Protein 8C47 (pdb70)

Solvent-accessible surface area: 21431 Å² total; per-residue (Å²): 115,118,60,74,70,34,33,0,68,104,38,0,42,54,49,50,32,7,71,0,1,0,3,0,1,43,101,112,14,46,76,68,4,123,12,48,70,37,15,1,94,68,117,20,2,114,46,0,41,117,0,17,92,56,52,55,87,2,56,70,44,0,0,54,0,119,63,34,39,0,18,9,6,52,31,18,94,70,69,105,0,74,27,0,16,2,8,57,9,25,0,0,3,0,0,6,14,14,129,93,2,1,0,2,0,0,6,29,78,22,74,70,72,11,20,18,27,74,2,30,119,152,74,72,101,78,86,119,63,44,12,13,2,39,0,5,26,21,0,22,128,27,0,62,111,5,24,164,97,28,95,98,16,1,0,2,10,10,16,9,10,71,0,25,0,0,35,23,58,36,123,52,14,147,63,51,0,17,0,1,0,0,77,85,162,83,84,14,0,78,76,0,59,91,84,95,65,82,5,54,52,107,80,1,4,84,72,14,30,18,83,50,47,99,1,0,61,58,0,3,94,26,1,3,84,87,34,14,199,31,52,2,83,120,32,43,0,0,1,5,12,2,9,127,19,54,141,111,17,23,44,72,10,0,80,17,0,6,111,81,6,62,0,43,14,1,33,3,8,27,21,1,13,1,0,1,11,30,18,36,62,3,7,0,0,0,0,23,0,26,46,7,19,1,7,0,0,0,0,14,25,10,26,14,7,42,54,0,19,74,102,11,62,6,0,2,81,45,0,20,92,22,0,35,141,8,9,93,112,90,71,72,76,10,88,71,74,67,51,94,67,30,0,92,38,0,21,106,122,33,12,35,0,0,86,80,31,115,100,46,62,73,47,18,88,150,60,81,71,89,80,61,18,126,36,132,107,45,93,87,34,106,3,8,40,9,18,0,38,0,0,0,0,1,16,78,6,62,74,57,57,45,113,121,7,33,4,5,11,60,3,0,58,68,1,1,77,124,8,8,112,91,2,78,134,86,1,1,25,24,0,1,0,0,8,32,7,0,72,17,124,33,0,19,101,14,0,29,92,52,0,54,117,60,13,57,117,77,12,182,20,107,28,19,31,34,116,86,16,104,61,2,11,0,25,0,0,2,52,8,7,47,6,48,8,0,88,66,17,15,0,125,80,74,31,16,106,136,49,16,42,51,12,2,59,41,32,3,47

Radius of gyration: 24.95 Å; Cα contacts (8 Å, |Δi|>4): 1099; chains: 2; bounding box: 72×60×58 Å

Organism: Leishmania major (NCBI:txid5664)

InterPro domains:
  IPR004000 Actin family [PF00022] (5-376)
  IPR004000 Actin family [PR00190] (27-36)
  IPR004000 Actin family [PR00190] (50-61)
  IPR004000 Actin family [PR00190] (62-84)
  IPR004000 Actin family [PR00190] (116-129)
  IPR004000 Actin family [PR00190] (141-160)
  IPR004000 Actin family [PR00190] (236-252)
  IPR004000 Actin family [PTHR11937] (9-370)
  IPR004000 Actin family [SM00268] (6-376)
  IPR004001 Actin, conserved site [PS00406] (54-64)
  IPR004001 Actin, conserved site [PS00432] (357-365)
  IPR020902 Actin/actin-like conserved site [PS01132] (105-117)
  IPR043129 ATPase, nucleotide binding domain [SSF53067] (5-154)
  IPR043129 ATPase, nucleotide binding domain [SSF53067] (147-376)

Sequence (509 aa):
GPSWQAYVDDSLIGSGNMHSAAIIGAADGSYWAYGGSYVPQPEEVQHIQKCLSDFSFVQSSGVNIYGVKFFGLQCGTDGDCKYIFFKKGAAGGCIYTTKQAFIVAVYGNPGDTSSLQQDLEKNTAHAVTVNPADCNTTVKRRIADYLIKLGYSSIVCDNGSGMVKAGFSGDDAPRHVFPSIVGRPKVYVGDEAQSKRGVLSLKYPIEHGIVTNWDDMEKIWHHTFYNELRVNPEQHNVLLTEAPMNPKQNREKMTQIMFETFNVPSLYIGIQAVLSLYSSGRTTGIVLDAGDGVTHTVPIYEGYSLPHAVRRVDMAGRDLTEYLMKIMMETGTTFTTTAEKEIVRNVKEQLCYVALDFEEEMTNSAKSANEEAFELPDGNVMMVGNQRFRCPEVLFKPSLIGLDEAPGFPEMVYQSINKCDIDVRRELYGNNIVLSGGSTMFLNLPERLAKEISNLAPSSIKPKVVAPPERKYSVWIGGSILSSLTTFQTMWVKKSEYDESGPSIVHNKCF

Secondary structure (DSSP, 8-state):
--EEEEE-SSEEEEEETT-SS-SEEEE--EEEE--EETHHHHHTTTSEEEE-SEETTEE--HHHHHHHHHIIIIIIS---GGGS-EEEEE-TT--HHHHHHHHHIIIIIS--SEEEEEEHHHHHHHHTT-SSEEEEEE-SS-EEEEEEETTEE-GGG-EEES-SHHHHHHHHHHHHGGGT----SHHHHHHHHHHHHHT-B--SSHHHHHHHHHHH---EEEEPTTS-EEEE-THHHHSGGGGT-GGGGT-TT---HHHHHHHHHHTS-HHHHHHHHT-EEEESGGG-SBTHHHHHHHHHHHHS-TT----EE--TTGGGHHHHHHHHHTTSTGGGG-SEEHHHHHHH-TTHHHHH--/---HHHIIIIIIGGGSS-SEEEEEETTT--EEEEESS----HHHHHHHHHHHH-THHHHHH-EEETTEEEEEEEEEE-SS-EEEEEEETTEEEEEEE-SSEEEEEEES-TTS--HHHHHHHS----PPPPPHHHHHHHHHHHHHHHHHHT-

Foldseek 3Di:
DCAPQCCQVCLACVVVLFQKKFKAFLPPRHTSYIGHQFAADSVLSVLVSVCLVPVVSQQVFNGATNNDGWHWDDWDAPDQWTKTWTHAAQKTAMWIAAQGIIMTGMHDDNVHHHPVVVCVVPNDDDDDGRDRVVRVVSRVVVRVVVNVVPD/DAKEWEDDQFWIFIPHFPDQGGPDIWTQKAWDQCGDGTPVSVVPPPRTDIDGQAAQQAGDDVVSVLVHVVCVACVNVNHQQQVHEYEYEGAPPHDLVRLLVVLCCSCPVRVHFWYAYAYLQLLLCLLVVDQFAWEWEAAQFKTKIWGGDRSHTDNQLMDIDRDHNPNLLVVLQVVVCVVVDHQDDPVSSVVSSCCQLPQAAADLDLVVQVVCCVVVVDWDWDADPVGDTDTHGSSSHVSLCCQQVVCVVPPNVDHHDLVSLVSSLVSDDVVCSQVHQAEYEYAYSRCQHHCSQVSSQVSNCVVDDPVHRGDYHYDNHRNCSSRSSVSVLVVDPVCVVLIGGSVNCVVPNSSVCVVSHD

B-factor: mean 63.46, std 20.88, range [29.27, 156.71]

Structure (mmCIF, N/CA/C/O backbone):
data_8C47
#
_entry.id   8C47
#
_cell.length_a   171.297
_cell.length_b   171.297
_cell.length_c   43.694
_cell.angle_alpha   90.000
_cell.angle_beta   90.000
_cell.angle_gamma   90.000
#
_symmetry.space_group_name_H-M   'I 41'
#
loop_
_entity.id
_entity.type
_entity.pdbx_description
1 polymer Profilin
2 polymer Actin
3 non-polymer GLYCEROL
4 non-polymer "ADENOSINE-5'-TRIPHOSPHATE"
5 non-polymer 'CALCIUM ION'
6 water water
#
loop_
_atom_site.group_PDB
_atom_site.id
_atom_site.type_symbol
_atom_site.label_atom_id
_atom_site.label_alt_id
_atom_site.label_comp_id
_atom_site.label_asym_id
_atom_site.label_entity_id
_atom_site.label_seq_id
_atom_site.pdbx_PDB_ins_code
_atom_site.Cartn_x
_atom_site.Cartn_y
_atom_site.Cartn_z
_atom_site.occupancy
_atom_site.B_iso_or_equiv
_atom_site.auth_seq_id
_atom_site.auth_comp_id
_atom_site.auth_asym_id
_atom_site.auth_atom_id
_atom_site.pdbx_PDB_model_num
ATOM 1 N N . GLY A 1 1 ? -13.18988 39.38879 26.10158 1.000 108.90582 0 GLY B N 1
ATOM 2 C CA . GLY A 1 1 ? -12.64447 38.04499 26.11554 1.000 119.48298 0 GLY B CA 1
ATOM 3 C C . GLY A 1 1 ? -11.98019 37.64937 24.81145 1.000 122.66196 0 GLY B C 1
ATOM 4 O O . GLY A 1 1 ? -12.24522 38.24891 23.76888 1.000 119.79055 0 GLY B O 1
ATOM 5 N N . PRO A 1 2 ? -11.10901 36.63860 24.86354 1.000 127.25420 1 PRO B N 1
ATOM 6 C CA . PRO A 1 2 ? -10.44435 36.17590 23.63771 1.000 122.31921 1 PRO B CA 1
ATOM 7 C C . PRO A 1 2 ? -11.36243 35.30966 22.79029 1.000 111.32272 1 PRO B C 1
ATOM 8 O O . PRO A 1 2 ? -11.41176 34.08686 22.96052 1.000 121.49596 1 PRO B O 1
ATOM 12 N N . SER A 1 3 ? -12.09292 35.93853 21.87342 1.000 94.34570 2 SER B N 1
ATOM 13 C CA . SER A 1 3 ? -13.06507 35.22721 21.05959 1.000 88.59612 2 SER B CA 1
ATOM 14 C C . SER A 1 3 ? -12.37352 34.26646 20.09559 1.000 78.78853 2 SER B C 1
ATOM 15 O O . SER A 1 3 ? -11.18019 34.38294 19.80052 1.000 79.83599 2 SER B O 1
ATOM 18 N N . TRP A 1 4 ? -13.14999 33.29536 19.60891 1.000 70.27718 3 TRP B N 1
ATOM 19 C CA . TRP A 1 4 ? -12.63775 32.37514 18.59948 1.000 68.56427 3 TRP B CA 1
ATOM 20 C C . TRP A 1 4 ? -12.26750 33.11982 17.32310 1.000 61.36605 3 TRP B C 1
ATOM 21 O O . TRP A 1 4 ? -11.25427 32.81078 16.68507 1.000 63.76904 3 TRP B O 1
ATOM 32 N N . GLN A 1 5 ? -13.07779 34.11179 16.94004 1.000 65.17509 4 GLN B N 1
ATOM 33 C CA . GLN A 1 5 ? -12.79307 34.89227 15.74098 1.000 65.78478 4 GLN B CA 1
ATOM 34 C C . GLN A 1 5 ? -11.48831 35.66538 15.87448 1.000 63.90362 4 GLN B C 1
ATOM 35 O O . GLN A 1 5 ? -10.77025 35.84361 14.88393 1.000 66.05170 4 GLN B O 1
ATOM 41 N N . ALA A 1 6 ? -11.16417 36.13006 17.08477 1.000 64.78793 5 ALA B N 1
ATOM 42 C CA . ALA A 1 6 ? -9.91263 36.85237 17.28595 1.000 61.66758 5 ALA B CA 1
ATOM 43 C C . ALA A 1 6 ? -8.71074 35.94405 17.05793 1.000 65.90663 5 ALA B C 1
ATOM 44 O O . ALA A 1 6 ? -7.67755 36.38798 16.54294 1.000 71.03199 5 ALA B O 1
ATOM 46 N N . TYR A 1 7 ? -8.82335 34.66942 17.44255 1.000 64.10500 6 TYR B N 1
ATOM 47 C CA . TYR A 1 7 ? -7.76463 33.71008 17.14461 1.000 62.63407 6 TYR B CA 1
ATOM 48 C C . TYR A 1 7 ? -7.55698 33.58869 15.64133 1.000 58.63699 6 TYR B C 1
ATOM 49 O O . TYR A 1 7 ? -6.42043 33.59272 15.15472 1.000 59.39396 6 TYR B O 1
ATOM 58 N N . VAL A 1 8 ? -8.65332 33.48811 14.88732 1.000 58.99459 7 VAL B N 1
ATOM 59 C CA . VAL A 1 8 ? -8.55458 33.43597 13.43249 1.000 56.37587 7 VAL B CA 1
ATOM 60 C C . VAL A 1 8 ? -8.00515 34.75011 12.89071 1.000 60.86747 7 VAL B C 1
ATOM 61 O O . VAL A 1 8 ? -7.13252 34.76107 12.01413 1.000 54.09278 7 VAL B O 1
ATOM 65 N N . ASP A 1 9 ? -8.48615 35.87710 13.42338 1.000 57.63100 8 ASP B N 1
ATOM 66 C CA . ASP A 1 9 ? -8.11310 37.18059 12.88039 1.000 61.12798 8 ASP B CA 1
ATOM 67 C C . ASP A 1 9 ? -6.68472 37.55940 13.25587 1.000 61.19420 8 ASP B C 1
ATOM 68 O O . ASP A 1 9 ? -5.89317 37.96018 12.39517 1.000 59.25025 8 ASP B O 1
ATOM 73 N N . ASP A 1 10 ? -6.33926 37.45574 14.53819 1.000 63.66116 9 ASP B N 1
ATOM 74 C CA . ASP A 1 10 ? -5.06725 37.96603 15.03856 1.000 61.24227 9 ASP B CA 1
ATOM 75 C C . ASP A 1 10 ? -4.01065 36.88840 15.23694 1.000 63.08785 9 ASP B C 1
ATOM 76 O O . ASP A 1 10 ? -2.84045 37.11424 14.91506 1.000 62.58902 9 ASP B O 1
ATOM 81 N N . SER A 1 11 ? -4.38668 35.72224 15.76310 1.000 58.18909 10 SER B N 1
ATOM 82 C CA . SER A 1 11 ? -3.39270 34.69563 16.05532 1.000 59.88101 10 SER B CA 1
ATOM 83 C C . SER A 1 11 ? -3.05603 33.85121 14.83425 1.000 55.38260 10 SER B C 1
ATOM 84 O O . SER A 1 11 ? -1.92104 33.37704 14.70984 1.000 61.20621 10 SER B O 1
ATOM 87 N N . LEU A 1 12 ? -4.01334 33.65143 13.93017 1.000 59.94159 11 LEU B N 1
ATOM 88 C CA . LEU A 1 12 ? -3.79291 32.78141 12.78208 1.000 51.59230 11 LEU B CA 1
ATOM 89 C C . LEU A 1 12 ? -3.52423 33.59011 11.51853 1.000 51.26374 11 LEU B C 1
ATOM 90 O O . LEU A 1 12 ? -2.38576 33.64051 11.04193 1.000 43.25540 11 LEU B O 1
ATOM 95 N N . ILE A 1 13 ? -4.56084 34.22525 10.96753 1.000 52.77242 12 ILE B N 1
ATOM 96 C CA . ILE A 1 13 ? -4.37593 35.02385 9.75919 1.000 57.67256 12 ILE B CA 1
ATOM 97 C C . ILE A 1 13 ? -3.47094 36.21763 10.04016 1.000 52.00724 12 ILE B C 1
ATOM 98 O O . ILE A 1 13 ? -2.61254 36.56897 9.22188 1.000 56.87640 12 ILE B O 1
ATOM 103 N N . GLY A 1 14 ? -3.63321 36.84804 11.20464 1.000 55.46932 13 GLY B N 1
ATOM 104 C CA . GLY A 1 14 ? -2.85127 38.02427 11.55575 1.000 59.93400 13 GLY B CA 1
ATOM 105 C C . GLY A 1 14 ? -1.36622 37.77061 11.71323 1.000 61.39627 13 GLY B C 1
ATOM 106 O O . GLY A 1 14 ? -0.59798 38.73511 11.80659 1.000 59.42156 13 GLY B O 1
ATOM 107 N N . SER A 1 15 ? -0.94452 36.50674 11.75179 1.000 57.24051 14 SER B N 1
ATOM 108 C CA . SER A 1 15 ? 0.47400 36.18406 11.81896 1.000 59.39798 14 SER B CA 1
ATOM 109 C C . SER A 1 15 ? 1.18351 36.38589 10.48765 1.000 55.11262 14 SER B C 1
ATOM 110 O O . SER A 1 15 ? 2.41721 36.45583 10.46220 1.000 55.86073 14 SER B O 1
ATOM 113 N N . GLY A 1 16 ? 0.43804 36.48130 9.38717 1.000 57.92580 15 GLY B N 1
ATOM 114 C CA . GLY A 1 16 ? 1.02556 36.62728 8.07428 1.000 58.23697 15 GLY B CA 1
ATOM 115 C C . GLY A 1 16 ? 1.43423 35.33447 7.40578 1.000 60.32734 15 GLY B C 1
ATOM 116 O O . GLY A 1 16 ? 1.85757 35.36565 6.24289 1.000 53.90237 15 GLY B O 1
ATOM 117 N N . ASN A 1 17 ? 1.32314 34.19948 8.09168 1.000 49.85866 16 ASN B N 1
ATOM 118 C CA . ASN A 1 17 ? 1.70574 32.90964 7.53572 1.000 54.13505 16 ASN B CA 1
ATOM 119 C C . ASN A 1 17 ? 0.53963 32.18497 6.87484 1.000 54.63761 16 ASN B C 1
ATOM 120 O O . ASN A 1 17 ? 0.67047 31.00443 6.53570 1.000 53.21884 16 ASN B O 1
ATOM 125 N N . MET A 1 18 ? -0.58674 32.86458 6.67949 1.000 51.48457 17 MET B N 1
ATOM 126 C CA . MET A 1 18 ? -1.77223 32.27236 6.07692 1.000 51.09811 17 MET B CA 1
ATOM 127 C C . MET A 1 18 ? -2.75848 33.38638 5.76223 1.000 45.35739 17 MET B C 1
ATOM 128 O O . MET A 1 18 ? -2.82890 34.38636 6.48245 1.000 53.67988 17 MET B O 1
ATOM 133 N N . HIS A 1 19 ? -3.50649 33.21095 4.67268 1.000 47.05579 18 HIS B N 1
ATOM 134 C CA . HIS A 1 19 ? -4.53940 34.16496 4.29173 1.000 51.72237 18 HIS B CA 1
ATOM 135 C C . HIS A 1 19 ? -5.94383 33.68685 4.63154 1.000 54.07190 18 HIS B C 1
ATOM 136 O O . HIS A 1 19 ? -6.88967 34.47668 4.53993 1.000 50.68801 18 HIS B O 1
ATOM 143 N N . SER A 1 20 ? -6.10152 32.42473 5.02133 1.000 48.61024 19 SER B N 1
ATOM 144 C CA . SER A 1 20 ? -7.39543 31.87705 5.39672 1.000 46.90290 19 SER B CA 1
ATOM 145 C C . SER A 1 20 ? -7.20398 30.89805 6.54296 1.000 47.97386 19 SER B C 1
ATOM 146 O O . SER A 1 20 ? -6.21516 30.16066 6.58020 1.000 46.87786 19 SER B O 1
ATOM 149 N N . ALA A 1 21 ? -8.15168 30.89668 7.47664 1.000 49.73991 20 ALA B N 1
ATOM 150 C CA . ALA A 1 21 ? -8.09267 29.99605 8.61720 1.000 44.67078 20 ALA B CA 1
ATOM 151 C C . ALA A 1 21 ? -9.50450 29.74553 9.12209 1.000 51.19311 20 ALA B C 1
ATOM 152 O O . ALA A 1 21 ? -10.40753 30.56443 8.93193 1.000 49.95840 20 ALA B O 1
ATOM 154 N N . ALA A 1 22 ? -9.68684 28.59754 9.77189 1.000 48.76971 21 ALA B N 1
ATOM 155 C CA . ALA A 1 22 ? -10.99736 28.23232 10.29381 1.000 50.14558 21 ALA B CA 1
ATOM 156 C C . ALA A 1 22 ? -10.82910 27.24976 11.44105 1.000 54.92967 21 ALA B C 1
ATOM 157 O O . ALA A 1 22 ? -10.08448 26.27312 11.31757 1.000 53.56383 21 ALA B O 1
ATOM 159 N N . ILE A 1 23 ? -11.51368 27.51678 12.54977 1.000 48.92747 22 ILE B N 1
ATOM 160 C CA . ILE A 1 23 ? -11.60703 26.59139 13.67260 1.000 48.18540 22 ILE B CA 1
ATOM 161 C C . ILE A 1 23 ? -12.97050 25.92054 13.59774 1.000 59.39348 22 ILE B C 1
ATOM 162 O O . ILE A 1 23 ? -14.00422 26.59997 13.57220 1.000 55.68756 22 ILE B O 1
ATOM 167 N N . ILE A 1 24 ? -12.97804 24.58970 13.56038 1.000 54.57643 23 ILE B N 1
ATOM 168 C CA . ILE A 1 24 ? -14.16562 23.82203 13.20810 1.000 54.07187 23 ILE B CA 1
ATOM 169 C C . ILE A 1 24 ? -14.37597 22.72881 14.24650 1.000 53.43143 23 ILE B C 1
ATOM 170 O O . ILE A 1 24 ? -13.42462 22.03691 14.62536 1.000 60.46500 23 ILE B O 1
ATOM 175 N N . GLY A 1 25 ? -15.61884 22.57542 14.70393 1.000 56.99913 24 GLY B N 1
ATOM 176 C CA . GLY A 1 25 ? -15.96883 21.51269 15.62867 1.000 52.77485 24 GLY B CA 1
ATOM 177 C C . GLY A 1 25 ? -15.65212 20.13996 15.07182 1.000 58.78373 24 GLY B C 1
ATOM 178 O O . GLY A 1 25 ? -16.03590 19.81971 13.94334 1.000 58.24651 24 GLY B O 1
ATOM 179 N N . ALA A 1 26 ? -14.95342 19.31719 15.85784 1.000 57.03600 25 ALA B N 1
ATOM 180 C CA . ALA A 1 26 ? -14.43304 18.05803 15.33313 1.000 55.99354 25 ALA B CA 1
ATOM 181 C C . ALA A 1 26 ? -15.55357 17.08656 14.98380 1.000 54.87908 25 ALA B C 1
ATOM 182 O O . ALA A 1 26 ? -15.49020 16.40390 13.95496 1.000 60.01284 25 ALA B O 1
ATOM 184 N N . ALA A 1 27 ? -16.58692 17.01115 15.82032 1.000 60.91497 26 ALA B N 1
ATOM 185 C CA . ALA A 1 27 ? -17.66764 16.05745 15.60488 1.000 59.90640 26 ALA B CA 1
ATOM 186 C C . ALA A 1 27 ? -18.81874 16.65691 14.80242 1.000 61.69299 26 ALA B C 1
ATOM 187 O O . ALA A 1 27 ? -19.24837 16.07502 13.80181 1.000 64.02681 26 ALA B O 1
ATOM 189 N N . ASP A 1 28 ? -19.32889 17.81465 15.22412 1.000 65.39108 27 ASP B N 1
ATOM 190 C CA . ASP A 1 28 ? -20.48997 18.40589 14.57071 1.000 69.57071 27 ASP B CA 1
ATOM 191 C C . ASP A 1 28 ? -20.13844 19.18623 13.31075 1.000 64.30808 27 ASP B C 1
ATOM 192 O O . ASP A 1 28 ? -21.04860 19.56015 12.56283 1.000 64.38024 27 ASP B O 1
ATOM 197 N N . GLY A 1 29 ? -18.85623 19.43771 13.05581 1.000 61.16214 28 GLY B N 1
ATOM 198 C CA . GLY A 1 29 ? -18.47085 20.20329 11.88771 1.000 51.40921 28 GLY B CA 1
ATOM 199 C C . GLY A 1 29 ? -18.92005 21.64481 11.90213 1.000 56.71240 28 GLY B C 1
ATOM 200 O O . GLY A 1 29 ? -18.96793 22.27909 10.84559 1.000 60.23680 28 GLY B O 1
ATOM 201 N N . SER A 1 30 ? -19.25515 22.18246 13.07173 1.000 64.60972 29 SER B N 1
ATOM 202 C CA . SER A 1 30 ? -19.72836 23.55504 13.15964 1.000 61.33527 29 SER B CA 1
ATOM 203 C C . SER A 1 30 ? -18.57171 24.53528 13.00221 1.000 63.78636 29 SER B C 1
ATOM 204 O O . SER A 1 30 ? -17.41945 24.23232 13.32322 1.000 60.60725 29 SER B O 1
ATOM 207 N N . TYR A 1 31 ? -18.89439 25.72728 12.50277 1.000 62.53122 30 TYR B N 1
ATOM 208 C CA . TYR A 1 31 ? -17.89625 26.76473 12.24691 1.000 56.94079 30 TYR B CA 1
ATOM 209 C C . TYR A 1 31 ? -17.72467 27.59551 13.51177 1.000 61.54564 30 TYR B C 1
ATOM 210 O O . TYR A 1 31 ? -18.46717 28.54579 13.76326 1.000 56.85225 30 TYR B O 1
ATOM 219 N N . TRP A 1 32 ? -16.72850 27.22836 14.32338 1.000 63.57428 31 TRP B N 1
ATOM 220 C CA . TRP A 1 32 ? -16.42171 28.01547 15.51424 1.000 62.19041 31 TRP B CA 1
ATOM 221 C C . TRP A 1 32 ? -15.97321 29.42058 15.13478 1.000 56.37778 31 TRP B C 1
ATOM 222 O O . TRP A 1 32 ? -16.37478 30.40364 15.76773 1.000 56.80530 31 TRP B O 1
ATOM 233 N N . ALA A 1 33 ? -15.14063 29.53008 14.10367 1.000 61.34692 32 ALA B N 1
ATOM 234 C CA . ALA A 1 33 ? -14.66568 30.79775 13.56833 1.000 58.09298 32 ALA B CA 1
ATOM 235 C C . ALA A 1 33 ? -14.00217 30.52057 12.23012 1.000 55.05991 32 ALA B C 1
ATOM 236 O O . ALA A 1 33 ? -13.46310 29.43257 12.01001 1.000 56.99320 32 ALA B O 1
ATOM 238 N N . TYR A 1 34 ? -14.05299 31.50708 11.33982 1.000 59.86119 33 TYR B N 1
ATOM 239 C CA . TYR A 1 34 ? -13.42621 31.36116 10.03488 1.000 56.50510 33 TYR B CA 1
ATOM 240 C C . TYR A 1 34 ? -13.10050 32.73909 9.48075 1.000 55.77393 33 TYR B C 1
ATOM 241 O O . TYR A 1 34 ? -13.72704 33.73690 9.84758 1.000 54.39026 33 TYR B O 1
ATOM 250 N N . GLY A 1 35 ? -12.10755 32.77721 8.59841 1.000 50.88115 34 GLY B N 1
ATOM 251 C CA . GLY A 1 35 ? -11.70066 34.01750 7.96837 1.000 54.17870 34 GLY B CA 1
ATOM 252 C C . GLY A 1 35 ? -10.99346 33.73598 6.66578 1.000 57.60910 34 GLY B C 1
ATOM 253 O O . GLY A 1 35 ? -10.35274 32.69337 6.50195 1.000 51.13774 34 GLY B O 1
ATOM 254 N N . GLY A 1 36 ? -11.11088 34.67375 5.73148 1.000 53.12846 35 GLY B N 1
ATOM 255 C CA . GLY A 1 36 ? -10.52709 34.50387 4.41782 1.000 53.09803 35 GLY B CA 1
ATOM 256 C C . GLY A 1 36 ? -11.45639 33.78553 3.46240 1.000 58.43599 35 GLY B C 1
ATOM 257 O O . GLY A 1 36 ? -12.57940 33.39270 3.79194 1.000 62.39440 35 GLY B O 1
ATOM 258 N N . SER A 1 37 ? -10.96419 33.60736 2.23812 1.000 51.61760 36 SER B N 1
ATOM 259 C CA . SER A 1 37 ? -11.75726 32.97675 1.19123 1.000 52.95091 36 SER B CA 1
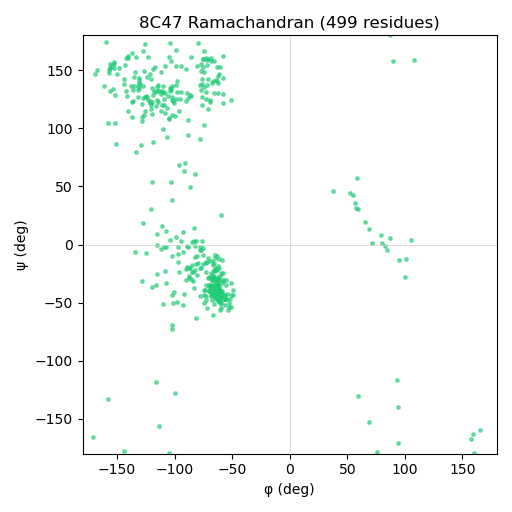ATOM 260 C C . SER A 1 37 ? -11.58656 31.46542 1.14674 1.000 54.56606 36 SER B C 1
ATOM 261 O O . SER A 1 37 ? -12.52651 30.75498 0.77189 1.000 57.36075 36 SER B O 1
ATOM 264 N N . TYR A 1 38 ? -10.41571 30.95443 1.52284 1.000 44.22568 37 TYR B N 1
ATOM 265 C CA . TYR A 1 38 ? -10.14712 29.51784 1.45506 1.000 47.70443 37 TYR B CA 1
ATOM 266 C C . TYR A 1 38 ? -10.53636 28.86079 2.77948 1.000 45.63325 37 TYR B C 1
ATOM 267 O O . TYR A 1 38 ? -9.70755 28.41287 3.57394 1.000 44.04174 37 TYR B O 1
ATOM 276 N N . VAL A 1 39 ? -11.84168 28.81562 2.99758 1.000 54.38571 38 VAL B N 1
ATOM 277 C CA . VAL A 1 39 ? -12.45326 28.15877 4.14987 1.000 47.87884 38 VAL B CA 1
ATOM 278 C C . VAL A 1 39 ? -13.25581 26.97392 3.62935 1.000 50.91757 38 VAL B C 1
ATOM 279 O O . VAL A 1 39 ? -14.00731 27.13128 2.66018 1.000 48.07331 38 VAL B O 1
ATOM 283 N N . PRO A 1 40 ? -13.11998 25.78444 4.21469 1.000 45.94313 39 PRO B N 1
ATOM 284 C CA . PRO A 1 40 ? -13.81732 24.61534 3.66536 1.000 43.21869 39 PRO B CA 1
ATOM 285 C C . PRO A 1 40 ? -15.32803 24.72443 3.81964 1.000 53.61265 39 PRO B C 1
ATOM 286 O O . PRO A 1 40 ? -15.84012 25.17793 4.84650 1.000 47.35205 39 PRO B O 1
ATOM 290 N N . GLN A 1 41 ? -16.03866 24.30751 2.77189 1.000 48.76045 40 GLN B N 1
ATOM 291 C CA . GLN A 1 41 ? -17.48824 24.23394 2.79904 1.000 51.05895 40 GLN B CA 1
ATOM 292 C C . GLN A 1 41 ? -17.92137 23.03281 3.63753 1.000 52.54374 40 GLN B C 1
ATOM 293 O O . GLN A 1 41 ? -17.10165 22.17585 3.97231 1.000 49.11518 40 GLN B O 1
ATOM 299 N N . PRO A 1 42 ? -19.20705 22.95456 4.01336 1.000 53.08696 41 PRO B N 1
ATOM 300 C CA . PRO A 1 42 ? -19.66018 21.80814 4.82687 1.000 49.64649 41 PRO B CA 1
ATOM 301 C C . PRO A 1 42 ? -19.30269 20.44467 4.25191 1.000 51.58681 41 PRO B C 1
ATOM 302 O O . PRO A 1 42 ? -18.80523 19.57987 4.98432 1.000 49.84322 41 PRO B O 1
ATOM 306 N N . GLU A 1 43 ? -19.54268 20.22606 2.95709 1.000 48.16988 42 GLU B N 1
ATOM 307 C CA . GLU A 1 43 ? -19.16090 18.95888 2.34134 1.000 48.94179 42 GLU B CA 1
ATOM 308 C C . GLU A 1 43 ? -17.64996 18.77238 2.37202 1.000 53.47055 42 GLU B C 1
ATOM 309 O O . GLU A 1 43 ? -17.15671 17.65055 2.53903 1.000 46.63480 42 GLU B O 1
ATOM 315 N N . GLU A 1 44 ? -16.89818 19.86403 2.21109 1.000 50.78704 43 GLU B N 1
ATOM 316 C CA . GLU A 1 44 ? -15.44845 19.78618 2.33828 1.000 45.56759 43 GLU B CA 1
ATOM 317 C C . GLU A 1 44 ? -15.03031 19.54165 3.78202 1.000 41.75022 43 GLU B C 1
ATOM 318 O O . GLU A 1 44 ? -13.97625 18.94476 4.02995 1.000 45.86527 43 GLU B O 1
ATOM 324 N N . VAL A 1 45 ? -15.84089 19.98854 4.74275 1.000 44.14123 44 VAL B N 1
ATOM 325 C CA . VAL A 1 45 ? -15.55941 19.70292 6.14539 1.000 49.41224 44 VAL B CA 1
ATOM 326 C C . VAL A 1 45 ? -15.73042 18.21574 6.43035 1.000 50.75613 44 VAL B C 1
ATOM 327 O O . VAL A 1 45 ? -14.89792 17.59993 7.10668 1.000 45.35367 44 VAL B O 1
ATOM 331 N N . GLN A 1 46 ? -16.80766 17.61397 5.91636 1.000 51.35752 45 GLN B N 1
ATOM 332 C CA . GLN A 1 46 ? -17.02972 16.18605 6.12434 1.000 46.58580 45 GLN B CA 1
ATOM 333 C C . GLN A 1 46 ? -15.91456 15.35654 5.50063 1.000 45.36046 45 GLN B C 1
ATOM 334 O O . GLN A 1 46 ? -15.53125 14.31256 6.04091 1.000 45.76280 45 GLN B O 1
ATOM 340 N N . HIS A 1 47 ? -15.38129 15.80212 4.36121 1.000 43.75309 46 HIS B N 1
ATOM 341 C CA . HIS A 1 47 ? -14.25781 15.09379 3.75821 1.000 48.18824 46 HIS B CA 1
ATOM 342 C C . HIS A 1 47 ? -13.01781 15.18530 4.63830 1.000 47.98337 46 HIS B C 1
ATOM 343 O O . HIS A 1 47 ? -12.29263 14.19743 4.80417 1.000 47.71500 46 HIS B O 1
ATOM 350 N N . ILE A 1 48 ? -12.76496 16.36167 5.21695 1.000 41.14425 47 ILE B N 1
ATOM 351 C CA . ILE A 1 48 ? -11.62987 16.52274 6.12133 1.000 48.57640 47 ILE B CA 1
ATOM 352 C C . ILE A 1 48 ? -11.80175 15.64323 7.35449 1.000 49.00024 47 ILE B C 1
ATOM 353 O O . ILE A 1 48 ? -10.84243 15.02437 7.83206 1.000 45.95143 47 ILE B O 1
ATOM 358 N N . GLN A 1 49 ? -13.02717 15.56348 7.88311 1.000 43.71424 48 GLN B N 1
ATOM 359 C CA . GLN A 1 49 ? -13.28008 14.70302 9.03580 1.000 42.44865 48 GLN B CA 1
ATOM 360 C C . GLN A 1 49 ? -13.01873 13.23975 8.69920 1.000 46.18759 48 GLN B C 1
ATOM 361 O O . GLN A 1 49 ? -12.41693 12.50889 9.49551 1.000 46.29815 48 GLN B O 1
ATOM 367 N N . LYS A 1 50 ? -13.46608 12.79165 7.52397 1.000 38.89939 49 LYS B N 1
ATOM 368 C CA . LYS A 1 50 ? -13.15842 11.43198 7.09407 1.000 43.16755 49 LYS B CA 1
ATOM 369 C C . LYS A 1 50 ? -11.66405 11.24937 6.86649 1.000 46.16662 49 LYS B C 1
ATOM 370 O O . LYS A 1 50 ? -11.13224 10.15579 7.08781 1.000 52.14530 49 LYS B O 1
ATOM 376 N N . CYS A 1 51 ? -10.97317 12.30758 6.43616 1.000 45.04285 50 CYS B N 1
ATOM 377 C CA . CYS A 1 51 ? -9.52901 12.22723 6.24796 1.000 48.60536 50 CYS B CA 1
ATOM 378 C C . CYS A 1 51 ? -8.80352 12.08574 7.57979 1.000 47.91984 50 CYS B C 1
ATOM 379 O O . CYS A 1 51 ? -7.80746 11.35958 7.67630 1.000 43.70688 50 CYS B O 1
ATOM 382 N N . LEU A 1 52 ? -9.28209 12.77751 8.61634 1.000 46.06664 51 LEU B N 1
ATOM 383 C CA . LEU A 1 52 ? -8.66290 12.67096 9.93112 1.000 43.23359 51 LEU B CA 1
ATOM 384 C C . LEU A 1 52 ? -8.88031 11.30045 10.55620 1.000 51.12771 51 LEU B C 1
ATOM 385 O O . LEU A 1 52 ? -8.07874 10.87961 11.39647 1.000 57.25119 51 LEU B O 1
ATOM 390 N N . SER A 1 53 ? -9.93826 10.59581 10.16022 1.000 50.48740 52 SER B N 1
ATOM 391 C CA . SER A 1 53 ? -10.18975 9.24268 10.63305 1.000 52.52327 52 SER B CA 1
ATOM 392 C C . SER A 1 53 ? -9.45174 8.18550 9.82372 1.000 51.23972 52 SER B C 1
ATOM 393 O O . SER A 1 53 ? -9.29976 7.05560 10.30164 1.000 52.66507 52 SER B O 1
ATOM 396 N N . ASP A 1 54 ? -8.98655 8.52276 8.62109 1.000 51.65711 53 ASP B N 1
ATOM 397 C CA . ASP A 1 54 ? -8.28544 7.56564 7.76730 1.000 47.85680 53 ASP B CA 1
ATOM 398 C C . ASP A 1 54 ? -7.32161 8.34552 6.88545 1.000 48.44488 53 ASP B C 1
ATOM 399 O O . ASP A 1 54 ? -7.74508 8.97596 5.91192 1.000 41.83170 53 ASP B O 1
ATOM 404 N N . PHE A 1 55 ? -6.02901 8.28858 7.21714 1.000 45.28918 54 PHE B N 1
ATOM 405 C CA . PHE A 1 55 ? -5.03341 9.05330 6.47517 1.000 44.01973 54 PHE B CA 1
ATOM 406 C C . PHE A 1 55 ? -4.89024 8.58234 5.03328 1.000 42.99065 54 PHE B C 1
ATOM 407 O O . PHE A 1 55 ? -4.44101 9.36058 4.18630 1.000 46.10453 54 PHE B O 1
ATOM 415 N N . SER A 1 56 ? -5.26370 7.33542 4.72964 1.000 41.82863 55 SER B N 1
ATOM 416 C CA . SER A 1 56 ? -5.17311 6.86028 3.35315 1.000 45.61634 55 SER B CA 1
ATOM 417 C C . SER A 1 56 ? -6.08456 7.64551 2.41971 1.000 44.46171 55 SER B C 1
ATOM 418 O O . SER A 1 56 ? -5.84159 7.66972 1.20853 1.000 44.14902 55 SER B O 1
ATOM 421 N N . PHE A 1 57 ? -7.12359 8.29070 2.95632 1.000 42.03706 56 PHE B N 1
ATOM 422 C CA . PHE A 1 57 ? -7.96348 9.15702 2.13767 1.000 42.87817 56 PHE B CA 1
ATOM 423 C C . PHE A 1 57 ? -7.20527 10.40094 1.68960 1.000 45.15433 56 PHE B C 1
ATOM 424 O O . PHE A 1 57 ? -7.43171 10.89703 0.57983 1.000 40.82355 56 PHE B O 1
ATOM 432 N N . VAL A 1 58 ? -6.31185 10.91936 2.53702 1.000 36.61144 57 VAL B N 1
ATOM 433 C CA . VAL A 1 58 ? -5.49030 12.06253 2.15103 1.000 40.94599 57 VAL B CA 1
ATOM 434 C C . VAL A 1 58 ? -4.51514 11.66667 1.05239 1.000 45.19781 57 VAL B C 1
ATOM 435 O O . VAL A 1 58 ? -4.31329 12.40931 0.08339 1.000 39.12426 57 VAL B O 1
ATOM 439 N N . GLN A 1 59 ? -3.89729 10.48989 1.18559 1.000 38.31130 58 GLN B N 1
ATOM 440 C CA . GLN A 1 59 ? -2.89054 10.06195 0.22146 1.000 41.39556 58 GLN B CA 1
ATOM 441 C C . GLN A 1 59 ? -3.49629 9.85941 -1.15933 1.000 45.09752 58 GLN B C 1
ATOM 442 O O . GLN A 1 59 ? -2.86229 10.16797 -2.17482 1.000 44.69054 58 GLN B O 1
ATOM 448 N N . SER A 1 60 ? -4.72452 9.34830 -1.21874 1.000 37.10827 59 SER B N 1
ATOM 449 C CA . SER A 1 60 ? -5.34666 9.03207 -2.49722 1.000 39.84684 59 SER B CA 1
ATOM 450 C C . SER A 1 60 ? -6.09459 10.20897 -3.10938 1.000 37.49056 59 SER B C 1
ATOM 451 O O . SER A 1 60 ? -6.19638 10.29118 -4.33922 1.000 35.73518 59 SER B O 1
ATOM 454 N N . SER A 1 61 ? -6.62122 11.12255 -2.29356 1.000 32.57666 60 SER B N 1
ATOM 455 C CA . SER A 1 61 ? -7.45455 12.18910 -2.83622 1.000 45.61384 60 SER B CA 1
ATOM 456 C C . SER A 1 61 ? -7.15044 13.57857 -2.29750 1.000 38.12612 60 SER B C 1
ATOM 457 O O . SER A 1 61 ? -7.73409 14.54121 -2.80269 1.000 42.75437 60 SER B O 1
ATOM 460 N N . GLY A 1 62 ? -6.27126 13.73012 -1.30926 1.000 43.41929 61 GLY B N 1
ATOM 461 C CA . GLY A 1 62 ? -5.97375 15.05544 -0.79717 1.000 37.25432 61 GLY B CA 1
ATOM 462 C C . GLY A 1 62 ? -7.14736 15.65723 -0.04026 1.000 47.58735 61 GLY B C 1
ATOM 463 O O . GLY A 1 62 ? -7.98206 14.95462 0.53910 1.000 40.59386 61 GLY B O 1
ATOM 464 N N . VAL A 1 63 ? -7.20256 16.98991 -0.03844 1.000 42.94384 62 VAL B N 1
ATOM 465 C CA . VAL A 1 63 ? -8.29335 17.73087 0.58317 1.000 44.44670 62 VAL B CA 1
ATOM 466 C C . VAL A 1 63 ? -8.74612 18.83045 -0.36770 1.000 44.17475 62 VAL B C 1
ATOM 467 O O . VAL A 1 63 ? -7.95413 19.37907 -1.14028 1.000 43.21745 62 VAL B O 1
ATOM 471 N N . ASN A 1 64 ? -10.03633 19.14530 -0.30998 1.000 42.04738 63 ASN B N 1
ATOM 472 C CA . ASN A 1 64 ? -10.63494 20.19528 -1.12205 1.000 41.48668 63 ASN B CA 1
ATOM 473 C C . ASN A 1 64 ? -11.01704 21.36168 -0.22218 1.000 45.27860 63 ASN B C 1
ATOM 474 O O . ASN A 1 64 ? -11.63915 21.16194 0.82697 1.000 41.46692 63 ASN B O 1
ATOM 479 N N . ILE A 1 65 ? -10.63302 22.57168 -0.62623 1.000 41.64605 64 ILE B N 1
ATOM 480 C CA . ILE A 1 65 ? -10.95352 23.79426 0.10572 1.000 43.08858 64 ILE B CA 1
ATOM 481 C C . ILE A 1 65 ? -11.27976 24.88099 -0.90810 1.000 41.77983 64 ILE B C 1
ATOM 482 O O . ILE A 1 65 ? -10.49376 25.12778 -1.82917 1.000 42.97266 64 ILE B O 1
ATOM 487 N N . TYR A 1 66 ? -12.43743 25.52727 -0.74360 1.000 42.57293 65 TYR B N 1
ATOM 488 C CA . TYR A 1 66 ? -12.86590 26.60781 -1.63365 1.000 45.64614 65 TYR B CA 1
ATOM 489 C C . TYR A 1 66 ? -12.98487 26.12320 -3.07775 1.000 50.76490 65 TYR B C 1
ATOM 490 O O . TYR A 1 66 ? -12.77793 26.88681 -4.02347 1.000 48.20669 65 TYR B O 1
ATOM 499 N N . GLY A 1 67 ? -13.31194 24.84399 -3.25828 1.000 45.95584 66 GLY B N 1
ATOM 500 C CA . GLY A 1 67 ? -13.40740 24.25485 -4.57654 1.000 41.38461 66 GLY B CA 1
ATOM 501 C C . GLY A 1 67 ? -12.08751 23.86475 -5.20693 1.000 49.45100 66 GLY B C 1
ATOM 502 O O . GLY A 1 67 ? -12.08546 23.36923 -6.34120 1.000 48.89783 66 GLY B O 1
ATOM 503 N N . VAL A 1 68 ? -10.96874 24.06600 -4.51669 1.000 43.93655 67 VAL B N 1
ATOM 504 C CA . VAL A 1 68 ? -9.64365 23.76213 -5.04550 1.000 41.36528 67 VAL B CA 1
ATOM 505 C C . VAL A 1 68 ? -9.15319 22.46626 -4.41576 1.000 41.26213 67 VAL B C 1
ATOM 506 O O . VAL A 1 68 ? -9.28089 22.27068 -3.20078 1.000 40.83031 67 VAL B O 1
ATOM 510 N N . LYS A 1 69 ? -8.59655 21.57956 -5.23821 1.000 39.70674 68 LYS B N 1
ATOM 511 C CA . LYS A 1 69 ? -8.03161 20.32521 -4.75788 1.000 42.40675 68 LYS B CA 1
ATOM 512 C C . LYS A 1 69 ? -6.57291 20.53158 -4.37169 1.000 40.14199 68 LYS B C 1
ATOM 513 O O . LYS A 1 69 ? -5.77440 21.02376 -5.17607 1.000 40.16370 68 LYS B O 1
ATOM 519 N N . PHE A 1 70 ? -6.23162 20.15032 -3.14417 1.000 38.31972 69 PHE B N 1
ATOM 520 C CA . PHE A 1 70 ? -4.86463 20.19914 -2.64719 1.000 40.08416 69 PHE B CA 1
ATOM 521 C C . PHE A 1 70 ? -4.33111 18.78101 -2.49054 1.000 40.80979 69 PHE B C 1
ATOM 522 O O . PHE A 1 70 ? -5.03578 17.89621 -1.99577 1.000 37.49401 69 PHE B O 1
ATOM 530 N N . PHE A 1 71 ? -3.08881 18.56683 -2.91829 1.000 37.67286 70 PHE B N 1
ATOM 531 C CA . PHE A 1 71 ? -2.44471 17.27093 -2.75692 1.000 35.68436 70 PHE B CA 1
ATOM 532 C C . PHE A 1 71 ? -1.99562 17.07673 -1.31670 1.000 34.71083 70 PHE B C 1
ATOM 533 O O . PHE A 1 71 ? -1.46565 17.99583 -0.68917 1.000 40.27770 70 PHE B O 1
ATOM 541 N N . GLY A 1 72 ? -2.20483 15.86954 -0.79500 1.000 34.92187 71 GLY B N 1
ATOM 542 C CA . GLY A 1 72 ? -1.70129 15.53635 0.52652 1.000 31.60942 71 GLY B CA 1
ATOM 543 C C . GLY A 1 72 ? -0.21145 15.24962 0.46844 1.000 34.71824 71 GLY B C 1
ATOM 544 O O . GLY A 1 72 ? 0.25834 14.50902 -0.40163 1.000 42.26326 71 GLY B O 1
ATOM 545 N N . LEU A 1 73 ? 0.53893 15.84703 1.39132 1.000 39.59511 72 LEU B N 1
ATOM 546 C CA . LEU A 1 73 ? 1.97852 15.63491 1.46801 1.000 41.63657 72 LEU B CA 1
ATOM 547 C C . LEU A 1 73 ? 2.36638 14.65566 2.56624 1.000 45.31330 72 LEU B C 1
ATOM 548 O O . LEU A 1 73 ? 3.11584 13.70773 2.31579 1.000 54.91710 72 LEU B O 1
ATOM 553 N N . GLN A 1 74 ? 1.86580 14.86688 3.78051 1.000 50.00539 73 GLN B N 1
ATOM 554 C CA . GLN A 1 74 ? 2.33060 14.11709 4.93627 1.000 51.34520 73 GLN B CA 1
ATOM 555 C C . GLN A 1 74 ? 1.29397 14.22682 6.04566 1.000 51.07820 73 GLN B C 1
ATOM 556 O O . GLN A 1 74 ? 0.75645 15.30937 6.29454 1.000 52.93738 73 GLN B O 1
ATOM 562 N N . CYS A 1 75 ? 1.00819 13.09854 6.69165 1.000 48.31107 74 CYS B N 1
ATOM 563 C CA . CYS A 1 75 ? 0.10951 13.04032 7.83443 1.000 48.34197 74 CYS B CA 1
ATOM 564 C C . CYS A 1 75 ? 0.82132 12.36564 8.99776 1.000 48.07206 74 CYS B C 1
ATOM 565 O O . CYS A 1 75 ? 1.92416 11.83030 8.85834 1.000 58.88497 74 CYS B O 1
ATOM 568 N N . GLY A 1 76 ? 0.17147 12.38697 10.15116 1.000 56.74201 75 GLY B N 1
ATOM 569 C CA . GLY A 1 76 ? 0.71208 11.73839 11.32575 1.000 59.40067 75 GLY B CA 1
ATOM 570 C C . GLY A 1 76 ? 0.11699 12.33594 12.58517 1.000 58.59042 75 GLY B C 1
ATOM 571 O O . GLY A 1 76 ? -0.86569 13.07564 12.54360 1.000 47.60340 75 GLY B O 1
ATOM 572 N N . THR A 1 77 ? 0.74272 11.99269 13.70826 1.000 62.73944 76 THR B N 1
ATOM 573 C CA . THR A 1 77 ? 0.32325 12.47026 15.01809 1.000 71.50361 76 THR B CA 1
ATOM 574 C C . THR A 1 77 ? 1.51791 13.08392 15.73138 1.000 87.46120 76 THR B C 1
ATOM 575 O O . THR A 1 77 ? 2.56336 12.43959 15.86511 1.000 92.56516 76 THR B O 1
ATOM 579 N N . ASP A 1 78 ? 1.36176 14.32374 16.18016 1.000 97.22354 77 ASP B N 1
ATOM 580 C CA . ASP A 1 78 ? 2.39234 15.02761 16.94518 1.000 93.06673 77 ASP B CA 1
ATOM 581 C C . ASP A 1 78 ? 2.03630 15.06029 18.42628 1.000 104.06626 77 ASP B C 1
ATOM 582 O O . ASP A 1 78 ? 1.99893 16.11629 19.05788 1.000 104.98129 77 ASP B O 1
ATOM 587 N N . GLY A 1 79 ? 1.76960 13.89642 18.99040 1.000 104.76353 78 GLY B N 1
ATOM 588 C CA . GLY A 1 79 ? 1.28880 13.79809 20.36597 1.000 110.41032 78 GLY B CA 1
ATOM 589 C C . GLY A 1 79 ? -0.23404 13.76191 20.40916 1.000 116.65877 78 GLY B C 1
ATOM 590 O O . GLY A 1 79 ? -0.84414 12.82782 19.89226 1.000 102.20591 78 GLY B O 1
ATOM 591 N N . ASP A 1 80 ? -0.83462 14.77889 21.02568 1.000 122.26646 79 ASP B N 1
ATOM 592 C CA . ASP A 1 80 ? -2.28315 14.94155 21.00591 1.000 114.53739 79 ASP B CA 1
ATOM 593 C C . ASP A 1 80 ? -2.78261 15.59802 19.72702 1.000 106.08548 79 ASP B C 1
ATOM 594 O O . ASP A 1 80 ? -3.98877 15.83526 19.60055 1.000 102.24240 79 ASP B O 1
ATOM 599 N N . CYS A 1 81 ? -1.89250 15.88927 18.78373 1.000 91.62446 80 CYS B N 1
ATOM 600 C CA . CYS A 1 81 ? -2.22898 16.59841 17.55715 1.000 81.12596 80 CYS B CA 1
ATOM 601 C C . CYS A 1 81 ? -2.16600 15.63776 16.37948 1.000 74.57536 80 CYS B C 1
ATOM 602 O O . CYS A 1 81 ? -1.11195 15.05458 16.10683 1.000 71.89980 80 CYS B O 1
ATOM 605 N N . LYS A 1 82 ? -3.28928 15.47527 15.68900 1.000 63.78724 81 LYS B N 1
ATOM 606 C CA . LYS A 1 82 ? -3.29548 14.87819 14.36270 1.000 56.07388 81 LYS B CA 1
ATOM 607 C C . LYS A 1 82 ? -3.10113 15.99407 13.34619 1.000 53.58292 81 LYS B C 1
ATOM 608 O O . LYS A 1 82 ? -3.77517 17.02647 13.41781 1.000 53.36276 81 LYS B O 1
ATOM 614 N N . TYR A 1 83 ? -2.16889 15.79972 12.41743 1.000 52.56532 82 TYR B N 1
ATOM 615 C CA . TYR A 1 83 ? -1.83203 16.83663 11.45601 1.000 48.39520 82 TYR B CA 1
ATOM 616 C C . TYR A 1 83 ? -1.91751 16.29808 10.03630 1.000 43.73169 82 TYR B C 1
ATOM 617 O O . TYR A 1 83 ? -1.68754 15.11246 9.78380 1.000 47.33718 82 TYR B O 1
ATOM 626 N N . ILE A 1 84 ? -2.26437 17.19424 9.11411 1.000 41.79638 83 ILE B N 1
ATOM 627 C CA . ILE A 1 84 ? -2.31677 16.90838 7.68445 1.000 43.71082 83 ILE B CA 1
ATOM 628 C C . ILE A 1 84 ? -1.69827 18.09404 6.95883 1.000 46.43984 83 ILE B C 1
ATOM 629 O O . ILE A 1 84 ? -2.15631 19.22908 7.12561 1.000 40.81359 83 ILE B O 1
ATOM 634 N N . PHE A 1 85 ? -0.66282 17.84050 6.16315 1.000 41.31998 84 PHE B N 1
ATOM 635 C CA . PHE A 1 85 ? -0.03521 18.86710 5.34063 1.000 42.53871 84 PHE B CA 1
ATOM 636 C C . PHE A 1 85 ? -0.46636 18.68035 3.89224 1.000 42.55867 84 PHE B C 1
ATOM 637 O O . PHE A 1 85 ? -0.45462 17.55734 3.37743 1.000 37.06883 84 PHE B O 1
ATOM 645 N N . PHE A 1 86 ? -0.83575 19.77775 3.23521 1.000 35.37476 85 PHE B N 1
ATOM 646 C CA . PHE A 1 86 ? -1.27471 19.71841 1.84989 1.000 37.47669 85 PHE B CA 1
ATOM 647 C C . PHE A 1 86 ? -0.66474 20.87263 1.06625 1.000 38.94966 85 PHE B C 1
ATOM 648 O O . PHE A 1 86 ? -0.14912 21.83681 1.63741 1.000 41.42056 85 PHE B O 1
ATOM 656 N N . LYS A 1 87 ? -0.73113 20.75850 -0.25976 1.000 33.57783 86 LYS B N 1
ATOM 657 C CA . LYS A 1 87 ? -0.07246 21.70527 -1.14788 1.000 40.76346 86 LYS B CA 1
ATOM 658 C C . LYS A 1 87 ? -0.77198 21.69369 -2.49984 1.000 38.55140 86 LYS B C 1
ATOM 659 O O . LYS A 1 87 ? -1.35072 20.68208 -2.90550 1.000 40.78370 86 LYS B O 1
ATOM 665 N N . LYS A 1 88 ? -0.71413 22.83674 -3.18908 1.000 36.55077 87 LYS B N 1
ATOM 666 C CA . LYS A 1 88 ? -1.23016 22.93839 -4.55466 1.000 36.45351 87 LYS B CA 1
ATOM 667 C C . LYS A 1 88 ? -0.52909 24.12751 -5.21018 1.000 44.41141 87 LYS B C 1
ATOM 668 O O . LYS A 1 88 ? -0.86497 25.27897 -4.92003 1.000 40.68894 87 LYS B O 1
ATOM 674 N N . GLY A 1 89 ? 0.42970 23.83650 -6.08448 1.000 41.60560 88 GLY B N 1
ATOM 675 C CA . GLY A 1 89 ? 1.21213 24.90241 -6.68671 1.000 40.89605 88 GLY B CA 1
ATOM 676 C C . GLY A 1 89 ? 1.93287 25.69641 -5.61629 1.000 46.63596 88 GLY B C 1
ATOM 677 O O . GLY A 1 89 ? 2.58020 25.13705 -4.72406 1.000 42.61881 88 GLY B O 1
ATOM 678 N N . ALA A 1 90 ? 1.80681 27.02028 -5.68901 1.000 45.79100 89 ALA B N 1
ATOM 679 C CA . ALA A 1 90 ? 2.40867 27.90889 -4.70380 1.000 46.00214 89 ALA B CA 1
ATOM 680 C C . ALA A 1 90 ? 1.61693 27.98136 -3.40508 1.000 50.33625 89 ALA B C 1
ATOM 681 O O . ALA A 1 90 ? 2.07043 28.63527 -2.45961 1.000 57.79677 89 ALA B O 1
ATOM 683 N N . ALA A 1 91 ? 0.45817 27.33373 -3.33057 1.000 45.86959 90 ALA B N 1
ATOM 684 C CA . ALA A 1 91 ? -0.38580 27.38748 -2.15009 1.000 41.04323 90 ALA B CA 1
ATOM 685 C C . ALA A 1 91 ? -0.29127 26.08502 -1.36185 1.000 40.67610 90 ALA B C 1
ATOM 686 O O . ALA A 1 91 ? 0.41883 25.14581 -1.72727 1.000 41.33868 90 ALA B O 1
ATOM 688 N N . GLY A 1 92 ? -1.03446 26.03497 -0.26541 1.000 43.14842 91 GLY B N 1
ATOM 689 C CA . GLY A 1 92 ? -1.04381 24.87210 0.59935 1.000 37.45150 91 GLY B CA 1
ATOM 690 C C . GLY A 1 92 ? -1.54830 25.26402 1.97579 1.000 44.11564 91 GLY B C 1
ATOM 691 O O . GLY A 1 92 ? -2.15056 26.32110 2.15105 1.000 39.41486 91 GLY B O 1
ATOM 692 N N . GLY A 1 93 ? -1.27085 24.39907 2.94125 1.000 39.19266 92 GLY B N 1
ATOM 693 C CA . GLY A 1 93 ? -1.66755 24.67541 4.30750 1.000 41.14054 92 GLY B CA 1
ATOM 694 C C . GLY A 1 93 ? -1.57395 23.42125 5.15624 1.000 41.98348 92 GLY B C 1
ATOM 695 O O . GLY A 1 93 ? -0.87643 22.47037 4.80898 1.000 42.82263 92 GLY B O 1
ATOM 696 N N . CYS A 1 94 ? -2.29942 23.44817 6.27133 1.000 43.25677 93 CYS B N 1
ATOM 697 C CA . CYS A 1 94 ? -2.22489 22.36928 7.24185 1.000 42.23818 93 CYS B CA 1
ATOM 698 C C . CYS A 1 94 ? -3.53144 22.27377 8.01274 1.000 45.70006 93 CYS B C 1
ATOM 699 O O . CYS A 1 94 ? -4.27370 23.25193 8.13736 1.000 44.08816 93 CYS B O 1
ATOM 702 N N . ILE A 1 95 ? -3.79886 21.07757 8.52750 1.000 39.30452 94 ILE B N 1
ATOM 703 C CA . ILE A 1 95 ? -4.92769 20.81448 9.41064 1.000 41.43400 94 ILE B CA 1
ATOM 704 C C . ILE A 1 95 ? -4.36907 20.23585 10.70062 1.000 42.59247 94 ILE B C 1
ATOM 705 O O . ILE A 1 95 ? -3.64496 19.23434 10.67193 1.000 46.18526 94 ILE B O 1
ATOM 710 N N . TYR A 1 96 ? -4.69444 20.86627 11.82589 1.000 47.20362 95 TYR B N 1
ATOM 711 C CA . TYR A 1 96 ? -4.23484 20.42199 13.13490 1.000 40.45002 95 TYR B CA 1
ATOM 712 C C . TYR A 1 96 ? -5.44190 20.21997 14.03559 1.000 50.25258 95 TYR B C 1
ATOM 713 O O . TYR A 1 96 ? -6.27869 21.11889 14.16382 1.000 49.81183 95 TYR B O 1
ATOM 722 N N . THR A 1 97 ? -5.53131 19.04805 14.65577 1.000 47.09774 96 THR B N 1
ATOM 723 C CA . THR A 1 97 ? -6.64708 18.73832 15.53517 1.000 50.98955 96 THR B CA 1
ATOM 724 C C . THR A 1 97 ? -6.33333 19.15248 16.96566 1.000 55.26571 96 THR B C 1
ATOM 725 O O . THR A 1 97 ? -5.17509 19.16976 17.39208 1.000 52.90196 96 THR B O 1
ATOM 729 N N . THR A 1 98 ? -7.38650 19.49245 17.70455 1.000 52.55755 97 THR B N 1
ATOM 730 C CA . THR A 1 98 ? -7.30958 19.75499 19.12831 1.000 59.93456 97 THR B CA 1
ATOM 731 C C . THR A 1 98 ? -8.09935 18.67293 19.86692 1.000 59.72802 97 THR B C 1
ATOM 732 O O . THR A 1 98 ? -8.29259 17.56418 19.34754 1.000 63.19166 97 THR B O 1
ATOM 736 N N . LYS A 1 99 ? -8.56072 18.99473 21.07517 1.000 67.27768 98 LYS B N 1
ATOM 737 C CA . LYS A 1 99 ? -9.34405 18.03016 21.83861 1.000 70.85635 98 LYS B CA 1
ATOM 738 C C . LYS A 1 99 ? -10.73599 17.86198 21.24106 1.000 67.13483 98 LYS B C 1
ATOM 739 O O . LYS A 1 99 ? -11.19848 16.73530 21.02837 1.000 67.61176 98 LYS B O 1
ATOM 745 N N . GLN A 1 100 ? -11.41620 18.97527 20.94688 1.000 63.99390 99 GLN B N 1
ATOM 746 C CA . GLN A 1 100 ? -12.78089 18.92710 20.43357 1.000 66.56490 99 GLN B CA 1
ATOM 747 C C . GLN A 1 100 ? -12.94775 19.72947 19.14700 1.000 66.87256 99 GLN B C 1
ATOM 748 O O . GLN A 1 100 ? -14.07840 20.06093 18.77554 1.000 67.67660 99 GLN B O 1
ATOM 754 N N . ALA A 1 101 ? -11.85523 20.04090 18.45455 1.000 56.48834 100 ALA B N 1
ATOM 755 C CA . ALA A 1 101 ? -11.93026 20.82932 17.23201 1.000 58.44823 100 ALA B CA 1
ATOM 756 C C . ALA A 1 101 ? -10.66773 20.59665 16.41420 1.000 59.54327 100 ALA B C 1
ATOM 757 O O . ALA A 1 101 ? -9.73355 19.92123 16.85202 1.000 58.31730 100 ALA B O 1
ATOM 759 N N . PHE A 1 102 ? -10.65608 21.16365 15.20904 1.000 56.24748 101 PHE B N 1
ATOM 760 C CA . PHE A 1 102 ? -9.46465 21.17652 14.37394 1.000 53.95497 101 PHE B CA 1
ATOM 761 C C . PHE A 1 102 ? -9.38534 22.50372 13.63412 1.000 50.64652 101 PHE B C 1
ATOM 762 O O . PHE A 1 102 ? -10.39932 23.17065 13.40958 1.000 57.56398 101 PHE B O 1
ATOM 770 N N . ILE A 1 103 ? -8.16348 22.88435 13.26811 1.000 50.53326 102 ILE B N 1
ATOM 771 C CA . ILE A 1 103 ? -7.88253 24.15889 12.61697 1.000 46.42951 102 ILE B CA 1
ATOM 772 C C . ILE A 1 103 ? -7.39050 23.88718 11.20264 1.000 53.57608 102 ILE B C 1
ATOM 773 O O . ILE A 1 103 ? -6.50220 23.05121 10.99769 1.000 46.57777 102 ILE B O 1
ATOM 778 N N . VAL A 1 104 ? -7.96322 24.59742 10.23284 1.000 47.48557 103 VAL B N 1
ATOM 779 C CA . VAL A 1 104 ? -7.57137 24.51183 8.82855 1.000 51.65214 103 VAL B CA 1
ATOM 780 C C . VAL A 1 104 ? -6.99550 25.85857 8.41710 1.000 49.87261 103 VAL B C 1
ATOM 781 O O . VAL A 1 104 ? -7.66250 26.88989 8.55742 1.000 45.90849 103 VAL B O 1
ATOM 785 N N . ALA A 1 105 ? -5.76933 25.84831 7.89888 1.000 42.87926 104 ALA B N 1
ATOM 786 C CA . ALA A 1 105 ? -5.07998 27.05519 7.46470 1.000 42.23551 104 ALA B CA 1
ATOM 787 C C . ALA A 1 105 ? -4.65598 26.91330 6.01036 1.000 42.79327 104 ALA B C 1
ATOM 788 O O . ALA A 1 105 ? -4.28656 25.82169 5.56787 1.000 39.33930 104 ALA B O 1
ATOM 790 N N . VAL A 1 106 ? -4.71671 28.01721 5.26504 1.000 36.92675 105 VAL B N 1
ATOM 791 C CA . VAL A 1 106 ? -4.34111 28.03362 3.85312 1.000 38.82119 105 VAL B CA 1
ATOM 792 C C . VAL A 1 106 ? -3.49506 29.27110 3.57980 1.000 47.78834 105 VAL B C 1
ATOM 793 O O . VAL A 1 106 ? -3.85388 30.37973 3.99198 1.000 46.80220 105 VAL B O 1
ATOM 797 N N . TYR A 1 107 ? -2.37760 29.08135 2.87912 1.000 40.77377 106 TYR B N 1
ATOM 798 C CA . TYR A 1 107 ? -1.50463 30.15949 2.43628 1.000 42.92758 106 TYR B CA 1
ATOM 799 C C . TYR A 1 107 ? -1.34983 30.10350 0.92089 1.000 49.62518 106 TYR B C 1
ATOM 800 O O . TYR A 1 107 ? -1.60214 29.07478 0.28991 1.000 42.69006 106 TYR B O 1
ATOM 809 N N . GLY A 1 108 ? -0.91365 31.22117 0.34150 1.000 42.33631 107 GLY B N 1
ATOM 810 C CA . GLY A 1 108 ? -0.46071 31.23638 -1.03590 1.000 43.71861 107 GLY B CA 1
ATOM 811 C C . GLY A 1 108 ? -1.56919 31.19015 -2.07415 1.000 43.41457 107 GLY B C 1
ATOM 812 O O . GLY A 1 108 ? -2.76528 31.15892 -1.77864 1.000 44.46963 107 GLY B O 1
ATOM 813 N N . ASN A 1 109 ? -1.13348 31.17969 -3.33573 1.000 44.85326 108 ASN B N 1
ATOM 814 C CA . ASN A 1 109 ? -2.01042 31.20507 -4.50144 1.000 50.18479 108 ASN B CA 1
ATOM 815 C C . ASN A 1 109 ? -1.92162 29.87682 -5.23768 1.000 51.35218 108 ASN B C 1
ATOM 816 O O . ASN A 1 109 ? -0.85493 29.55054 -5.78013 1.000 50.95963 108 ASN B O 1
ATOM 821 N N . PRO A 1 110 ? -3.00287 29.09198 -5.30290 1.000 53.83940 109 PRO B N 1
ATOM 822 C CA . PRO A 1 110 ? -2.90748 27.76411 -5.93371 1.000 51.86132 109 PRO B CA 1
ATOM 823 C C . PRO A 1 110 ? -2.78935 27.80910 -7.44519 1.000 51.24614 109 PRO B C 1
ATOM 824 O O . PRO A 1 110 ? -2.28763 26.84474 -8.03565 1.000 51.35010 109 PRO B O 1
ATOM 828 N N . GLY A 1 111 ? -3.23598 28.88062 -8.09114 1.000 52.38520 110 GLY B N 1
ATOM 829 C CA . GLY A 1 111 ? -3.05879 29.01163 -9.52079 1.000 55.99857 110 GLY B CA 1
ATOM 830 C C . GLY A 1 111 ? -1.67418 29.42305 -9.95529 1.000 55.74435 110 GLY B C 1
ATOM 831 O O . GLY A 1 111 ? -1.41070 29.52483 -11.15660 1.000 59.76707 110 GLY B O 1
ATOM 832 N N . ASP A 1 112 ? -0.77535 29.66249 -9.00638 1.000 53.69080 111 ASP B N 1
ATOM 833 C CA . ASP A 1 112 ? 0.58085 30.10164 -9.28868 1.000 52.42741 111 ASP B CA 1
ATOM 834 C C . ASP A 1 112 ? 1.56655 28.97376 -9.01803 1.000 58.80657 111 ASP B C 1
ATOM 835 O O . ASP A 1 112 ? 1.31299 28.08390 -8.20052 1.000 57.75477 111 ASP B O 1
ATOM 840 N N . THR A 1 113 ? 2.69428 29.01655 -9.71726 1.000 59.44340 112 THR B N 1
ATOM 841 C CA . THR A 1 113 ? 3.77750 28.09005 -9.43681 1.000 64.94599 112 THR B CA 1
ATOM 842 C C . THR A 1 113 ? 4.57493 28.57820 -8.23319 1.000 62.40725 112 THR B C 1
ATOM 843 O O . THR A 1 113 ? 4.61532 29.77511 -7.93233 1.000 62.47428 112 THR B O 1
ATOM 847 N N . SER A 1 114 ? 5.20119 27.63338 -7.53576 1.000 65.38690 113 SER B N 1
ATOM 848 C CA . SER A 1 114 ? 5.91404 27.95901 -6.30833 1.000 63.24252 113 SER B CA 1
ATOM 849 C C . SER A 1 114 ? 7.07563 28.90516 -6.59048 1.000 57.81507 113 SER B C 1
ATOM 850 O O . SER A 1 114 ? 7.64184 28.92475 -7.68698 1.000 58.46707 113 SER B O 1
ATOM 853 N N . SER A 1 115 ? 7.42849 29.70052 -5.57779 1.000 53.96505 114 SER B N 1
ATOM 854 C CA . SER A 1 115 ? 8.51940 30.65507 -5.73679 1.000 65.25746 114 SER B CA 1
ATOM 855 C C . SER A 1 115 ? 9.86138 29.95301 -5.90310 1.000 62.42724 114 SER B C 1
ATOM 856 O O . SER A 1 115 ? 10.75357 30.47792 -6.57929 1.000 71.85285 114 SER B O 1
ATOM 859 N N . LEU A 1 116 ? 10.02549 28.77364 -5.29885 1.000 66.40341 115 LEU B N 1
ATOM 860 C CA . LEU A 1 116 ? 11.25303 28.01092 -5.50078 1.000 66.06546 115 LEU B CA 1
ATOM 861 C C . LEU A 1 116 ? 11.36577 27.52279 -6.93936 1.000 60.04810 115 LEU B C 1
ATOM 862 O O . LEU A 1 116 ? 12.45578 27.54222 -7.52336 1.000 63.79634 115 LEU B O 1
ATOM 867 N N . GLN A 1 117 ? 10.24971 27.08144 -7.52674 1.000 60.71411 116 GLN B N 1
ATOM 868 C CA . GLN A 1 117 ? 10.27213 26.64092 -8.91803 1.000 62.07312 116 GLN B CA 1
ATOM 869 C C . GLN A 1 117 ? 10.53307 27.80947 -9.86055 1.000 67.53353 116 GLN B C 1
ATOM 870 O O . GLN A 1 117 ? 11.24763 27.66170 -10.85919 1.000 75.51566 116 GLN B O 1
ATOM 876 N N . GLN A 1 118 ? 9.96653 28.98015 -9.55847 1.000 66.06483 117 GLN B N 1
ATOM 877 C CA . GLN A 1 118 ? 10.25958 30.16553 -10.35658 1.000 59.72111 117 GLN B CA 1
ATOM 878 C C . GLN A 1 118 ? 11.72629 30.55470 -10.23600 1.000 66.46125 117 GLN B C 1
ATOM 879 O O . GLN A 1 118 ? 12.36663 30.91139 -11.23232 1.000 77.27418 117 GLN B O 1
ATOM 885 N N . ASP A 1 119 ? 12.27626 30.49145 -9.02040 1.000 65.50575 118 ASP B N 1
ATOM 886 C CA . ASP A 1 119 ? 13.69482 30.77328 -8.83450 1.000 71.76932 118 ASP B CA 1
ATOM 887 C C . ASP A 1 119 ? 14.56436 29.74848 -9.54794 1.000 73.95242 118 ASP B C 1
ATOM 888 O O . ASP A 1 119 ? 15.64204 30.09345 -10.04509 1.000 74.46537 118 ASP B O 1
ATOM 893 N N . LEU A 1 120 ? 14.11649 28.49140 -9.60827 1.000 72.65942 119 LEU B N 1
ATOM 894 C CA . LEU A 1 120 ? 14.85120 27.48281 -10.36165 1.000 69.41312 119 LEU B CA 1
ATOM 895 C C . LEU A 1 120 ? 14.87837 27.82423 -11.84394 1.000 65.83817 119 LEU B C 1
ATOM 896 O O . LEU A 1 120 ? 15.90662 27.65637 -12.50948 1.000 78.15435 119 LEU B O 1
ATOM 901 N N . GLU A 1 121 ? 13.75159 28.29547 -12.38009 1.000 76.25237 120 GLU B N 1
ATOM 902 C CA . GLU A 1 121 ? 13.71356 28.73616 -13.76981 1.000 80.84232 120 GLU B CA 1
ATOM 903 C C . GLU A 1 121 ? 14.57013 29.98142 -13.96299 1.000 76.23343 120 GLU B C 1
ATOM 904 O O . GLU A 1 121 ? 15.53563 29.97577 -14.73489 1.000 91.57128 120 GLU B O 1
ATOM 910 N N . LYS A 1 122 ? 14.22947 31.06269 -13.26353 1.000 92.28918 121 LYS B N 1
ATOM 911 C CA . LYS A 1 122 ? 15.00841 32.29865 -13.28835 1.000 100.92205 121 LYS B CA 1
ATOM 912 C C . LYS A 1 122 ? 15.10415 32.81773 -11.86077 1.000 97.97301 121 LYS B C 1
ATOM 913 O O . LYS A 1 122 ? 14.10526 33.27967 -11.30007 1.000 101.05520 121 LYS B O 1
ATOM 919 N N . ASN A 1 123 ? 16.29575 32.74141 -11.27398 1.000 81.44055 122 ASN B N 1
ATOM 920 C CA . ASN A 1 123 ? 16.51628 33.23758 -9.91721 1.000 83.79687 122 ASN B CA 1
ATOM 921 C C . ASN A 1 123 ? 16.54770 34.75950 -9.95277 1.000 95.54182 122 ASN B C 1
ATOM 922 O O . ASN A 1 123 ? 17.54031 35.36492 -10.36288 1.000 91.15763 122 ASN B O 1
ATOM 927 N N . THR A 1 124 ? 15.45541 35.38560 -9.52372 1.000 99.81861 123 THR B N 1
ATOM 928 C CA . THR A 1 124 ? 15.32846 36.83402 -9.51605 1.000 93.16764 123 THR B CA 1
ATOM 929 C C . THR A 1 124 ? 15.05495 37.32224 -8.10010 1.000 92.98434 123 THR B C 1
ATOM 930 O O . THR A 1 124 ? 14.39783 36.64112 -7.30760 1.000 95.34868 123 THR B O 1
ATOM 934 N N . ALA A 1 125 ? 15.57027 38.50874 -7.78656 1.000 93.40878 124 ALA B N 1
ATOM 935 C CA . ALA A 1 125 ? 15.29874 39.12976 -6.49630 1.000 88.22564 124 ALA B CA 1
ATOM 936 C C . ALA A 1 125 ? 13.83604 39.55435 -6.43329 1.000 87.94647 124 ALA B C 1
ATOM 937 O O . ALA A 1 125 ? 13.37067 40.32714 -7.27718 1.000 101.74977 124 ALA B O 1
ATOM 939 N N . HIS A 1 126 ? 13.10820 39.04837 -5.43890 1.000 83.48258 125 HIS B N 1
ATOM 940 C CA . HIS A 1 126 ? 11.68095 39.30924 -5.31384 1.000 94.50828 125 HIS B CA 1
ATOM 941 C C . HIS A 1 126 ? 11.31997 39.43559 -3.83893 1.000 95.73179 125 HIS B C 1
ATOM 942 O O . HIS A 1 126 ? 12.18034 39.36044 -2.95577 1.000 89.83131 125 HIS B O 1
ATOM 949 N N . ALA A 1 127 ? 10.02938 39.62679 -3.57599 1.000 94.90190 126 ALA B N 1
ATOM 950 C CA . ALA A 1 127 ? 9.55404 39.77644 -2.21071 1.000 94.24902 126 ALA B CA 1
ATOM 951 C C . ALA A 1 127 ? 9.52732 38.42779 -1.49610 1.000 92.92633 126 ALA B C 1
ATOM 952 O O . ALA A 1 127 ? 9.51699 37.36030 -2.11559 1.000 85.20548 126 ALA B O 1
ATOM 954 N N . VAL A 1 128 ? 9.51452 38.49187 -0.16532 1.000 89.34883 127 VAL B N 1
ATOM 955 C CA . VAL A 1 128 ? 9.51387 37.28342 0.64782 1.000 78.75464 127 VAL B CA 1
ATOM 956 C C . VAL A 1 128 ? 8.14586 36.62034 0.56512 1.000 80.94628 127 VAL B C 1
ATOM 957 O O . VAL A 1 128 ? 7.10757 37.27607 0.72226 1.000 84.38445 127 VAL B O 1
ATOM 961 N N . THR A 1 129 ? 8.13852 35.31789 0.30393 1.000 80.28148 128 THR B N 1
ATOM 962 C CA . THR A 1 129 ? 6.91518 34.53323 0.25693 1.000 70.75174 128 THR B CA 1
ATOM 963 C C . THR A 1 129 ? 6.71851 33.78507 1.57224 1.000 62.07462 128 THR B C 1
ATOM 964 O O . THR A 1 129 ? 7.61915 33.69373 2.40948 1.000 65.08156 128 THR B O 1
ATOM 968 N N . VAL A 1 130 ? 5.51282 33.24482 1.74697 1.000 58.95054 129 VAL B N 1
ATOM 969 C CA . VAL A 1 130 ? 5.18242 32.53389 2.97583 1.000 59.23672 129 VAL B CA 1
ATOM 970 C C . VAL A 1 130 ? 5.89701 31.18992 2.99686 1.000 60.32766 129 VAL B C 1
ATOM 971 O O . VAL A 1 130 ? 5.76985 30.38340 2.06590 1.000 49.63167 129 VAL B O 1
ATOM 975 N N . ASN A 1 131 ? 6.65670 30.94595 4.05816 1.000 52.37298 130 ASN B N 1
ATOM 976 C CA . ASN A 1 131 ? 7.27645 29.64382 4.25986 1.000 49.22983 130 ASN B CA 1
ATOM 977 C C . ASN A 1 131 ? 6.22717 28.65626 4.75559 1.000 44.79073 130 ASN B C 1
ATOM 978 O O . ASN A 1 131 ? 5.62000 28.89188 5.80631 1.000 54.73379 130 ASN B O 1
ATOM 983 N N . PRO A 1 132 ? 5.97396 27.56058 4.03568 1.000 46.00158 131 PRO B N 1
ATOM 984 C CA . PRO A 1 132 ? 4.98958 26.57729 4.52015 1.000 45.55972 131 PRO B CA 1
ATOM 985 C C . PRO A 1 132 ? 5.28651 26.06490 5.91658 1.000 43.83931 131 PRO B C 1
ATOM 986 O O . PRO A 1 132 ? 4.35318 25.72622 6.65577 1.000 42.55488 131 PRO B O 1
ATOM 990 N N . ALA A 1 133 ? 6.56286 26.00169 6.30022 1.000 40.52117 132 ALA B N 1
ATOM 991 C CA . ALA A 1 133 ? 6.91427 25.58745 7.65315 1.000 45.21613 132 ALA B CA 1
ATOM 992 C C . ALA A 1 133 ? 6.40565 26.58314 8.68869 1.000 52.38664 132 ALA B C 1
ATOM 993 O O . ALA A 1 133 ? 5.98436 26.18786 9.78215 1.000 51.22547 132 ALA B O 1
ATOM 995 N N . ASP A 1 134 ? 6.44032 27.87913 8.36535 1.000 50.24943 133 ASP B N 1
ATOM 996 C CA . ASP A 1 134 ? 5.95896 28.88705 9.30503 1.000 46.72726 133 ASP B CA 1
ATOM 997 C C . ASP A 1 134 ? 4.45372 28.77676 9.51117 1.000 50.52581 133 ASP B C 1
ATOM 998 O O . ASP A 1 134 ? 3.95785 28.98620 10.62448 1.000 55.32645 133 ASP B O 1
ATOM 1003 N N . CYS A 1 135 ? 3.71026 28.46047 8.44859 1.000 47.50232 134 CYS B N 1
ATOM 1004 C CA . CYS A 1 135 ? 2.27619 28.23071 8.58994 1.000 47.20274 134 CYS B CA 1
ATOM 1005 C C . CYS A 1 135 ? 2.00627 27.04734 9.51025 1.000 46.30104 134 CYS B C 1
ATOM 1006 O O . CYS A 1 135 ? 1.17764 27.13162 10.42389 1.000 46.72930 134 CYS B O 1
ATOM 1009 N N . ASN A 1 136 ? 2.70913 25.93352 9.28445 1.000 43.83510 135 ASN B N 1
ATOM 1010 C CA . ASN A 1 136 ? 2.54336 24.75845 10.13376 1.000 46.52047 135 ASN B CA 1
ATOM 1011 C C . ASN A 1 136 ? 2.87850 25.07656 11.58417 1.000 42.82084 135 ASN B C 1
ATOM 1012 O O . ASN A 1 136 ? 2.13623 24.70082 12.49932 1.000 40.37525 135 ASN B O 1
ATOM 1017 N N . THR A 1 137 ? 3.99495 25.77256 11.81068 1.000 48.27892 136 THR B N 1
ATOM 1018 C CA . THR A 1 137 ? 4.43617 26.05987 13.17146 1.000 47.92723 136 THR B CA 1
ATOM 1019 C C . THR A 1 137 ? 3.43972 26.95166 13.90256 1.000 50.24085 136 THR B C 1
ATOM 1020 O O . THR A 1 137 ? 3.12985 26.71286 15.07567 1.000 54.37769 136 THR B O 1
ATOM 1024 N N . THR A 1 138 ? 2.92189 27.97839 13.22389 1.000 47.32197 137 THR B N 1
ATOM 1025 C CA . THR A 1 138 ? 1.96741 28.88086 13.86002 1.000 54.92510 137 THR B CA 1
ATOM 1026 C C . THR A 1 138 ? 0.70075 28.14275 14.27425 1.000 53.38130 137 THR B C 1
ATOM 1027 O O . THR A 1 138 ? 0.20110 28.32860 15.39003 1.000 53.32468 137 THR B O 1
ATOM 1031 N N . VAL A 1 139 ? 0.17108 27.29410 13.39182 1.000 50.44953 138 VAL B N 1
ATOM 1032 C CA . VAL A 1 139 ? -1.03515 26.54303 13.72252 1.000 48.39620 138 VAL B CA 1
ATOM 1033 C C . VAL A 1 139 ? -0.74216 25.51093 14.80449 1.000 50.12534 138 VAL B C 1
ATOM 1034 O O . VAL A 1 139 ? -1.57799 25.25763 15.68072 1.000 54.44406 138 VAL B O 1
ATOM 1038 N N . LYS A 1 140 ? 0.45222 24.91171 14.77411 1.000 48.21261 139 LYS B N 1
ATOM 1039 C CA . LYS A 1 140 ? 0.80814 23.92385 15.78942 1.000 52.29711 139 LYS B CA 1
ATOM 1040 C C . LYS A 1 140 ? 0.91268 24.56311 17.16916 1.000 56.24926 139 LYS B C 1
ATOM 1041 O O . LYS A 1 140 ? 0.41891 24.00261 18.15555 1.000 57.31068 139 LYS B O 1
ATOM 1047 N N A ARG A 1 141 ? 1.56308 25.72806 17.25708 0.458 53.59366 140 ARG B N 1
ATOM 1048 N N B ARG A 1 141 ? 1.54642 25.73612 17.26088 0.542 53.62294 140 ARG B N 1
ATOM 1049 C CA A ARG A 1 141 ? 1.64031 26.45008 18.52396 0.458 57.22118 140 ARG B CA 1
ATOM 1050 C CA B ARG A 1 141 ? 1.63824 26.42468 18.54538 0.542 57.23724 140 ARG B CA 1
ATOM 1051 C C A ARG A 1 141 ? 0.25002 26.76980 19.05147 0.458 57.39447 140 ARG B C 1
ATOM 1052 C C B ARG A 1 141 ? 0.25720 26.80389 19.06498 0.542 57.26030 140 ARG B C 1
ATOM 1053 O O A ARG A 1 141 ? -0.03992 26.57453 20.23782 0.458 59.45445 140 ARG B O 1
ATOM 1054 O O B ARG A 1 141 ? -0.02038 26.67717 20.26376 0.542 59.43580 140 ARG B O 1
ATOM 1069 N N . ILE A 1 142 ? -0.62178 27.27411 18.17709 1.000 54.90319 141 ILE B N 1
ATOM 1070 C CA . ILE A 1 142 ? -1.98881 27.59314 18.57691 1.000 56.41095 141 ILE B CA 1
ATOM 1071 C C . ILE A 1 142 ? -2.69216 26.33331 19.06767 1.000 56.16824 141 ILE B C 1
ATOM 1072 O O . ILE A 1 142 ? -3.15226 26.26545 20.21211 1.000 58.14504 141 ILE B O 1
ATOM 1077 N N . ALA A 1 143 ? -2.73863 25.30019 18.21776 1.000 55.04395 142 ALA B N 1
ATOM 1078 C CA . ALA A 1 143 ? -3.42459 24.05790 18.56820 1.000 53.57516 142 ALA B CA 1
ATOM 1079 C C . ALA A 1 143 ? -2.92262 23.48527 19.88774 1.000 63.89867 142 ALA B C 1
ATOM 1080 O O . ALA A 1 143 ? -3.71805 23.02240 20.71367 1.000 59.50402 142 ALA B O 1
ATOM 1082 N N . ASP A 1 144 ? -1.60445 23.51057 20.10617 1.000 58.36987 143 ASP B N 1
ATOM 1083 C CA . ASP A 1 144 ? -1.06136 23.05387 21.38149 1.000 61.28477 143 ASP B CA 1
ATOM 1084 C C . ASP A 1 144 ? -1.58488 23.89052 22.53979 1.000 67.81628 143 ASP B C 1
ATOM 1085 O O . ASP A 1 144 ? -1.73640 23.38128 23.65686 1.000 66.66114 143 ASP B O 1
ATOM 1090 N N . TYR A 1 145 ? -1.87754 25.16942 22.29340 1.000 65.16439 144 TYR B N 1
ATOM 1091 C CA . TYR A 1 145 ? -2.37798 26.02501 23.36326 1.000 68.54366 144 TYR B CA 1
ATOM 1092 C C . TYR A 1 145 ? -3.82715 25.69546 23.71243 1.000 67.54234 144 TYR B C 1
ATOM 1093 O O . TYR A 1 145 ? -4.19348 25.70341 24.89234 1.000 75.36003 144 TYR B O 1
ATOM 1102 N N . LEU A 1 146 ? -4.67077 25.39898 22.71667 1.000 62.73395 145 LEU B N 1
ATOM 1103 C CA . LEU A 1 146 ? -6.03971 25.00793 23.04888 1.000 71.07771 145 LEU B CA 1
ATOM 1104 C C . LEU A 1 146 ? -6.07542 23.66278 23.76232 1.000 67.99523 145 LEU B C 1
ATOM 1105 O O . LEU A 1 146 ? -6.87656 23.46762 24.68594 1.000 72.73368 145 LEU B O 1
ATOM 1110 N N . ILE A 1 147 ? -5.22903 22.71809 23.34172 1.000 63.48979 146 ILE B N 1
ATOM 1111 C CA . ILE A 1 147 ? -5.19349 21.42060 24.01238 1.000 71.98745 146 ILE B CA 1
ATOM 1112 C C . ILE A 1 147 ? -4.79853 21.59228 25.47368 1.000 78.12553 146 ILE B C 1
ATOM 1113 O O . ILE A 1 147 ? -5.34619 20.92888 26.36399 1.000 81.78339 146 ILE B O 1
ATOM 1118 N N . LYS A 1 148 ? -3.85667 22.49869 25.74722 1.000 76.41531 147 LYS B N 1
ATOM 1119 C CA . LYS A 1 148 ? -3.50327 22.79517 27.13140 1.000 75.74530 147 LYS B CA 1
ATOM 1120 C C . LYS A 1 148 ? -4.68987 23.38289 27.88528 1.000 81.88196 147 LYS B C 1
ATOM 1121 O O . LYS A 1 148 ? -4.88180 23.10102 29.07383 1.000 91.40902 147 LYS B O 1
ATOM 1127 N N . LEU A 1 149 ? -5.50093 24.19900 27.20925 1.000 79.83163 148 LEU B N 1
ATOM 1128 C CA . LEU A 1 149 ? -6.71732 24.72659 27.81572 1.000 78.97589 148 LEU B CA 1
ATOM 1129 C C . LEU A 1 149 ? -7.84094 23.70039 27.86474 1.000 74.48539 148 LEU B C 1
ATOM 1130 O O . LEU A 1 149 ? -8.77638 23.86492 28.65421 1.000 75.41346 148 LEU B O 1
ATOM 1135 N N . GLY A 1 150 ? -7.77454 22.65469 27.04293 1.000 79.74987 149 GLY B N 1
ATOM 1136 C CA . GLY A 1 150 ? -8.78482 21.61555 27.02411 1.000 75.52793 149 GLY B CA 1
ATOM 1137 C C . GLY A 1 150 ? -9.72523 21.65374 25.83895 1.000 78.19654 149 GLY B C 1
ATOM 1138 O O . GLY A 1 150 ? -10.65457 20.83970 25.78655 1.000 75.10109 149 GLY B O 1
ATOM 1139 N N . TYR A 1 151 ? -9.52270 22.56047 24.88844 1.000 73.61510 150 TYR B N 1
ATOM 1140 C CA . TYR A 1 151 ? -10.40343 22.66352 23.72979 1.000 71.56502 150 TYR B CA 1
ATOM 1141 C C . TYR A 1 151 ? -9.89441 21.81075 22.57413 1.000 70.89691 150 TYR B C 1
ATOM 1142 O O . TYR A 1 151 ? -8.71815 21.45609 22.52522 1.000 73.05906 150 TYR B O 1
ATOM 1151 N N . SER B 2 6 ? 30.11385 31.36570 0.02581 1.000 103.39204 6 SER A N 1
ATOM 1152 C CA . SER B 2 6 ? 30.46315 31.22847 1.43462 1.000 105.44319 6 SER A CA 1
ATOM 1153 C C . SER B 2 6 ? 29.62874 30.13942 2.10391 1.000 101.01635 6 SER A C 1
ATOM 1154 O O . SER B 2 6 ? 30.04706 29.55386 3.10065 1.000 109.31338 6 SER A O 1
ATOM 1157 N N . SER B 2 7 ? 28.44905 29.86951 1.55166 1.000 88.42455 7 SER A N 1
ATOM 1158 C CA . SER B 2 7 ? 27.60108 28.81417 2.08892 1.000 87.28241 7 SER A CA 1
ATOM 1159 C C . SER B 2 7 ? 28.19789 27.44564 1.78428 1.000 78.61945 7 SER A C 1
ATOM 1160 O O . SER B 2 7 ? 28.76544 27.22186 0.71201 1.000 76.23375 7 SER A O 1
ATOM 1163 N N . ILE B 2 8 ? 28.06467 26.52601 2.73766 1.000 80.35926 8 ILE A N 1
ATOM 1164 C CA . ILE B 2 8 ? 28.64787 25.19172 2.64042 1.000 76.77016 8 ILE A CA 1
ATOM 1165 C C . ILE B 2 8 ? 27.56295 24.19235 2.27097 1.000 68.12998 8 ILE A C 1
ATOM 1166 O O . ILE B 2 8 ? 26.45563 24.22467 2.82293 1.000 71.57910 8 ILE A O 1
ATOM 1171 N N . VAL B 2 9 ? 27.88049 23.29751 1.33878 1.000 67.32588 9 VAL A N 1
ATOM 1172 C CA . VAL B 2 9 ? 27.01455 22.18301 0.97422 1.000 60.89184 9 VAL A CA 1
ATOM 1173 C C . VAL B 2 9 ? 27.78955 20.89856 1.22993 1.000 63.38010 9 VAL A C 1
ATOM 1174 O O . VAL B 2 9 ? 28.82655 20.65525 0.59729 1.000 64.45944 9 VAL A O 1
ATOM 1178 N N . CYS B 2 10 ? 27.29074 20.08157 2.15634 1.000 56.46826 10 CYS A N 1
ATOM 1179 C CA . CYS B 2 10 ? 27.93542 18.82799 2.53584 1.000 59.81620 10 CYS A CA 1
ATOM 1180 C C . CYS B 2 10 ? 26.92308 17.69844 2.40398 1.000 57.47351 10 CYS A C 1
ATOM 1181 O O . CYS B 2 10 ? 25.96034 17.62925 3.17524 1.000 59.58100 10 CYS A O 1
ATOM 1184 N N . ASP B 2 11 ? 27.14099 16.81874 1.42897 1.000 59.09539 11 ASP A N 1
ATOM 1185 C CA . ASP B 2 11 ? 26.30676 15.64405 1.20832 1.000 52.99076 11 ASP A CA 1
ATOM 1186 C C . ASP B 2 11 ? 27.04380 14.43169 1.76699 1.000 50.06524 11 ASP A C 1
ATOM 1187 O O . ASP B 2 11 ? 28.08202 14.02426 1.23061 1.000 53.27606 11 ASP A O 1
ATOM 1192 N N . ASN B 2 12 ? 26.50808 13.86570 2.84859 1.000 51.04709 12 ASN A N 1
ATOM 1193 C CA . ASN B 2 12 ? 27.12813 12.75132 3.55797 1.000 53.16631 12 ASN A CA 1
ATOM 1194 C C . ASN B 2 12 ? 26.45771 11.45335 3.12226 1.000 54.42976 12 ASN A C 1
ATOM 1195 O O . ASN B 2 12 ? 25.29502 11.20348 3.45664 1.000 54.84155 12 ASN A O 1
ATOM 1200 N N . GLY B 2 13 ? 27.19363 10.62685 2.38101 1.000 52.22362 13 GLY A N 1
ATOM 1201 C CA . GLY B 2 13 ? 26.69314 9.34950 1.92841 1.000 51.16125 13 GLY A CA 1
ATOM 1202 C C . GLY B 2 13 ? 27.27278 8.19047 2.72729 1.000 51.49334 13 GLY A C 1
ATOM 1203 O O . GLY B 2 13 ? 28.15422 8.35199 3.56733 1.000 46.86385 13 GLY A O 1
ATOM 1204 N N . SER B 2 14 ? 26.75035 6.99570 2.44144 1.000 51.50751 14 SER A N 1
ATOM 1205 C CA . SER B 2 14 ? 27.21418 5.80698 3.14781 1.000 50.81299 14 SER A CA 1
ATOM 1206 C C . SER B 2 14 ? 28.66302 5.47888 2.80789 1.000 50.59408 14 SER A C 1
ATOM 1207 O O . SER B 2 14 ? 29.36242 4.85460 3.61475 1.000 49.63953 14 SER A O 1
ATOM 1210 N N . GLY B 2 15 ? 29.13101 5.89192 1.63255 1.000 48.49241 15 GLY A N 1
ATOM 1211 C CA . GLY B 2 15 ? 30.48002 5.57920 1.20586 1.000 51.03139 15 GLY A CA 1
ATOM 1212 C C . GLY B 2 15 ? 31.35146 6.78964 0.94133 1.000 52.40690 15 GLY A C 1
ATOM 1213 O O . GLY B 2 15 ? 32.55319 6.76612 1.22897 1.000 54.04111 15 GLY A O 1
ATOM 1214 N N . MET B 2 16 ? 30.76105 7.85513 0.40062 1.000 47.87491 16 MET A N 1
ATOM 1215 C CA . MET B 2 16 ? 31.50816 9.02756 -0.02896 1.000 50.21386 16 MET A CA 1
ATOM 1216 C C . MET B 2 16 ? 30.86639 10.29025 0.53004 1.000 53.52232 16 MET A C 1
ATOM 1217 O O . MET B 2 16 ? 29.63806 10.41781 0.55151 1.000 50.48816 16 MET A O 1
ATOM 1222 N N . VAL B 2 17 ? 31.70520 11.22339 0.97218 1.000 51.41808 17 VAL A N 1
ATOM 1223 C CA . VAL B 2 17 ? 31.28819 12.55720 1.38399 1.000 53.40561 17 VAL A CA 1
ATOM 1224 C C . VAL B 2 17 ? 31.64015 13.52258 0.26345 1.000 56.53665 17 VAL A C 1
ATOM 1225 O O . VAL B 2 17 ? 32.76269 13.48790 -0.26453 1.000 58.63234 17 VAL A O 1
ATOM 1229 N N . LYS B 2 18 ? 30.68600 14.38314 -0.09893 1.000 57.02293 18 LYS A N 1
ATOM 1230 C CA . LYS B 2 18 ? 30.87697 15.40476 -1.12527 1.000 53.04781 18 LYS A CA 1
ATOM 1231 C C . LYS B 2 18 ? 30.66975 16.77044 -0.48178 1.000 56.33044 18 LYS A C 1
ATOM 1232 O O . LYS B 2 18 ? 29.54945 17.11517 -0.09480 1.000 54.62602 18 LYS A O 1
ATOM 1238 N N . ALA B 2 19 ? 31.74110 17.54914 -0.37244 1.000 58.96838 19 ALA A N 1
ATOM 1239 C CA . ALA B 2 19 ? 31.71045 18.84469 0.28629 1.000 60.17939 19 ALA A CA 1
ATOM 1240 C C . ALA B 2 19 ? 32.12847 19.93714 -0.68578 1.000 64.79669 19 ALA A C 1
ATOM 1241 O O . ALA B 2 19 ? 33.03184 19.74248 -1.50801 1.000 66.67479 19 ALA A O 1
ATOM 1243 N N . GLY B 2 20 ? 31.46871 21.08299 -0.58066 1.000 66.79549 20 GLY A N 1
ATOM 1244 C CA . GLY B 2 20 ? 31.82513 22.21810 -1.40442 1.000 67.08740 20 GLY A CA 1
ATOM 1245 C C . GLY B 2 20 ? 31.08989 23.46476 -0.96764 1.000 69.96194 20 GLY A C 1
ATOM 1246 O O . GLY B 2 20 ? 30.49470 23.51675 0.11036 1.000 69.68698 20 GLY A O 1
ATOM 1247 N N . PHE B 2 21 ? 31.12725 24.47007 -1.83522 1.000 73.04454 21 PHE A N 1
ATOM 1248 C CA . PHE B 2 21 ? 30.52017 25.76315 -1.56640 1.000 67.17620 21 PHE A CA 1
ATOM 1249 C C . PHE B 2 21 ? 29.32451 25.98947 -2.48260 1.000 70.34747 21 PHE A C 1
ATOM 1250 O O . PHE B 2 21 ? 29.29032 25.50962 -3.61940 1.000 70.87147 21 PHE A O 1
ATOM 1258 N N . SER B 2 22 ? 28.34201 26.72794 -1.97247 1.000 75.84770 22 SER A N 1
ATOM 1259 C CA . SER B 2 22 ? 27.15114 27.03397 -2.75161 1.000 71.87296 22 SER A CA 1
ATOM 1260 C C . SER B 2 22 ? 27.50160 27.93182 -3.93123 1.000 74.61285 22 SER A C 1
ATOM 1261 O O . SER B 2 22 ? 28.32632 28.84269 -3.81811 1.000 75.28282 22 SER A O 1
ATOM 1264 N N . GLY B 2 23 ? 26.86349 27.66975 -5.07247 1.000 82.49747 23 GLY A N 1
ATOM 1265 C CA . GLY B 2 23 ? 27.12012 28.37645 -6.30254 1.000 85.46226 23 GLY A CA 1
ATOM 1266 C C . GLY B 2 23 ? 28.01739 27.62644 -7.26753 1.000 85.24101 23 GLY A C 1
ATOM 1267 O O . GLY B 2 23 ? 27.91269 27.82932 -8.48280 1.000 89.42583 23 GLY A O 1
ATOM 1268 N N . ASP B 2 24 ? 28.89520 26.76843 -6.75484 1.000 82.92983 24 ASP A N 1
ATOM 1269 C CA . ASP B 2 24 ? 29.74627 25.96254 -7.61377 1.000 82.51972 24 ASP A CA 1
ATOM 1270 C C . ASP B 2 24 ? 28.92269 24.89574 -8.32965 1.000 75.61373 24 ASP A C 1
ATOM 1271 O O . ASP B 2 24 ? 27.82169 24.53089 -7.90761 1.000 72.72847 24 ASP A O 1
ATOM 1276 N N . ASP B 2 25 ? 29.47719 24.39129 -9.42919 1.000 76.58982 25 ASP A N 1
ATOM 1277 C CA . ASP B 2 25 ? 28.79942 23.41498 -10.26973 1.000 76.02417 25 ASP A CA 1
ATOM 1278 C C . ASP B 2 25 ? 29.21367 21.97987 -9.97450 1.000 75.72952 25 ASP A C 1
ATOM 1279 O O . ASP B 2 25 ? 28.67800 21.05649 -10.59570 1.000 72.50848 25 ASP A O 1
ATOM 1284 N N . ALA B 2 26 ? 30.14582 21.76695 -9.04733 1.000 72.25739 26 ALA A N 1
ATOM 1285 C CA . ALA B 2 26 ? 30.61346 20.42603 -8.72584 1.000 68.71337 26 ALA A CA 1
ATOM 1286 C C . ALA B 2 26 ? 31.19101 20.43914 -7.32123 1.000 62.90950 26 ALA A C 1
ATOM 1287 O O . ALA B 2 26 ? 31.74076 21.46047 -6.89368 1.000 65.27193 26 ALA A O 1
ATOM 1289 N N . PRO B 2 27 ? 31.07940 19.33634 -6.57935 1.000 63.34922 27 PRO A N 1
ATOM 1290 C CA . PRO B 2 27 ? 31.66768 19.29232 -5.23320 1.000 59.78084 27 PRO A CA 1
ATOM 1291 C C . PRO B 2 27 ? 33.18569 19.36995 -5.30406 1.000 71.65309 27 PRO A C 1
ATOM 1292 O O . PRO B 2 27 ? 33.82611 18.63548 -6.05973 1.000 68.82331 27 PRO A O 1
ATOM 1296 N N . ARG B 2 28 ? 33.75825 20.27038 -4.50524 1.000 59.78777 28 ARG A N 1
ATOM 1297 C CA . ARG B 2 28 ? 35.19545 20.50137 -4.54444 1.000 75.54294 28 ARG A CA 1
ATOM 1298 C C . ARG B 2 28 ? 35.99448 19.42604 -3.82008 1.000 78.91290 28 ARG A C 1
ATOM 1299 O O . ARG B 2 28 ? 37.19268 19.28521 -4.08704 1.000 80.80927 28 ARG A O 1
ATOM 1307 N N . HIS B 2 29 ? 35.37477 18.66580 -2.91801 1.000 74.06030 29 HIS A N 1
ATOM 1308 C CA . HIS B 2 29 ? 36.10028 17.66522 -2.13745 1.000 69.93826 29 HIS A CA 1
ATOM 1309 C C . HIS B 2 29 ? 35.23830 16.41825 -2.00115 1.000 66.90002 29 HIS A C 1
ATOM 1310 O O . HIS B 2 29 ? 34.18433 16.45732 -1.36304 1.000 65.24594 29 HIS A O 1
ATOM 1317 N N . VAL B 2 30 ? 35.68540 15.31246 -2.58855 1.000 60.62059 30 VAL A N 1
ATOM 1318 C CA . VAL B 2 30 ? 34.98623 14.03472 -2.50435 1.000 64.55418 30 VAL A CA 1
ATOM 1319 C C . VAL B 2 30 ? 35.93276 13.03069 -1.86367 1.000 71.02139 30 VAL A C 1
ATOM 1320 O O . VAL B 2 30 ? 37.01963 12.77118 -2.39536 1.000 77.59707 30 VAL A O 1
ATOM 1324 N N . PHE B 2 31 ? 35.52604 12.46458 -0.72922 1.000 63.06362 31 PHE A N 1
ATOM 1325 C CA . PHE B 2 31 ? 36.42930 11.57483 -0.00647 1.000 65.31273 31 PHE A CA 1
ATOM 1326 C C . PHE B 2 31 ? 35.63707 10.49411 0.71246 1.000 63.30647 31 PHE A C 1
ATOM 1327 O O . PHE B 2 31 ? 34.48074 10.72049 1.07833 1.000 61.06647 31 PHE A O 1
ATOM 1335 N N . PRO B 2 32 ? 36.22938 9.31956 0.93956 1.000 66.32948 32 PRO A N 1
ATOM 1336 C CA . PRO B 2 32 ? 35.47688 8.22582 1.56882 1.000 56.47822 32 PRO A CA 1
ATOM 1337 C C . PRO B 2 32 ? 34.98836 8.58875 2.96387 1.000 59.34075 32 PRO A C 1
ATOM 1338 O O . PRO B 2 32 ? 35.64231 9.32092 3.70968 1.000 62.98271 32 PRO A O 1
ATOM 1342 N N . SER B 2 33 ? 33.81890 8.05595 3.31103 1.000 56.99840 33 SER A N 1
ATOM 1343 C CA . SER B 2 33 ? 33.18083 8.33864 4.59577 1.000 61.92170 33 SER A CA 1
ATOM 1344 C C . SER B 2 33 ? 33.51599 7.23152 5.59450 1.000 56.79438 33 SER A C 1
ATOM 1345 O O . SER B 2 33 ? 32.66827 6.44393 6.01542 1.000 60.49556 33 SER A O 1
ATOM 1348 N N . ILE B 2 34 ? 34.79267 7.18276 5.97389 1.000 61.15992 34 ILE A N 1
ATOM 1349 C CA . ILE B 2 34 ? 35.28182 6.17564 6.90369 1.000 61.70763 34 ILE A CA 1
ATOM 1350 C C . ILE B 2 34 ? 36.14867 6.84458 7.95950 1.000 65.21944 34 ILE A C 1
ATOM 1351 O O . ILE B 2 34 ? 36.63943 7.96219 7.78554 1.000 72.30971 34 ILE A O 1
ATOM 1356 N N . VAL B 2 35 ? 36.34028 6.12952 9.06387 1.000 63.81689 35 VAL A N 1
ATOM 1357 C CA . VAL B 2 35 ? 37.20007 6.56764 10.15505 1.000 67.94815 35 VAL A CA 1
ATOM 1358 C C . VAL B 2 35 ? 38.11221 5.40816 10.51933 1.000 75.63991 35 VAL A C 1
ATOM 1359 O O . VAL B 2 35 ? 37.64418 4.29542 10.76680 1.000 77.15019 35 VAL A O 1
ATOM 1363 N N . GLY B 2 36 ? 39.42201 5.66934 10.53472 1.000 73.10896 36 GLY A N 1
ATOM 1364 C CA . GLY B 2 36 ? 40.41630 4.65620 10.83263 1.000 81.62947 36 GLY A CA 1
ATOM 1365 C C . GLY B 2 36 ? 40.98907 4.86393 12.22369 1.000 86.10780 36 GLY A C 1
ATOM 1366 O O . GLY B 2 36 ? 41.43332 5.96234 12.56653 1.000 83.20488 36 GLY A O 1
ATOM 1367 N N . ARG B 2 37 ? 40.96743 3.79440 13.01719 1.000 95.15783 37 ARG A N 1
ATOM 1368 C CA . ARG B 2 37 ? 41.45796 3.86480 14.38121 1.000 98.87687 37 ARG A CA 1
ATOM 1369 C C . ARG B 2 37 ? 42.69042 2.98754 14.55132 1.000 108.44606 37 ARG A C 1
ATOM 1370 O O . ARG B 2 37 ? 42.72409 1.86378 14.03757 1.000 98.53179 37 ARG A O 1
ATOM 1378 N N . PRO B 2 38 ? 43.71505 3.47224 15.25261 1.000 122.97134 38 PRO A N 1
ATOM 1379 C CA . PRO B 2 38 ? 44.91509 2.65190 15.48129 1.000 119.69711 38 PRO A CA 1
ATOM 1380 C C . PRO B 2 38 ? 44.56452 1.35597 16.19530 1.000 119.62088 38 PRO A C 1
ATOM 1381 O O . PRO B 2 38 ? 43.99326 1.36079 17.28846 1.000 119.74830 38 PRO A O 1
ATOM 1385 N N . LYS B 2 39 ? 44.90391 0.24064 15.55604 1.000 110.48670 39 LYS A N 1
ATOM 1386 C CA . LYS B 2 39 ? 44.58443 -1.08897 16.06454 1.000 110.76814 39 LYS A CA 1
ATOM 1387 C C . LYS B 2 39 ? 45.20682 -1.33528 17.43470 1.000 110.56235 39 LYS A C 1
ATOM 1388 O O . LYS B 2 39 ? 46.11437 -2.15405 17.57693 1.000 118.91271 39 LYS A O 1
ATOM 1394 N N . VAL B 2 52 ? 43.58816 8.78774 15.46207 1.000 105.48639 52 VAL A N 1
ATOM 1395 C CA . VAL B 2 52 ? 42.37666 8.60486 14.66719 1.000 100.97403 52 VAL A CA 1
ATOM 1396 C C . VAL B 2 52 ? 42.51793 9.31150 13.32153 1.000 98.81635 52 VAL A C 1
ATOM 1397 O O . VAL B 2 52 ? 42.99032 10.44310 13.25209 1.000 98.08395 52 VAL A O 1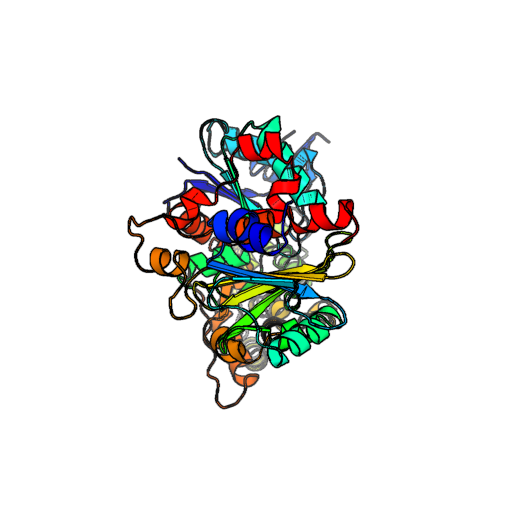
ATOM 1401 N N . TYR B 2 53 ? 42.09986 8.63426 12.25384 1.000 93.10206 53 TYR A N 1
ATOM 1402 C CA . TYR B 2 53 ? 42.31778 9.09953 10.89219 1.000 88.95008 53 TYR A CA 1
ATOM 1403 C C . TYR B 2 53 ? 41.04359 8.94506 10.07316 1.000 81.85856 53 TYR A C 1
ATOM 1404 O O . TYR B 2 53 ? 40.30071 7.97352 10.23710 1.000 79.05227 53 TYR A O 1
ATOM 1413 N N . VAL B 2 54 ? 40.80912 9.89946 9.17411 1.000 75.83626 54 VAL A N 1
ATOM 1414 C CA . VAL B 2 54 ? 39.54036 10.02736 8.47025 1.000 79.27067 54 VAL A CA 1
ATOM 1415 C C . VAL B 2 54 ? 39.80686 10.28507 6.99361 1.000 72.59277 54 VAL A C 1
ATOM 1416 O O . VAL B 2 54 ? 40.67474 11.09137 6.63989 1.000 78.97084 54 VAL A O 1
ATOM 1420 N N . GLY B 2 55 ? 39.05996 9.59556 6.13313 1.000 72.87090 55 GLY A N 1
ATOM 1421 C CA . GLY B 2 55 ? 39.05505 9.89981 4.71569 1.000 75.15274 55 GLY A CA 1
ATOM 1422 C C . GLY B 2 55 ? 40.01607 9.09133 3.86903 1.000 75.30139 55 GLY A C 1
ATOM 1423 O O . GLY B 2 55 ? 40.17737 7.88269 4.06897 1.000 76.34480 55 GLY A O 1
ATOM 1424 N N . ASP B 2 56 ? 40.65034 9.76260 2.90294 1.000 81.29394 56 ASP A N 1
ATOM 1425 C CA . ASP B 2 56 ? 41.56256 9.08448 1.99038 1.000 82.37083 56 ASP A CA 1
ATOM 1426 C C . ASP B 2 56 ? 42.70462 8.42025 2.74048 1.000 77.75590 56 ASP A C 1
ATOM 1427 O O . ASP B 2 56 ? 43.19445 7.36269 2.32254 1.000 78.58962 56 ASP A O 1
ATOM 1432 N N . GLU B 2 57 ? 43.13486 9.02036 3.85238 1.000 78.29115 57 GLU A N 1
ATOM 1433 C CA . GLU B 2 57 ? 44.32649 8.53255 4.52907 1.000 89.61600 57 GLU A CA 1
ATOM 1434 C C . GLU B 2 57 ? 44.00980 7.23992 5.27035 1.000 90.40839 57 GLU A C 1
ATOM 1435 O O . GLU B 2 57 ? 44.81634 6.29976 5.26908 1.000 91.04155 57 GLU A O 1
ATOM 1441 N N . ALA B 2 58 ? 42.81795 7.16315 5.87818 1.000 80.22748 58 ALA A N 1
ATOM 1442 C CA . ALA B 2 58 ? 42.35072 5.90469 6.45129 1.000 86.78078 58 ALA A CA 1
ATOM 1443 C C . ALA B 2 58 ? 42.22741 4.82314 5.38497 1.000 86.57569 58 ALA A C 1
ATOM 1444 O O . ALA B 2 58 ? 42.52958 3.65348 5.64538 1.000 94.45135 58 ALA A O 1
ATOM 1446 N N . GLN B 2 59 ? 41.76076 5.18875 4.18604 1.000 86.72692 59 GLN A N 1
ATOM 1447 C CA . GLN B 2 59 ? 41.75707 4.24867 3.06812 1.000 81.26103 59 GLN A CA 1
ATOM 1448 C C . GLN B 2 59 ? 43.15593 3.70920 2.80912 1.000 93.97637 59 GLN A C 1
ATOM 1449 O O . GLN B 2 59 ? 43.36757 2.49371 2.73855 1.000 92.94224 59 GLN A O 1
ATOM 1455 N N . SER B 2 60 ? 44.12917 4.60909 2.66678 1.000 95.12346 60 SER A N 1
ATOM 1456 C CA . SER B 2 60 ? 45.48288 4.19533 2.32495 1.000 92.62085 60 SER A CA 1
ATOM 1457 C C . SER B 2 60 ? 46.19829 3.48206 3.46523 1.000 104.95464 60 SER A C 1
ATOM 1458 O O . SER B 2 60 ? 47.26213 2.89905 3.23028 1.000 111.46425 60 SER A O 1
ATOM 1461 N N . LYS B 2 61 ? 45.65874 3.50384 4.68488 1.000 96.49666 61 LYS A N 1
ATOM 1462 C CA . LYS B 2 61 ? 46.40353 2.91435 5.79360 1.000 97.63922 61 LYS A CA 1
ATOM 1463 C C . LYS B 2 61 ? 45.66874 1.76437 6.47742 1.000 99.43740 61 LYS A C 1
ATOM 1464 O O . LYS B 2 61 ? 45.51897 1.76476 7.70262 1.000 99.30479 61 LYS A O 1
ATOM 1470 N N . ARG B 2 62 ? 45.23769 0.76070 5.71265 1.000 92.56255 62 ARG A N 1
ATOM 1471 C CA . ARG B 2 62 ? 44.54722 -0.38214 6.30456 1.000 96.50584 62 ARG A CA 1
ATOM 1472 C C . ARG B 2 62 ? 45.52059 -1.45140 6.78756 1.000 90.54950 62 ARG A C 1
ATOM 1473 O O . ARG B 2 62 ? 45.34408 -2.63600 6.48612 1.000 90.44815 62 ARG A O 1
ATOM 1481 N N . GLY B 2 63 ? 46.53982 -1.05115 7.54360 1.000 91.31092 63 GLY A N 1
ATOM 1482 C CA . GLY B 2 63 ? 47.49512 -1.99714 8.08834 1.000 77.43962 63 GLY A CA 1
ATOM 1483 C C . GLY B 2 63 ? 47.67044 -1.83353 9.58272 1.000 98.22890 63 GLY A C 1
ATOM 1484 O O . GLY B 2 63 ? 47.93838 -2.79971 10.30348 1.000 98.34461 63 GLY A O 1
ATOM 1485 N N . VAL B 2 64 ? 47.52710 -0.59712 10.05505 1.000 105.72294 64 VAL A N 1
ATOM 1486 C CA . VAL B 2 64 ? 47.54842 -0.27243 11.47228 1.000 110.45316 64 VAL A CA 1
ATOM 1487 C C . VAL B 2 64 ? 46.20235 0.27034 11.93793 1.000 107.52549 64 VAL A C 1
ATOM 1488 O O . VAL B 2 64 ? 46.07877 0.73795 13.07129 1.000 102.55711 64 VAL A O 1
ATOM 1492 N N . LEU B 2 65 ? 45.17912 0.19229 11.08789 1.000 95.63593 65 LEU A N 1
ATOM 1493 C CA . LEU B 2 65 ? 43.90497 0.84706 11.33687 1.000 102.74845 65 LEU A CA 1
ATOM 1494 C C . LEU B 2 65 ? 42.74507 -0.11600 11.15250 1.000 97.49769 65 LEU A C 1
ATOM 1495 O O . LEU B 2 65 ? 42.72178 -0.91031 10.20720 1.000 89.39019 65 LEU A O 1
ATOM 1500 N N . SER B 2 66 ? 41.78119 -0.02215 12.06029 1.000 95.31632 66 SER A N 1
ATOM 1501 C CA . SER B 2 66 ? 40.46286 -0.61136 11.88207 1.000 93.77540 66 SER A CA 1
ATOM 1502 C C . SER B 2 66 ? 39.53687 0.45505 11.31229 1.000 86.22195 66 SER A C 1
ATOM 1503 O O . SER B 2 66 ? 39.49785 1.58262 11.81851 1.000 85.79446 66 SER A O 1
ATOM 1506 N N . LEU B 2 67 ? 38.80957 0.10217 10.25601 1.000 77.53005 67 LEU A N 1
ATOM 1507 C CA . LEU B 2 67 ? 37.98382 1.04611 9.51597 1.000 82.56058 67 LEU A CA 1
ATOM 1508 C C . LEU B 2 67 ? 36.52823 0.93550 9.94956 1.000 83.17771 67 LEU A C 1
ATOM 1509 O O . LEU B 2 67 ? 36.00136 -0.16765 10.12135 1.000 89.95080 67 LEU A O 1
ATOM 1514 N N . LYS B 2 68 ? 35.88010 2.08599 10.11518 1.000 72.59905 68 LYS A N 1
ATOM 1515 C CA . LYS B 2 68 ? 34.48583 2.14919 10.52536 1.000 68.12801 68 LYS A CA 1
ATOM 1516 C C . LYS B 2 68 ? 33.72657 3.08481 9.59700 1.000 69.51652 68 LYS A C 1
ATOM 1517 O O . LYS B 2 68 ? 34.26532 4.10292 9.15207 1.000 63.79138 68 LYS A O 1
ATOM 1523 N N . TYR B 2 69 ? 32.47642 2.73187 9.30628 1.000 65.62312 69 TYR A N 1
ATOM 1524 C CA . TYR B 2 69 ? 31.60280 3.55341 8.47665 1.000 62.77314 69 TYR A CA 1
ATOM 1525 C C . TYR B 2 69 ? 30.57588 4.24367 9.36167 1.000 64.65637 69 TYR A C 1
ATOM 1526 O O . TYR B 2 69 ? 29.66980 3.57469 9.88339 1.000 63.77028 69 TYR A O 1
ATOM 1535 N N . PRO B 2 70 ? 30.66781 5.56121 9.56632 1.000 62.40724 70 PRO A N 1
ATOM 1536 C CA . PRO B 2 70 ? 29.69506 6.23719 10.44053 1.000 60.94993 70 PRO A 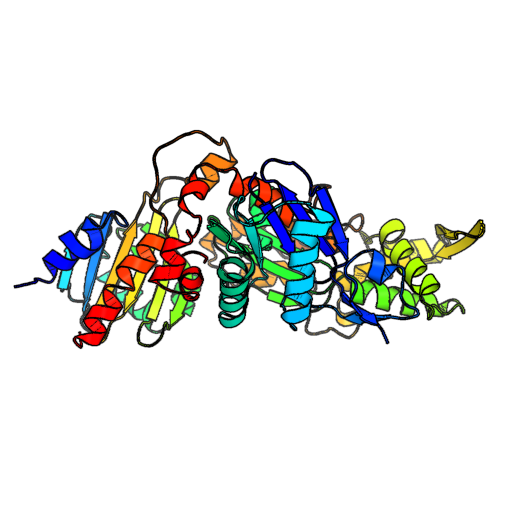CA 1
ATOM 1537 C C . PRO B 2 70 ? 28.27521 6.21847 9.90313 1.000 62.82615 70 PRO A C 1
ATOM 1538 O O . PRO B 2 70 ? 27.33271 6.36974 10.69058 1.000 62.72800 70 PRO A O 1
ATOM 1542 N N . ILE B 2 71 ? 28.09041 6.04049 8.59814 1.000 60.40219 71 ILE A N 1
ATOM 1543 C CA . ILE B 2 71 ? 26.77528 6.06260 7.96958 1.000 57.64094 71 ILE A CA 1
ATOM 1544 C C . ILE B 2 71 ? 26.53765 4.70710 7.32104 1.000 58.55494 71 ILE A C 1
ATOM 1545 O O . ILE B 2 71 ? 27.32511 4.27220 6.47123 1.000 55.99989 71 ILE A O 1
ATOM 1550 N N . GLU B 2 72 ? 25.45651 4.04226 7.72055 1.000 55.69237 72 GLU A N 1
ATOM 1551 C CA . GLU B 2 72 ? 25.08224 2.74099 7.18144 1.000 59.15361 72 GLU A CA 1
ATOM 1552 C C . GLU B 2 72 ? 23.69381 2.84982 6.56941 1.000 46.16523 72 GLU A C 1
ATOM 1553 O O . GLU B 2 72 ? 22.74304 3.24634 7.25218 1.000 50.91638 72 GLU A O 1
ATOM 1559 N N . HIS B 2 73 ? 23.58427 2.50151 5.28442 1.000 51.15607 73 HIS A N 1
ATOM 1560 C CA . HIS B 2 73 ? 22.32163 2.57227 4.54479 1.000 49.03690 73 HIS A CA 1
ATOM 1561 C C . HIS B 2 73 ? 21.73303 3.98146 4.58061 1.000 52.20116 73 HIS A C 1
ATOM 1562 O O . HIS B 2 73 ? 20.51559 4.16413 4.63607 1.000 49.49377 73 HIS A O 1
ATOM 1569 N N . GLY B 2 74 ? 22.60500 4.98748 4.55275 1.000 52.81781 74 GLY A N 1
ATOM 1570 C CA . GLY B 2 74 ? 22.17878 6.37020 4.55755 1.000 45.05292 74 GLY A CA 1
ATOM 1571 C C . GLY B 2 74 ? 21.85943 6.95052 5.91771 1.000 47.29015 74 GLY A C 1
ATOM 1572 O O . GLY B 2 74 ? 21.52501 8.13940 5.99845 1.000 49.68451 74 GLY A O 1
ATOM 1573 N N . ILE B 2 75 ? 21.95697 6.16377 6.98738 1.000 45.06963 75 ILE A N 1
ATOM 1574 C CA . ILE B 2 75 ? 21.60891 6.60607 8.33176 1.000 53.30460 75 ILE A CA 1
ATOM 1575 C C . ILE B 2 75 ? 22.86595 6.60292 9.18966 1.000 51.00230 75 ILE A C 1
ATOM 1576 O O . ILE B 2 75 ? 23.65375 5.65160 9.14807 1.000 59.49135 75 ILE A O 1
ATOM 1581 N N . VAL B 2 76 ? 23.04861 7.66766 9.96959 1.000 53.69054 76 VAL A N 1
ATOM 1582 C CA . VAL B 2 76 ? 24.19173 7.76179 10.87189 1.000 56.61846 76 VAL A CA 1
ATOM 1583 C C . VAL B 2 76 ? 24.02587 6.73959 11.98882 1.000 65.66225 76 VAL A C 1
ATOM 1584 O O . VAL B 2 76 ? 23.01440 6.73417 12.70036 1.000 68.15373 76 VAL A O 1
ATOM 1588 N N . THR B 2 77 ? 25.02344 5.87034 12.14873 1.000 63.75867 77 THR A N 1
ATOM 1589 C CA . THR B 2 77 ? 25.00330 4.82616 13.16655 1.000 68.67006 77 THR A CA 1
ATOM 1590 C C . THR B 2 77 ? 25.79125 5.21414 14.41320 1.000 74.42623 77 THR A C 1
ATOM 1591 O O . THR B 2 77 ? 25.28369 5.08741 15.53200 1.000 84.73091 77 THR A O 1
ATOM 1595 N N . ASN B 2 78 ? 27.02170 5.69338 14.24553 1.000 67.33256 78 ASN A N 1
ATOM 1596 C CA . ASN B 2 78 ? 27.85292 6.13704 15.35642 1.000 73.04505 78 ASN A CA 1
ATOM 1597 C C . ASN B 2 78 ? 28.16798 7.61405 15.17030 1.000 70.98931 78 ASN A C 1
ATOM 1598 O O . ASN B 2 78 ? 28.64726 8.02095 14.10624 1.000 67.08180 78 ASN A O 1
ATOM 1603 N N . TRP B 2 79 ? 27.91554 8.40962 16.20944 1.000 78.07934 79 TRP A N 1
ATOM 1604 C CA . TRP B 2 79 ? 28.00168 9.85876 16.09039 1.000 71.77098 79 TRP A CA 1
ATOM 1605 C C . TRP B 2 79 ? 29.37982 10.41950 16.41395 1.000 74.38378 79 TRP A C 1
ATOM 1606 O O . TRP B 2 79 ? 29.69010 11.53470 15.98219 1.000 75.60899 79 TRP A O 1
ATOM 1617 N N . ASP B 2 80 ? 30.21361 9.68592 17.15370 1.000 76.90214 80 ASP A N 1
ATOM 1618 C CA . ASP B 2 80 ? 31.57437 10.15409 17.40280 1.000 80.77939 80 ASP A CA 1
ATOM 1619 C C . ASP B 2 80 ? 32.38055 10.20221 16.10932 1.000 78.26204 80 ASP A C 1
ATOM 1620 O O . ASP B 2 80 ? 32.97920 11.23257 15.77071 1.000 78.76003 80 ASP A O 1
ATOM 1625 N N . ASP B 2 81 ? 32.38784 9.09995 15.35643 1.000 77.66454 81 ASP A N 1
ATOM 1626 C CA . ASP B 2 81 ? 33.09214 9.10137 14.08044 1.000 75.77899 81 ASP A CA 1
ATOM 1627 C C . ASP B 2 81 ? 32.43344 10.03634 13.07679 1.000 76.18519 81 ASP A C 1
ATOM 1628 O O . ASP B 2 81 ? 33.12001 10.59199 12.21729 1.000 71.35005 81 ASP A O 1
ATOM 1633 N N . MET B 2 82 ? 31.11794 10.24063 13.17383 1.000 74.18734 82 MET A N 1
ATOM 1634 C CA . MET B 2 82 ? 30.46604 11.20447 12.29115 1.000 64.28453 82 MET A CA 1
ATOM 1635 C C . MET B 2 82 ? 30.92490 12.62656 12.59629 1.000 69.91524 82 MET A C 1
ATOM 1636 O O . MET B 2 82 ? 31.15795 13.42528 11.67808 1.000 68.36034 82 MET A O 1
ATOM 1641 N N . GLU B 2 83 ? 31.05974 12.96007 13.88215 1.000 73.2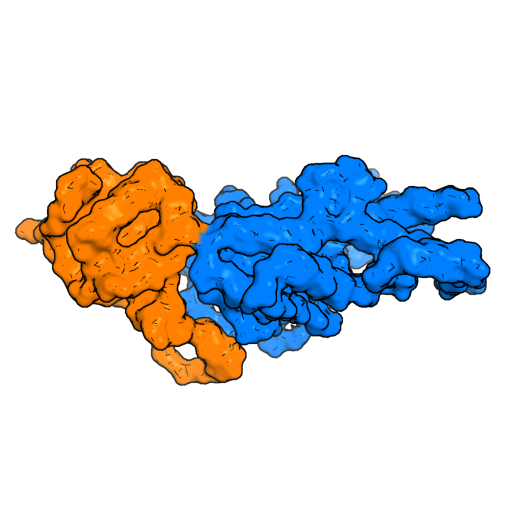4575 83 GLU A N 1
ATOM 1642 C CA . GLU B 2 83 ? 31.63798 14.24517 14.25558 1.000 71.38006 83 GLU A CA 1
ATOM 1643 C C . GLU B 2 83 ? 33.07233 14.36048 13.76015 1.000 72.94468 83 GLU A C 1
ATOM 1644 O O . GLU B 2 83 ? 33.51312 15.44368 13.36191 1.000 73.54602 83 GLU A O 1
ATOM 1650 N N . LYS B 2 84 ? 33.81632 13.25173 13.77559 1.000 72.64709 84 LYS A N 1
ATOM 1651 C CA . LYS B 2 84 ? 35.16604 13.27234 13.21470 1.000 72.09492 84 LYS A CA 1
ATOM 1652 C C . LYS B 2 84 ? 35.14125 13.55219 11.71470 1.000 68.49301 84 LYS A C 1
ATOM 1653 O O . LYS B 2 84 ? 35.97699 14.30800 11.20397 1.000 72.57873 84 LYS A O 1
ATOM 1659 N N . ILE B 2 85 ? 34.19628 12.94300 10.99274 1.000 67.34539 85 ILE A N 1
ATOM 1660 C CA . ILE B 2 85 ? 34.05007 13.21810 9.56327 1.000 65.22683 85 ILE A CA 1
ATOM 1661 C C . ILE B 2 85 ? 33.74707 14.69057 9.32961 1.000 70.36722 85 ILE A C 1
ATOM 1662 O O . ILE B 2 85 ? 34.31528 15.32036 8.43109 1.000 73.46227 85 ILE A O 1
ATOM 1667 N N . TRP B 2 86 ? 32.84704 15.26232 10.13011 1.000 70.79632 86 TRP A N 1
ATOM 1668 C CA . TRP B 2 86 ? 32.50696 16.67260 9.95513 1.000 71.88968 86 TRP A CA 1
ATOM 1669 C C . TRP B 2 86 ? 33.69240 17.57748 10.28359 1.000 73.29509 86 TRP A C 1
ATOM 1670 O O . TRP B 2 86 ? 33.91771 18.58923 9.60553 1.000 77.83863 86 TRP A O 1
ATOM 1681 N N . HIS B 2 87 ? 34.46412 17.22473 11.31449 1.000 75.37715 87 HIS A N 1
ATOM 1682 C CA . HIS B 2 87 ? 35.65964 17.98971 11.65782 1.000 80.36321 87 HIS A CA 1
ATOM 1683 C C . HIS B 2 87 ? 36.67624 17.95216 10.52363 1.000 78.83164 87 HIS A C 1
ATOM 1684 O O . HIS B 2 87 ? 37.24521 18.98339 10.14656 1.000 84.56090 87 HIS A O 1
ATOM 1691 N N . HIS B 2 88 ? 36.91759 16.76185 9.96843 1.000 75.68115 88 HIS A N 1
ATOM 1692 C CA . HIS B 2 88 ? 37.83264 16.62932 8.83975 1.000 77.38300 88 HIS A CA 1
ATOM 1693 C C . HIS B 2 88 ? 37.30467 17.34749 7.60423 1.000 79.85874 88 HIS A C 1
ATOM 1694 O O . HIS B 2 88 ? 38.09216 17.81800 6.77557 1.000 79.87397 88 HIS A O 1
ATOM 1701 N N . THR B 2 89 ? 35.98136 17.44511 7.46848 1.000 69.35400 89 THR A N 1
ATOM 1702 C CA . THR B 2 89 ? 35.39758 18.13690 6.32584 1.000 67.41463 89 THR A CA 1
ATOM 1703 C C . THR B 2 89 ? 35.58100 19.64377 6.43851 1.000 79.21267 89 THR A C 1
ATOM 1704 O O . THR B 2 89 ? 35.93867 20.30679 5.45812 1.000 82.58128 89 THR A O 1
ATOM 1708 N N . PHE B 2 90 ? 35.34197 20.20169 7.62696 1.000 76.98003 90 PHE A N 1
ATOM 1709 C CA . PHE B 2 90 ? 35.40028 21.65102 7.78390 1.000 82.42019 90 PHE A CA 1
ATOM 1710 C C . PHE B 2 90 ? 36.83678 22.15836 7.79556 1.000 87.02682 90 PHE A C 1
ATOM 1711 O O . PHE B 2 90 ? 37.14626 23.17356 7.16080 1.000 91.59545 90 PHE A O 1
ATOM 1719 N N . TYR B 2 91 ? 37.72759 21.46683 8.50407 1.000 87.00782 91 TYR A N 1
ATOM 1720 C CA . TYR B 2 91 ? 39.07494 21.96415 8.75619 1.000 92.15634 91 TYR A CA 1
ATOM 1721 C C . TYR B 2 91 ? 40.13761 21.32870 7.86964 1.000 100.76904 91 TYR A C 1
ATOM 1722 O O . TYR B 2 91 ? 41.01749 22.03503 7.36884 1.000 100.86249 91 TYR A O 1
ATOM 1731 N N . ASN B 2 92 ? 40.08818 20.01321 7.66544 1.000 97.25287 92 ASN A N 1
ATOM 1732 C CA . ASN B 2 92 ? 41.13531 19.33296 6.91261 1.000 92.90834 92 ASN A CA 1
ATOM 1733 C C . ASN B 2 92 ? 40.87696 19.31220 5.41257 1.000 92.88291 92 ASN A C 1
ATOM 1734 O O . ASN B 2 92 ? 41.83268 19.24078 4.63110 1.000 98.32435 92 ASN A O 1
ATOM 1739 N N . GLU B 2 93 ? 39.61528 19.37206 4.98887 1.000 87.05260 93 GLU A N 1
ATOM 1740 C CA . GLU B 2 93 ? 39.29985 19.36851 3.56570 1.000 88.11351 93 GLU A CA 1
ATOM 1741 C C . GLU B 2 93 ? 38.96233 20.77208 3.08028 1.000 85.19403 93 GLU A C 1
ATOM 1742 O O . GLU B 2 93 ? 39.72271 21.36709 2.30950 1.000 97.80682 93 GLU A O 1
ATOM 1748 N N . LEU B 2 94 ? 37.82043 21.30665 3.52046 1.000 87.07127 94 LEU A N 1
ATOM 1749 C CA . LEU B 2 94 ? 37.42359 22.64461 3.09626 1.000 90.49533 94 LEU A CA 1
ATOM 1750 C C . LEU B 2 94 ? 38.38214 23.70563 3.62038 1.000 95.84555 94 LEU A C 1
ATOM 1751 O O . LEU B 2 94 ? 38.55778 24.74773 2.97855 1.000 87.93818 94 LEU A O 1
ATOM 1756 N N . ARG B 2 95 ? 39.01478 23.45147 4.76892 1.000 97.39263 95 ARG A N 1
ATOM 1757 C CA . ARG B 2 95 ? 39.94796 24.38265 5.40499 1.000 97.81158 95 ARG A CA 1
ATOM 1758 C C . ARG B 2 95 ? 39.26295 25.71822 5.70035 1.000 97.65556 95 ARG A C 1
ATOM 1759 O O . ARG B 2 95 ? 39.68863 26.78349 5.24868 1.000 98.98491 95 ARG A O 1
ATOM 1767 N N . VAL B 2 96 ? 38.17022 25.63463 6.46605 1.000 97.11495 96 VAL A N 1
ATOM 1768 C CA . VAL B 2 96 ? 37.29623 26.76960 6.73135 1.000 99.42406 96 VAL A CA 1
ATOM 1769 C C . VAL B 2 96 ? 36.81895 26.69412 8.18059 1.000 100.20297 96 VAL A C 1
ATOM 1770 O O . VAL B 2 96 ? 36.88548 25.64646 8.82874 1.000 93.88781 96 VAL A O 1
ATOM 1774 N N . ASN B 2 97 ? 36.34261 27.85304 8.70734 1.000 105.11285 97 ASN A N 1
ATOM 1775 C CA . ASN B 2 97 ? 35.76652 27.88690 10.04884 1.000 106.91280 97 ASN A CA 1
ATOM 1776 C C . ASN B 2 97 ? 34.25002 27.82377 9.96957 1.000 110.32234 97 ASN A C 1
ATOM 1777 O O . ASN B 2 97 ? 33.64240 28.58613 9.20147 1.000 105.29786 97 ASN A O 1
ATOM 1782 N N . PRO B 2 98 ? 33.60878 26.94782 10.74803 1.000 112.70716 98 PRO A N 1
ATOM 1783 C CA . PRO B 2 98 ? 32.15166 26.77612 10.60672 1.000 106.09142 98 PRO A CA 1
ATOM 1784 C C . PRO B 2 98 ? 31.34215 27.99925 11.00286 1.000 103.51219 98 PRO A C 1
ATOM 1785 O O . PRO B 2 98 ? 30.31298 28.27677 10.37436 1.000 95.68811 98 PRO A O 1
ATOM 1789 N N . GLU B 2 99 ? 31.77522 28.74207 12.02676 1.000 103.16951 99 GLU A N 1
ATOM 1790 C CA . GLU B 2 99 ? 30.99456 29.86668 12.53506 1.000 96.94175 99 GLU A CA 1
ATOM 1791 C C . GLU B 2 99 ? 30.81726 30.98190 11.51313 1.000 98.21224 99 GLU A C 1
ATOM 1792 O O . GLU B 2 99 ? 30.02515 31.89943 11.75480 1.000 102.74323 99 GLU A O 1
ATOM 1798 N N . GLN B 2 100 ? 31.52641 30.92996 10.38772 1.000 97.96206 100 GLN A N 1
ATOM 1799 C CA . GLN B 2 100 ? 31.50934 31.99458 9.39483 1.000 100.62949 100 GLN A CA 1
ATOM 1800 C C . GLN B 2 100 ? 30.74291 31.61446 8.13438 1.000 101.24233 100 GLN A C 1
ATOM 1801 O O . GLN B 2 100 ? 30.83020 32.33419 7.13123 1.000 103.08714 100 GLN A O 1
ATOM 1807 N N . HIS B 2 101 ? 29.99196 30.51150 8.15894 1.000 99.06875 101 HIS A N 1
ATOM 1808 C CA . HIS B 2 101 ? 29.41290 29.95665 6.94218 1.000 98.20159 101 HIS A CA 1
ATOM 1809 C C . HIS B 2 101 ? 28.15387 29.16938 7.26723 1.000 89.48711 101 HIS A C 1
ATOM 1810 O O . HIS B 2 101 ? 28.14215 28.36566 8.20434 1.000 95.52143 101 HIS A O 1
ATOM 1817 N N . ASN B 2 102 ? 27.10295 29.40517 6.48795 1.000 88.16383 102 ASN A N 1
ATOM 1818 C CA . ASN B 2 102 ? 25.90460 28.58587 6.57942 1.000 84.65343 102 ASN A CA 1
ATOM 1819 C C . ASN B 2 102 ? 26.16238 27.23490 5.92521 1.000 77.04365 102 ASN A C 1
ATOM 1820 O O . ASN B 2 102 ? 26.74054 27.15740 4.83797 1.000 79.08446 102 ASN A O 1
ATOM 1825 N N . VAL B 2 103 ? 25.73105 26.16535 6.58914 1.000 76.71416 103 VAL A N 1
ATOM 1826 C CA . VAL B 2 103 ? 25.94522 24.80201 6.11311 1.000 73.22651 103 VAL A CA 1
ATOM 1827 C C . VAL B 2 103 ? 24.60313 24.17432 5.77274 1.000 70.03981 103 VAL A C 1
ATOM 1828 O O . VAL B 2 103 ? 23.71294 24.08593 6.62807 1.000 64.68109 103 VAL A O 1
ATOM 1832 N N . LEU B 2 104 ? 24.46957 23.72895 4.52720 1.000 74.18026 104 LEU A N 1
ATOM 1833 C CA . LEU B 2 104 ? 23.33863 22.92756 4.08104 1.000 63.92411 104 LEU A CA 1
ATOM 1834 C C . LEU B 2 104 ? 23.75264 21.46225 4.15281 1.000 67.53640 104 LEU A C 1
ATOM 1835 O O . LEU B 2 104 ? 24.66791 21.03377 3.44237 1.000 57.59086 104 LEU A O 1
ATOM 1840 N N . LEU B 2 105 ? 23.09410 20.70390 5.02150 1.000 58.28734 105 LEU A N 1
ATOM 1841 C CA . LEU B 2 105 ? 23.34985 19.28034 5.16808 1.000 52.69649 105 LEU A CA 1
ATOM 1842 C C . LEU B 2 105 ? 22.25517 18.47742 4.47922 1.000 53.35302 105 LEU A C 1
ATOM 1843 O O . LEU B 2 105 ? 21.14539 18.96277 4.24819 1.000 55.03360 105 LEU A O 1
ATOM 1848 N N . THR B 2 106 ? 22.58561 17.23360 4.14754 1.000 55.62804 106 THR A N 1
ATOM 1849 C CA . THR B 2 106 ? 21.66001 16.33077 3.48446 1.000 52.30039 106 THR A CA 1
ATOM 1850 C C . THR B 2 106 ? 21.37068 15.13571 4.38228 1.000 51.86702 106 THR A C 1
ATOM 1851 O O . THR B 2 106 ? 22.19155 14.75441 5.22230 1.000 47.72194 106 THR A O 1
ATOM 1855 N N . GLU B 2 107 ? 20.18724 14.55391 4.20184 1.000 49.30856 107 GLU A N 1
ATOM 1856 C CA . GLU B 2 107 ? 19.76748 13.39474 4.97179 1.000 46.47148 107 GLU A CA 1
ATOM 1857 C C . GLU B 2 107 ? 19.03237 12.43165 4.05461 1.000 47.72753 107 GLU A C 1
ATOM 1858 O O . GLU B 2 107 ? 18.55681 12.80378 2.97912 1.000 51.04019 107 GLU A O 1
ATOM 1864 N N . ALA B 2 108 ? 18.94293 11.18522 4.49459 1.000 49.56005 108 ALA A N 1
ATOM 1865 C CA . ALA B 2 108 ? 18.16069 10.19553 3.77945 1.000 46.86033 108 ALA A CA 1
ATOM 1866 C C . ALA B 2 108 ? 16.67501 10.39827 4.06150 1.000 49.41949 108 ALA A C 1
ATOM 1867 O O . ALA B 2 108 ? 16.30037 10.96692 5.09096 1.000 45.56352 108 ALA A O 1
ATOM 1869 N N . PRO B 2 109 ? 15.80379 9.96129 3.15239 1.000 48.49747 109 PRO A N 1
ATOM 1870 C CA . PRO B 2 109 ? 14.36796 9.99926 3.44540 1.000 50.24197 109 PRO A CA 1
ATOM 1871 C C . PRO B 2 109 ? 14.04727 9.15583 4.66875 1.000 56.25231 109 PRO A C 1
ATOM 1872 O O . PRO B 2 109 ? 14.75480 8.19806 4.99187 1.000 54.96249 109 PRO A O 1
ATOM 1876 N N . MET B 2 110 ? 12.96195 9.52681 5.35234 1.000 56.42721 110 MET A N 1
ATOM 1877 C CA . MET B 2 110 ? 12.50707 8.83324 6.56037 1.000 59.19214 110 MET A CA 1
ATOM 1878 C C . MET B 2 110 ? 13.58935 8.79808 7.63817 1.000 65.88924 110 MET A C 1
ATOM 1879 O O . MET B 2 110 ? 13.66557 7.84988 8.42352 1.000 61.17285 110 MET A O 1
ATOM 1884 N N . ASN B 2 111 ? 14.43150 9.82629 7.67894 1.000 68.43910 111 ASN A N 1
ATOM 1885 C CA . ASN B 2 111 ? 15.46654 9.91027 8.70022 1.000 59.06024 111 ASN A CA 1
ATOM 1886 C C . ASN B 2 111 ? 14.81701 9.99199 10.07906 1.000 61.06372 111 ASN A C 1
ATOM 1887 O O . ASN B 2 111 ? 13.89442 10.79517 10.27474 1.000 64.31670 111 ASN A O 1
ATOM 1892 N N . PRO B 2 112 ? 15.24308 9.17512 11.04354 1.000 70.14580 112 PRO A N 1
ATOM 1893 C CA . PRO B 2 112 ? 14.62945 9.22946 12.37618 1.000 69.76409 112 PRO A CA 1
ATOM 1894 C C . PRO B 2 112 ? 14.74043 10.61941 12.98611 1.000 74.91138 112 PRO A C 1
ATOM 1895 O O . PRO B 2 112 ? 15.74224 11.31674 12.81243 1.000 69.34409 112 PRO A O 1
ATOM 1899 N N . LYS B 2 113 ? 13.68316 11.01461 13.70228 1.000 73.73986 113 LYS A N 1
ATOM 1900 C CA . LYS B 2 113 ? 13.62318 12.34714 14.29847 1.000 77.50519 113 LYS A CA 1
ATOM 1901 C C . LYS B 2 113 ? 14.81888 12.59692 15.21107 1.000 72.72961 113 LYS A C 1
ATOM 1902 O O . LYS B 2 113 ? 15.43007 13.67777 15.17880 1.000 72.83354 113 LYS A O 1
ATOM 1908 N N . GLN B 2 114 ? 15.16463 11.60100 16.03090 1.000 75.59374 114 GLN A N 1
ATOM 1909 C CA . GLN B 2 114 ? 16.29075 11.73445 16.94583 1.000 83.75762 114 GLN A CA 1
ATOM 1910 C C . GLN B 2 114 ? 17.56925 12.07318 16.19456 1.000 73.25464 114 GLN A C 1
ATOM 1911 O O . GLN B 2 114 ? 18.32163 12.95532 16.61161 1.000 73.23179 114 GLN A O 1
ATOM 1917 N N . ASN B 2 115 ? 17.82372 11.38712 15.07598 1.000 71.89364 115 ASN A N 1
ATOM 1918 C CA . ASN B 2 115 ? 19.06150 11.60650 14.32981 1.000 73.34252 115 ASN A CA 1
ATOM 1919 C C . ASN B 2 115 ? 19.15979 13.03829 13.81700 1.000 67.12938 115 ASN A C 1
ATOM 1920 O O . ASN B 2 115 ? 20.23298 13.65646 13.87571 1.000 71.46492 115 ASN A O 1
ATOM 1925 N N . ARG B 2 116 ? 18.05343 13.57479 13.29359 1.000 72.00006 116 ARG A N 1
ATOM 1926 C CA . ARG B 2 116 ? 18.03582 14.97164 12.87338 1.000 68.92097 116 ARG A CA 1
ATOM 1927 C C . ARG B 2 116 ? 18.32710 15.89708 14.04568 1.000 65.76016 116 ARG A C 1
ATOM 1928 O O . ARG B 2 116 ? 19.10164 16.85469 13.91247 1.000 76.29268 116 ARG A O 1
ATOM 1936 N N . GLU B 2 117 ? 17.72057 15.62381 15.20626 1.000 75.92204 117 GLU A N 1
ATOM 1937 C CA . GLU B 2 117 ? 18.01018 16.43574 16.38568 1.000 77.72816 117 GLU A CA 1
ATOM 1938 C C . GLU B 2 117 ? 19.49272 16.39364 16.74312 1.000 75.21023 117 GLU A C 1
ATOM 1939 O O . GLU B 2 117 ? 20.08593 17.42458 17.08289 1.000 78.03945 117 GLU A O 1
ATOM 1945 N N . LYS B 2 118 ? 20.10974 15.21152 16.66729 1.000 75.62349 118 LYS A N 1
ATOM 1946 C CA . LYS B 2 118 ? 21.51912 15.09619 17.03909 1.000 73.57054 118 LYS A CA 1
ATOM 1947 C C . LYS B 2 118 ? 22.42065 15.84319 16.06480 1.000 71.16875 118 LYS A C 1
ATOM 1948 O O . LYS B 2 118 ? 23.35601 16.53205 16.49074 1.000 73.19104 118 LYS A O 1
ATOM 1954 N N . MET B 2 119 ? 22.17250 15.72091 14.75646 1.000 74.19876 119 MET A N 1
ATOM 1955 C CA . MET B 2 119 ? 23.02831 16.45249 13.82369 1.000 75.97056 119 MET A CA 1
ATOM 1956 C C . MET B 2 119 ? 22.82818 17.95662 13.96989 1.000 73.56862 119 MET A C 1
ATOM 1957 O O . MET B 2 119 ? 23.79345 18.72587 13.87922 1.000 68.50024 119 MET A O 1
ATOM 1962 N N . THR B 2 120 ? 21.59257 18.39443 14.23310 1.000 71.61313 120 THR A N 1
ATOM 1963 C CA . THR B 2 120 ? 21.35103 19.81492 14.46732 1.000 81.88756 120 THR A CA 1
ATOM 1964 C C . THR B 2 120 ? 22.11243 20.30757 15.69298 1.000 81.15912 120 THR A C 1
ATOM 1965 O O . THR B 2 120 ? 22.75952 21.36210 15.65456 1.000 77.91660 120 THR A O 1
ATOM 1969 N N . GLN B 2 121 ? 22.04711 19.55204 16.79338 1.000 79.51802 121 GLN A N 1
ATOM 1970 C CA . GLN B 2 121 ? 22.73161 19.96266 18.01493 1.000 78.23172 121 GLN A CA 1
ATOM 1971 C C . GLN B 2 121 ? 24.24290 19.97749 17.82326 1.000 79.12994 121 GLN A C 1
ATOM 1972 O O . GLN B 2 121 ? 24.92660 20.87974 18.32010 1.000 85.70839 121 GLN A O 1
ATOM 1978 N N . ILE B 2 122 ? 24.78122 18.99512 17.09726 1.000 81.85904 122 ILE A N 1
ATOM 1979 C CA . ILE B 2 122 ? 26.21875 18.96110 16.84953 1.000 79.11052 122 ILE A CA 1
ATOM 1980 C C . ILE B 2 122 ? 26.64392 20.15465 16.00367 1.000 81.03343 122 ILE A C 1
ATOM 1981 O O . ILE B 2 122 ? 27.67064 20.79004 16.27428 1.000 83.51631 122 ILE A O 1
ATOM 1986 N N . MET B 2 123 ? 25.86027 20.48728 14.97426 1.000 81.05015 123 MET A N 1
ATOM 1987 C CA . MET B 2 123 ? 26.20884 21.62119 14.12448 1.000 82.34145 123 MET A CA 1
ATOM 1988 C C . MET B 2 123 ? 26.13508 22.93618 14.89243 1.000 88.79319 123 MET A C 1
ATOM 1989 O O . MET B 2 123 ? 27.00032 23.80514 14.72950 1.000 86.23250 123 MET A O 1
ATOM 1994 N N . PHE B 2 124 ? 25.11978 23.09710 15.74361 1.000 87.96556 124 PHE A N 1
ATOM 1995 C CA . PHE B 2 124 ? 24.87193 24.37979 16.38991 1.000 79.93393 124 PHE A CA 1
ATOM 1996 C C . PHE B 2 124 ? 25.65672 24.58077 17.68038 1.000 90.09008 124 PHE A C 1
ATOM 1997 O O . PHE B 2 124 ? 25.82889 25.72844 18.10682 1.000 93.50549 124 PHE A O 1
ATOM 2005 N N . GLU B 2 125 ? 26.13421 23.50973 18.31191 1.000 87.75710 125 GLU A N 1
ATOM 2006 C CA . GLU B 2 125 ? 26.86169 23.60846 19.57071 1.000 84.77677 125 GLU A CA 1
ATOM 2007 C C . GLU B 2 125 ? 28.34097 23.28637 19.42662 1.000 88.65170 125 GLU A C 1
ATOM 2008 O O . GLU B 2 125 ? 29.18942 24.06344 19.87537 1.000 94.58922 125 GLU A O 1
ATOM 2014 N N . THR B 2 126 ? 28.67605 22.15144 18.80892 1.000 94.52446 126 THR A N 1
ATOM 2015 C CA . THR B 2 126 ? 30.08060 21.79224 18.64019 1.000 93.88629 126 THR A CA 1
ATOM 2016 C C . THR B 2 126 ? 30.75315 22.66728 17.58822 1.000 94.20299 126 THR A C 1
ATOM 2017 O O . THR B 2 126 ? 31.93377 23.01097 17.72136 1.000 100.66777 126 THR A O 1
ATOM 2021 N N . PHE B 2 127 ? 30.01907 23.04558 16.54241 1.000 93.47502 127 PHE A N 1
ATOM 2022 C CA . PHE B 2 127 ? 30.55977 23.86368 15.46625 1.000 94.14565 127 PHE A CA 1
ATOM 2023 C C . PHE B 2 127 ? 30.02104 25.28757 15.46360 1.000 94.56100 127 PHE A C 1
ATOM 2024 O O . PHE B 2 127 ? 30.44276 26.08407 14.61695 1.000 98.17270 127 PHE A O 1
ATOM 2032 N N . ASN B 2 128 ? 29.10572 25.61656 16.37923 1.000 96.36446 128 ASN A N 1
ATOM 2033 C CA . ASN B 2 128 ? 28.50508 26.95055 16.52701 1.000 94.75974 128 ASN A CA 1
ATOM 2034 C C . ASN B 2 128 ? 28.25665 27.62925 15.17425 1.000 95.28038 128 ASN A C 1
ATOM 2035 O O . ASN B 2 128 ? 28.52431 28.81617 14.96711 1.000 90.49717 128 ASN A O 1
ATOM 2040 N N . VAL B 2 129 ? 27.69309 26.84875 14.25395 1.000 94.48883 129 VAL A N 1
ATOM 2041 C CA . VAL B 2 129 ? 27.39656 27.33016 12.89909 1.000 92.39294 129 VAL A CA 1
ATOM 2042 C C . VAL B 2 129 ? 26.38672 28.47193 12.97608 1.000 94.54767 129 VAL A C 1
ATOM 2043 O O . VAL B 2 129 ? 25.51615 28.47051 13.87254 1.000 92.93904 129 VAL A O 1
ATOM 2047 N N . PRO B 2 130 ? 26.46593 29.49292 12.10217 1.000 94.92244 130 PRO A N 1
ATOM 2048 C CA . PRO B 2 130 ? 25.44352 30.54979 12.10934 1.000 89.86819 130 PRO A CA 1
ATOM 2049 C C . PRO B 2 130 ? 24.04214 30.03215 11.82080 1.000 93.73011 130 PRO A C 1
ATOM 2050 O O . PRO B 2 130 ? 23.12740 30.24455 12.62259 1.000 96.79983 130 PRO A O 1
ATOM 2054 N N . SER B 2 131 ? 23.85691 29.35758 10.68780 1.000 92.03433 131 SER A N 1
ATOM 2055 C CA . SER B 2 131 ? 22.56211 28.79592 10.32994 1.000 85.24550 131 SER A CA 1
ATOM 2056 C C . SER B 2 131 ? 22.76566 27.42926 9.69173 1.000 84.72322 131 SER A C 1
ATOM 2057 O O . SER B 2 131 ? 23.86095 27.08896 9.23683 1.000 81.37645 131 SER A O 1
ATOM 2060 N N . LEU B 2 132 ? 21.68733 26.64846 9.65475 1.000 75.43053 132 LEU A N 1
ATOM 2061 C CA . LEU B 2 132 ? 21.76118 25.26782 9.20345 1.000 73.40759 132 LEU A CA 1
ATOM 2062 C C . LEU B 2 132 ? 20.43729 24.87150 8.56654 1.000 72.96843 132 LEU A C 1
ATOM 2063 O O . LEU B 2 132 ? 19.37052 25.33858 8.97466 1.000 71.09039 132 LEU A O 1
ATOM 2068 N N . TYR B 2 133 ? 20.51952 24.01057 7.55290 1.000 68.58423 133 TYR A N 1
ATOM 2069 C CA . TYR B 2 133 ? 19.34579 23.43080 6.91659 1.000 61.35635 133 TYR A CA 1
ATOM 2070 C C . TYR B 2 133 ? 19.65454 21.99429 6.52606 1.000 61.25593 133 TYR A C 1
ATOM 2071 O O . TYR B 2 133 ? 20.74673 21.69834 6.03368 1.000 59.25746 133 TYR A O 1
ATOM 2080 N N . ILE B 2 134 ? 18.68968 21.10691 6.75143 1.000 59.44480 134 ILE A N 1
ATOM 2081 C CA . ILE B 2 134 ? 18.81091 19.69464 6.40940 1.000 57.11782 134 ILE A CA 1
ATOM 2082 C C . ILE B 2 134 ? 17.75730 19.37961 5.35941 1.000 49.86386 134 ILE A C 1
ATOM 2083 O O . ILE B 2 134 ? 16.55561 19.52761 5.61504 1.000 57.39267 134 ILE A O 1
ATOM 2088 N N . GLY B 2 135 ? 18.20372 18.94911 4.18413 1.000 47.93075 135 GLY A N 1
ATOM 2089 C CA . GLY B 2 135 ? 17.30954 18.62541 3.09098 1.000 45.71225 135 GLY A CA 1
ATOM 2090 C C . GLY B 2 135 ? 17.44222 17.17070 2.68714 1.000 49.08148 135 GLY A C 1
ATOM 2091 O O . GLY B 2 135 ? 18.50320 16.56234 2.83707 1.000 48.83784 135 GLY A O 1
ATOM 2092 N N . ILE B 2 136 ? 16.34496 16.61207 2.17481 1.000 44.76017 136 ILE A N 1
ATOM 2093 C CA . ILE B 2 136 ? 16.35662 15.23259 1.70829 1.000 46.43823 136 ILE A CA 1
ATOM 2094 C C . ILE B 2 136 ? 17.15061 15.14307 0.41188 1.000 44.42167 136 ILE A C 1
ATOM 2095 O O . ILE B 2 136 ? 17.02480 15.99643 -0.47782 1.000 43.10774 136 ILE A O 1
ATOM 2100 N N . GLN B 2 137 ? 17.97670 14.09825 0.30154 1.000 42.53403 137 GLN A N 1
ATOM 2101 C CA . GLN B 2 137 ? 18.90287 13.98261 -0.82280 1.000 42.84696 137 GLN A CA 1
ATOM 2102 C C . GLN B 2 137 ? 18.16762 13.90011 -2.15788 1.000 43.98503 137 GLN A C 1
ATOM 2103 O O . GLN B 2 137 ? 18.53775 14.58406 -3.12286 1.000 41.55695 137 GLN A O 1
ATOM 2109 N N . ALA B 2 138 ? 17.12632 13.06460 -2.23396 1.000 37.39783 138 ALA A N 1
ATOM 2110 C CA . ALA B 2 138 ? 16.37272 12.92131 -3.47776 1.000 35.69912 138 ALA A CA 1
ATOM 2111 C C . ALA B 2 138 ? 15.73475 14.23987 -3.89435 1.000 36.00183 138 ALA A C 1
ATOM 2112 O O . ALA B 2 138 ? 15.65780 14.55807 -5.08945 1.000 41.82859 138 ALA A O 1
ATOM 2114 N N . VAL B 2 139 ? 15.26937 15.02072 -2.91973 1.000 39.77777 139 VAL A N 1
ATOM 2115 C CA . VAL B 2 139 ? 14.68410 16.32211 -3.22315 1.000 35.30478 139 VAL A CA 1
ATOM 2116 C C . VAL B 2 139 ? 15.73396 17.24323 -3.83355 1.000 42.23972 139 VAL A C 1
ATOM 2117 O O . VAL B 2 139 ? 15.46399 17.96986 -4.80071 1.000 48.38418 139 VAL A O 1
ATOM 2121 N N . LEU B 2 140 ? 16.95652 17.20485 -3.29528 1.000 43.47899 140 LEU A N 1
ATOM 2122 C CA . LEU B 2 140 ? 18.04926 17.99485 -3.85349 1.000 47.58992 140 LEU A CA 1
ATOM 2123 C C . LEU B 2 140 ? 18.36950 17.56634 -5.28121 1.000 45.37314 140 LEU A C 1
ATOM 2124 O O . LEU B 2 140 ? 18.60953 18.41465 -6.14772 1.000 46.79841 140 LEU A O 1
ATOM 2129 N N . SER B 2 141 ? 18.38682 16.25567 -5.54360 1.000 43.16656 141 SER A N 1
ATOM 2130 C CA . SER B 2 141 ? 18.56868 15.77641 -6.91347 1.000 47.04792 141 SER A CA 1
ATOM 2131 C C . SER B 2 141 ? 17.50257 16.35023 -7.83840 1.000 46.30051 141 SER A C 1
ATOM 2132 O O . SER B 2 141 ? 17.80341 16.82921 -8.94290 1.000 48.04819 141 SER A O 1
ATOM 2135 N N . LEU B 2 142 ? 16.24134 16.29894 -7.40083 1.000 45.67985 142 LEU A N 1
ATOM 2136 C CA . LEU B 2 142 ? 15.16040 16.85212 -8.20904 1.000 47.05386 142 LEU A CA 1
ATOM 2137 C C . LEU B 2 142 ? 15.38913 18.33112 -8.48977 1.000 45.26270 142 LEU A C 1
ATOM 2138 O O . LEU B 2 142 ? 15.13874 18.80326 -9.60474 1.000 52.60321 142 LEU A O 1
ATOM 2143 N N . TYR B 2 143 ? 15.86838 19.07920 -7.49151 1.000 51.39285 143 TYR A N 1
ATOM 2144 C CA . TYR B 2 143 ? 16.21102 20.47909 -7.73780 1.000 54.44190 143 TYR A CA 1
ATOM 2145 C C . TYR B 2 143 ? 17.31096 20.59343 -8.78403 1.000 50.55657 143 TYR A C 1
ATOM 2146 O O . TYR B 2 143 ? 17.28490 21.49353 -9.63125 1.000 50.12831 143 TYR A O 1
ATOM 2155 N N . SER B 2 144 ? 18.29420 19.69276 -8.73066 1.000 63.36115 144 SER A N 1
ATOM 2156 C CA . SER B 2 144 ? 19.36465 19.70708 -9.72330 1.000 64.43750 144 SER A CA 1
ATOM 2157 C C . SER B 2 144 ? 18.82991 19.45690 -11.12671 1.000 56.88078 144 SER A C 1
ATOM 2158 O O . SER B 2 144 ? 19.42738 19.91291 -12.10772 1.000 70.12846 144 SER A O 1
ATOM 2161 N N . SER B 2 145 ? 17.71724 18.73780 -11.24777 1.000 62.10651 145 SER A N 1
ATOM 2162 C CA . SER B 2 145 ? 17.12750 18.48676 -12.55927 1.000 52.20490 145 SER A CA 1
ATOM 2163 C C . SER B 2 145 ? 16.25559 19.63420 -13.06363 1.000 63.06258 145 SER A C 1
ATOM 2164 O O . SER B 2 145 ? 15.71252 19.53562 -14.16935 1.000 55.02181 145 SER A O 1
ATOM 2167 N N . GLY B 2 146 ? 16.09979 20.70804 -12.29198 1.000 57.53071 146 GLY A N 1
ATOM 2168 C CA . GLY B 2 146 ? 15.36757 21.87458 -12.74757 1.000 51.57391 146 GLY A CA 1
ATOM 2169 C C . GLY B 2 146 ? 13.87288 21.85801 -12.51414 1.000 57.64784 146 GLY A C 1
ATOM 2170 O O . GLY B 2 146 ? 13.18131 22.77083 -12.98248 1.000 54.07836 146 GLY A O 1
ATOM 2171 N N . ARG B 2 147 ? 13.34814 20.85655 -11.81481 1.000 55.48624 147 ARG A N 1
ATOM 2172 C CA . ARG B 2 147 ? 11.92760 20.77516 -11.50947 1.000 58.10827 147 ARG A CA 1
ATOM 2173 C C . ARG B 2 147 ? 11.74473 20.57253 -10.01166 1.000 54.17235 147 ARG A C 1
ATOM 2174 O O . ARG B 2 147 ? 12.68921 20.25999 -9.28230 1.000 64.00602 147 ARG A O 1
ATOM 2182 N N . THR B 2 148 ? 10.50879 20.76378 -9.55179 1.000 48.83861 148 THR A N 1
ATOM 2183 C CA . THR B 2 148 ? 10.16034 20.54560 -8.15595 1.000 45.82333 148 THR A CA 1
ATOM 2184 C C . THR B 2 148 ? 9.16090 19.41414 -7.96230 1.000 45.91010 148 THR A C 1
ATOM 2185 O O . THR B 2 148 ? 8.79651 19.12008 -6.81764 1.000 41.46868 148 THR A O 1
ATOM 2189 N N . THR B 2 149 ? 8.71027 18.77195 -9.03786 1.000 36.26620 149 THR A N 1
ATOM 2190 C CA . THR B 2 149 ? 7.77534 17.65778 -8.95775 1.000 43.23280 149 THR A CA 1
ATOM 2191 C C . THR B 2 149 ? 8.29301 16.52056 -9.82401 1.000 43.31821 149 THR A C 1
ATOM 2192 O O . THR B 2 149 ? 8.69956 16.74458 -10.96910 1.000 40.24480 149 THR A O 1
ATOM 2196 N N . GLY B 2 150 ? 8.28245 15.31549 -9.27608 1.000 38.61036 150 GLY A N 1
ATOM 2197 C CA . GLY B 2 150 ? 8.77968 14.15444 -9.98505 1.000 36.21410 150 GLY A CA 1
ATOM 2198 C C . GLY B 2 150 ? 9.11227 13.05579 -9.00069 1.000 32.18126 150 GLY A C 1
ATOM 2199 O O . GLY B 2 150 ? 8.94627 13.20268 -7.79481 1.000 36.34646 150 GLY A O 1
ATOM 2200 N N . ILE B 2 151 ? 9.59197 11.94114 -9.54057 1.000 31.64987 151 ILE A N 1
ATOM 2201 C CA . ILE B 2 151 ? 10.02204 10.81840 -8.71649 1.000 32.96677 151 ILE A CA 1
ATOM 2202 C C . ILE B 2 151 ? 11.51253 10.61093 -8.93859 1.000 36.94302 151 ILE A C 1
ATOM 2203 O O . ILE B 2 151 ? 11.97988 10.58096 -10.08375 1.000 35.54369 151 ILE A O 1
ATOM 2208 N N . VAL B 2 152 ? 12.26113 10.50003 -7.84504 1.000 38.57385 152 VAL A N 1
ATOM 2209 C CA . VAL B 2 152 ? 13.70920 10.34507 -7.90155 1.000 36.85022 152 VAL A CA 1
ATOM 2210 C C . VAL B 2 152 ? 14.06122 8.91760 -7.51223 1.000 35.31481 152 VAL A C 1
ATOM 2211 O O . VAL B 2 152 ? 13.58086 8.40719 -6.49321 1.000 34.31470 152 VAL A O 1
ATOM 2215 N N . LEU B 2 153 ? 14.88521 8.27071 -8.33173 1.000 36.33554 153 LEU A N 1
ATOM 2216 C CA . LEU B 2 153 ? 15.49924 6.99505 -7.98570 1.000 39.17573 153 LEU A CA 1
ATOM 2217 C C . LEU B 2 153 ? 16.95446 7.28880 -7.64384 1.000 37.07946 153 LEU A C 1
ATOM 2218 O O . LEU B 2 153 ? 17.75876 7.59318 -8.53030 1.000 35.10089 153 LEU A O 1
ATOM 2223 N N . ASP B 2 154 ? 17.28481 7.20203 -6.36125 1.000 37.34397 154 ASP A N 1
ATOM 2224 C CA . ASP B 2 154 ? 18.62227 7.48882 -5.85553 1.000 42.65131 154 ASP A CA 1
ATOM 2225 C C . ASP B 2 154 ? 19.27036 6.17071 -5.45354 1.000 40.57911 154 ASP A C 1
ATOM 2226 O O . ASP B 2 154 ? 18.82696 5.52459 -4.50154 1.000 46.77741 154 ASP A O 1
ATOM 2231 N N . ALA B 2 155 ? 20.31440 5.77159 -6.17536 1.000 37.68873 155 ALA A N 1
ATOM 2232 C CA . ALA B 2 155 ? 21.02523 4.52436 -5.90583 1.000 36.70940 155 ALA A CA 1
ATOM 2233 C C . ALA B 2 155 ? 22.50648 4.83525 -5.73318 1.000 42.32382 155 ALA A C 1
ATOM 2234 O O . ALA B 2 155 ? 23.16798 5.26724 -6.68244 1.000 40.83437 155 ALA A O 1
ATOM 2236 N N . GLY B 2 156 ? 23.02802 4.60916 -4.52929 1.000 42.01583 156 GLY A N 1
ATOM 2237 C CA . GLY B 2 156 ? 24.41311 4.92322 -4.23721 1.000 41.14642 156 GLY A CA 1
ATOM 2238 C C . GLY B 2 156 ? 25.26391 3.71639 -3.90312 1.000 42.64769 156 GLY A C 1
ATOM 2239 O O . GLY B 2 156 ? 25.42823 2.81363 -4.72898 1.000 42.64875 156 GLY A O 1
ATOM 2240 N N . ASP B 2 157 ? 25.81469 3.69262 -2.69052 1.000 45.73358 157 ASP A N 1
ATOM 2241 C CA . ASP B 2 157 ? 26.70636 2.62514 -2.25728 1.000 48.64912 157 ASP A CA 1
ATOM 2242 C C . ASP B 2 157 ? 26.08701 1.68533 -1.23597 1.000 46.79684 157 ASP A C 1
ATOM 2243 O O . ASP B 2 157 ? 26.39961 0.49280 -1.24697 1.000 50.67936 157 ASP A O 1
ATOM 2248 N N . GLY B 2 158 ? 25.21070 2.18157 -0.36632 1.000 41.56933 158 GLY A N 1
ATOM 2249 C CA . GLY B 2 158 ? 24.64419 1.34138 0.66938 1.000 42.47384 158 GLY A CA 1
ATOM 2250 C C . GLY B 2 158 ? 23.12966 1.29791 0.71487 1.000 48.85654 158 GLY A C 1
ATOM 2251 O O . GLY B 2 158 ? 22.56094 0.49936 1.46532 1.000 52.76663 158 GLY A O 1
ATOM 2252 N N . VAL B 2 159 ? 22.45601 2.13595 -0.07409 1.000 43.15855 159 VAL A N 1
ATOM 2253 C CA . VAL B 2 159 ? 21.00190 2.22444 -0.01523 1.000 45.03337 159 VAL A CA 1
ATOM 2254 C C . VAL B 2 159 ? 20.47199 2.75519 -1.34063 1.000 44.82819 159 VAL A C 1
ATOM 2255 O O . VAL B 2 159 ? 21.15660 3.48780 -2.06109 1.000 42.52236 159 VAL A O 1
ATOM 2259 N N . THR B 2 160 ? 19.23951 2.36521 -1.66161 1.000 43.87818 160 THR A N 1
ATOM 2260 C CA . THR B 2 160 ? 18.53198 2.83237 -2.84423 1.000 39.42847 160 THR A CA 1
ATOM 2261 C C . THR B 2 160 ? 17.13466 3.27202 -2.42715 1.000 43.96700 160 THR A C 1
ATOM 2262 O O . THR B 2 160 ? 16.47753 2.60044 -1.62697 1.000 41.02772 160 THR A O 1
ATOM 2266 N N . HIS B 2 161 ? 16.69231 4.41180 -2.95227 1.000 42.95825 161 HIS A N 1
ATOM 2267 C CA . HIS B 2 161 ? 15.40117 4.98702 -2.60234 1.000 44.20565 161 HIS A CA 1
ATOM 2268 C C . HIS B 2 161 ? 14.63445 5.36947 -3.85899 1.000 40.33354 161 HIS A C 1
ATOM 2269 O O . HIS B 2 161 ? 15.22064 5.84928 -4.83453 1.000 38.33826 161 HIS A O 1
ATOM 2276 N N . THR B 2 162 ? 13.32164 5.14979 -3.82832 1.000 35.92978 162 THR A N 1
ATOM 2277 C CA . THR B 2 162 ? 12.39363 5.77258 -4.76561 1.000 38.44224 162 THR A CA 1
ATOM 2278 C C . THR B 2 162 ? 11.55407 6.76795 -3.97852 1.000 34.98254 162 THR A C 1
ATOM 2279 O O . THR B 2 162 ? 10.86448 6.38493 -3.02381 1.000 37.33450 162 THR A O 1
ATOM 2283 N N . VAL B 2 163 ? 11.62569 8.03696 -4.37243 1.000 36.05427 163 VAL A N 1
ATOM 2284 C CA . VAL B 2 163 ? 11.01666 9.12933 -3.61739 1.000 38.38721 163 VAL A CA 1
ATOM 2285 C C . VAL B 2 163 ? 10.13183 9.96634 -4.53672 1.000 41.40464 163 VAL A C 1
ATOM 2286 O O . VAL B 2 163 ? 10.64791 10.70205 -5.39325 1.000 35.37106 163 VAL A O 1
ATOM 2290 N N . PRO B 2 164 ? 8.80808 9.86128 -4.42473 1.000 37.90163 164 PRO A N 1
ATOM 2291 C CA . PRO B 2 164 ? 7.92659 10.80964 -5.11479 1.000 29.63002 164 PRO A CA 1
ATOM 2292 C C . PRO B 2 164 ? 7.90893 12.14418 -4.38740 1.000 34.18948 164 PRO A C 1
ATOM 2293 O O . PRO B 2 164 ? 7.93146 12.20130 -3.15528 1.000 31.93691 164 PRO A O 1
ATOM 2297 N N . ILE B 2 165 ? 7.86086 13.22673 -5.16231 1.000 29.44818 165 ILE A N 1
ATOM 2298 C CA . ILE B 2 165 ? 7.99679 14.58130 -4.63955 1.000 39.83851 165 ILE A CA 1
ATOM 2299 C C . ILE B 2 165 ? 7.04303 15.48975 -5.40069 1.000 35.93702 165 ILE A C 1
ATOM 2300 O O . ILE B 2 165 ? 7.00948 15.46632 -6.63682 1.000 34.81789 165 ILE A O 1
ATOM 2305 N N . TYR B 2 166 ? 6.27812 16.29638 -4.66693 1.000 35.26477 166 TYR A N 1
ATOM 2306 C CA . TYR B 2 166 ? 5.38264 17.28668 -5.25176 1.000 36.59625 166 TYR A CA 1
ATOM 2307 C C . TYR B 2 166 ? 5.76773 18.66792 -4.73840 1.000 35.09401 166 TYR A C 1
ATOM 2308 O O . TYR B 2 166 ? 5.77636 18.90124 -3.52480 1.000 35.38299 166 TYR A O 1
ATOM 2317 N N . GLU B 2 167 ? 6.08632 19.57457 -5.66359 1.000 40.78039 167 GLU A N 1
ATOM 2318 C CA . GLU B 2 167 ? 6.41984 20.96455 -5.33934 1.000 44.06474 167 GLU A CA 1
ATOM 2319 C C . GLU B 2 167 ? 7.51927 21.04995 -4.28267 1.000 42.80461 167 GLU A C 1
ATOM 2320 O O . GLU B 2 167 ? 7.44243 21.83691 -3.33664 1.000 48.80067 167 GLU A O 1
ATOM 2326 N N . GLY B 2 168 ? 8.55251 20.22688 -4.44315 1.000 45.93686 168 GLY A N 1
ATOM 2327 C CA . GLY B 2 168 ? 9.68409 20.24979 -3.53951 1.000 46.12638 168 GLY A CA 1
ATOM 2328 C C . GLY B 2 168 ? 9.48118 19.54018 -2.22134 1.000 48.32308 168 GLY A C 1
ATOM 2329 O O . GLY B 2 168 ? 10.34601 19.64131 -1.34374 1.000 48.00458 168 GLY A O 1
ATOM 2330 N N . TYR B 2 169 ? 8.37341 18.82579 -2.04814 1.000 42.47869 169 TYR A N 1
ATOM 2331 C CA . TYR B 2 169 ? 8.08601 18.10738 -0.81526 1.000 41.41276 169 TYR A CA 1
ATOM 2332 C C . TYR B 2 169 ? 7.84192 16.64114 -1.13508 1.000 48.22136 169 TYR A C 1
ATOM 2333 O O . TYR B 2 169 ? 7.01481 16.31676 -1.99416 1.000 39.92780 169 TYR A O 1
ATOM 2342 N N . SER B 2 170 ? 8.56716 15.76324 -0.44928 1.000 35.82831 170 SER A N 1
ATOM 2343 C CA . SER B 2 170 ? 8.43669 14.33809 -0.69347 1.000 41.90922 170 SER A CA 1
ATOM 2344 C C . SER B 2 170 ? 7.10968 13.81862 -0.14743 1.000 46.10548 170 SER A C 1
ATOM 2345 O O . SER B 2 170 ? 6.47283 14.43173 0.71494 1.000 42.50749 170 SER A O 1
ATOM 2348 N N . LEU B 2 171 ? 6.68677 12.67240 -0.68155 1.000 37.09889 171 LEU A N 1
ATOM 2349 C CA . LEU B 2 171 ? 5.50104 11.96014 -0.21445 1.000 38.18246 171 LEU A CA 1
ATOM 2350 C C . LEU B 2 171 ? 5.97598 10.73136 0.54794 1.000 41.33505 171 LEU A C 1
ATOM 2351 O O . LEU B 2 171 ? 6.21294 9.67403 -0.05569 1.000 38.47789 171 LEU A O 1
ATOM 2356 N N . PRO B 2 172 ? 6.14246 10.81991 1.87131 1.000 42.48396 172 PRO A N 1
ATOM 2357 C CA . PRO B 2 172 ? 6.79843 9.72266 2.60498 1.000 43.92370 172 PRO A CA 1
ATOM 2358 C C . PRO B 2 172 ? 6.05306 8.40214 2.54473 1.000 46.01987 172 PRO A C 1
ATOM 2359 O O . PRO B 2 172 ? 6.69179 7.34466 2.61181 1.000 49.04957 172 PRO A O 1
ATOM 2363 N N . HIS B 2 173 ? 4.72367 8.42295 2.42058 1.000 42.04607 173 HIS A N 1
ATOM 2364 C CA . HIS B 2 173 ? 3.96919 7.17660 2.35660 1.000 50.54480 173 HIS A CA 1
ATOM 2365 C C . HIS B 2 173 ? 4.27806 6.37528 1.09823 1.000 39.09680 173 HIS A C 1
ATOM 2366 O O . HIS B 2 173 ? 4.06756 5.15878 1.08743 1.000 42.07641 173 HIS A O 1
ATOM 2373 N N . ALA B 2 174 ? 4.77871 7.02246 0.04860 1.000 38.22968 174 ALA A N 1
ATOM 2374 C CA . ALA B 2 174 ? 5.07199 6.36549 -1.21733 1.000 43.19813 174 ALA A CA 1
ATOM 2375 C C . ALA B 2 174 ? 6.55946 6.11612 -1.43331 1.000 41.93828 174 ALA A C 1
ATOM 2376 O O . ALA B 2 174 ? 6.94307 5.62927 -2.50254 1.000 37.37432 174 ALA A O 1
ATOM 2378 N N . VAL B 2 175 ? 7.40148 6.43464 -0.45300 1.000 34.91563 175 VAL A N 1
ATOM 2379 C CA . VAL B 2 175 ? 8.84019 6.22689 -0.57416 1.000 40.66022 175 VAL A CA 1
ATOM 2380 C C . VAL B 2 175 ? 9.15332 4.75399 -0.35602 1.000 40.51677 175 VAL A C 1
ATOM 2381 O O . VAL B 2 175 ? 8.59552 4.11379 0.54352 1.000 37.69193 175 VAL A O 1
ATOM 2385 N N . ARG B 2 176 ? 10.04308 4.20134 -1.17933 1.000 36.79275 176 ARG A N 1
ATOM 2386 C CA . ARG B 2 176 ? 10.51299 2.83446 -0.98418 1.000 39.32939 176 ARG A CA 1
ATOM 2387 C C . ARG B 2 176 ? 12.01972 2.83952 -0.77080 1.000 45.31938 176 ARG A C 1
ATOM 2388 O O . ARG B 2 176 ? 12.75117 3.52536 -1.49260 1.000 39.71208 176 ARG A O 1
ATOM 2396 N N . ARG B 2 177 ? 12.47241 2.07808 0.22405 1.000 44.96546 177 ARG A N 1
ATOM 2397 C CA . ARG B 2 177 ? 13.88489 1.92763 0.54552 1.000 45.28066 177 ARG A CA 1
ATOM 2398 C C . ARG B 2 177 ? 14.29277 0.47324 0.36044 1.000 42.01358 177 ARG A C 1
ATOM 2399 O O . ARG B 2 177 ? 13.60165 -0.43486 0.83522 1.000 44.62334 177 ARG A O 1
ATOM 2407 N N . VAL B 2 178 ? 15.41090 0.25980 -0.32979 1.000 46.48403 178 VAL A N 1
ATOM 2408 C CA . VAL B 2 178 ? 16.00630 -1.05793 -0.51502 1.000 44.86144 178 VAL A CA 1
ATOM 2409 C C . VAL B 2 178 ? 17.46681 -0.95864 -0.09913 1.000 50.77372 178 VAL A C 1
ATOM 2410 O O . VAL B 2 178 ? 18.22189 -0.16074 -0.66776 1.000 44.56496 178 VAL A O 1
ATOM 2414 N N . ASP B 2 179 ? 17.86431 -1.76261 0.88937 1.000 51.19971 179 ASP A N 1
ATOM 2415 C CA . ASP B 2 179 ? 19.22008 -1.71394 1.43770 1.000 50.75279 179 ASP A CA 1
ATOM 2416 C C . ASP B 2 179 ? 20.18822 -2.51733 0.56593 1.000 51.14293 179 ASP A C 1
ATOM 2417 O O . ASP B 2 179 ? 20.82645 -3.47636 0.99850 1.000 68.39844 179 ASP A O 1
ATOM 2422 N N . MET B 2 180 ? 20.29202 -2.09491 -0.69073 1.000 49.85549 180 MET A N 1
ATOM 2423 C CA . MET B 2 180 ? 21.17514 -2.74041 -1.65134 1.000 50.48242 180 MET A CA 1
ATOM 2424 C C . MET B 2 180 ? 21.61616 -1.70726 -2.67391 1.000 55.82581 180 MET A C 1
ATOM 2425 O O . MET B 2 180 ? 20.77607 -1.01341 -3.25471 1.000 51.86840 180 MET A O 1
ATOM 2430 N N . ALA B 2 181 ? 22.92716 -1.60933 -2.89052 1.000 48.68154 181 ALA A N 1
ATOM 2431 C CA . ALA B 2 181 ? 23.46094 -0.65689 -3.85469 1.000 46.89234 181 ALA A CA 1
ATOM 2432 C C . ALA B 2 181 ? 24.84908 -1.06834 -4.33342 1.000 48.57557 181 ALA A C 1
ATOM 2433 O O . ALA B 2 181 ? 25.07462 -2.23725 -4.66032 1.000 47.59939 181 ALA A O 1
ATOM 2435 N N . GLY B 2 182 ? 25.78745 -0.11828 -4.35600 1.000 39.71822 182 GLY A N 1
ATOM 2436 C CA . GLY B 2 182 ? 27.05412 -0.34943 -5.03611 1.000 49.62632 182 GLY A CA 1
ATOM 2437 C C . GLY B 2 182 ? 27.95904 -1.34633 -4.33449 1.000 47.49526 182 GLY A C 1
ATOM 2438 O O . GLY B 2 182 ? 28.66812 -2.11747 -4.98833 1.000 54.88554 182 GLY A O 1
ATOM 2439 N N . ARG B 2 183 ? 27.96994 -1.33245 -2.99957 1.000 45.31597 183 ARG A N 1
ATOM 2440 C CA . ARG B 2 183 ? 28.82036 -2.26540 -2.26547 1.000 51.73990 183 ARG A CA 1
ATOM 2441 C C . ARG B 2 183 ? 28.38318 -3.70479 -2.50750 1.000 55.42331 183 ARG A C 1
ATOM 2442 O O . ARG B 2 183 ? 29.21865 -4.59444 -2.72858 1.000 49.43150 183 ARG A O 1
ATOM 2450 N N . ASP B 2 184 ? 27.07067 -3.94772 -2.48026 1.000 49.30112 184 ASP A N 1
ATOM 2451 C CA . ASP B 2 184 ? 26.55437 -5.27669 -2.78079 1.000 52.74513 184 ASP A CA 1
ATOM 2452 C C . ASP B 2 184 ? 26.87785 -5.67602 -4.21442 1.000 51.23820 184 ASP A C 1
ATOM 2453 O O . ASP B 2 184 ? 27.16281 -6.84684 -4.49042 1.000 58.40197 184 ASP A O 1
ATOM 2458 N N . LEU B 2 185 ? 26.85881 -4.71150 -5.13931 1.000 46.77252 185 LEU A N 1
ATOM 2459 C CA . LEU B 2 185 ? 27.20985 -5.01320 -6.52364 1.000 47.20012 185 LEU A CA 1
ATOM 2460 C C . LEU B 2 185 ? 28.67551 -5.40768 -6.65093 1.000 48.10026 185 LEU A C 1
ATOM 2461 O O . LEU B 2 185 ? 29.01017 -6.33278 -7.39793 1.000 46.84142 185 LEU A O 1
ATOM 2466 N N . THR B 2 186 ? 29.56536 -4.71977 -5.93285 1.000 46.93957 186 THR A N 1
ATOM 2467 C CA . THR B 2 186 ? 30.97959 -5.08094 -5.98557 1.000 49.72022 186 THR A CA 1
ATOM 2468 C C . THR B 2 186 ? 31.21570 -6.46062 -5.37974 1.000 49.29254 186 THR A C 1
ATOM 2469 O O . THR B 2 186 ? 32.01473 -7.25081 -5.90295 1.000 51.53713 186 THR A O 1
ATOM 2473 N N . GLU B 2 187 ? 30.52014 -6.77384 -4.28276 1.000 54.04714 187 GLU A N 1
ATOM 2474 C C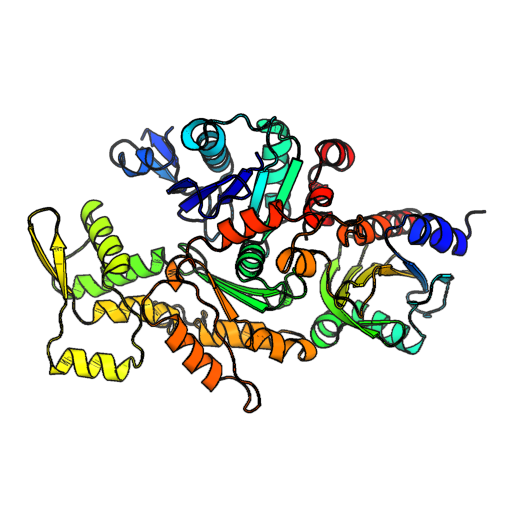A . GLU B 2 187 ? 30.63922 -8.10813 -3.69837 1.000 61.93259 187 GLU A CA 1
ATOM 2475 C C . GLU B 2 187 ? 30.13810 -9.18071 -4.66202 1.000 58.91079 187 GLU A C 1
ATOM 2476 O O . GLU B 2 187 ? 30.77031 -10.23550 -4.81954 1.000 62.27498 187 GLU A O 1
ATOM 2482 N N . TYR B 2 188 ? 29.00647 -8.92457 -5.32440 1.000 56.74687 188 TYR A N 1
ATOM 2483 C CA . TYR B 2 188 ? 28.48490 -9.88082 -6.29528 1.000 58.99070 188 TYR A CA 1
ATOM 2484 C C . TYR B 2 188 ? 29.43422 -10.04109 -7.47587 1.000 59.62311 188 TYR A C 1
ATOM 2485 O O . TYR B 2 188 ? 29.56317 -11.13721 -8.03576 1.000 55.67273 188 TYR A O 1
ATOM 2494 N N . LEU B 2 189 ? 30.09851 -8.95442 -7.87761 1.000 50.73255 189 LEU A N 1
ATOM 2495 C CA . LEU B 2 189 ? 31.07864 -9.04869 -8.95378 1.000 54.80705 189 LEU A CA 1
ATOM 2496 C C . LEU B 2 189 ? 32.26766 -9.90434 -8.53920 1.000 60.50625 189 LEU A C 1
ATOM 2497 O O . LEU B 2 189 ? 32.76045 -10.71132 -9.33462 1.000 59.94872 189 LEU A O 1
ATOM 2502 N N . MET B 2 190 ? 32.74270 -9.74449 -7.30003 1.000 55.60813 190 MET A N 1
ATOM 2503 C CA . MET B 2 190 ? 33.77317 -10.64839 -6.79011 1.000 59.58202 190 MET A CA 1
ATOM 2504 C C . MET B 2 190 ? 33.30769 -12.09781 -6.87141 1.000 63.16731 190 MET A C 1
ATOM 2505 O O . MET B 2 190 ? 34.04105 -12.98015 -7.34265 1.000 64.49370 190 MET A O 1
ATOM 2510 N N . LYS B 2 191 ? 32.07665 -12.35511 -6.42249 1.000 58.79807 191 LYS A N 1
ATOM 2511 C CA . LYS B 2 191 ? 31.55759 -13.72009 -6.40734 1.000 67.82337 191 LYS A CA 1
ATOM 2512 C C . LYS B 2 191 ? 31.51517 -14.31407 -7.81191 1.000 64.82498 191 LYS A C 1
ATOM 2513 O O . LYS B 2 191 ? 32.00186 -15.42709 -8.04219 1.000 62.76171 191 LYS A O 1
ATOM 2519 N N . ILE B 2 192 ? 30.94253 -13.58012 -8.77147 1.000 64.45764 192 ILE A N 1
ATOM 2520 C CA . ILE B 2 192 ? 30.78644 -14.12246 -10.12150 1.000 70.39442 192 ILE A CA 1
ATOM 2521 C C . ILE B 2 192 ? 32.05635 -14.03700 -10.95119 1.000 67.00372 192 ILE A C 1
ATOM 2522 O O . ILE B 2 192 ? 32.11041 -14.62218 -12.03920 1.000 61.96717 192 ILE A O 1
ATOM 2527 N N . MET B 2 193 ? 33.08033 -13.32917 -10.48141 1.000 65.53999 193 MET A N 1
ATOM 2528 C CA . MET B 2 193 ? 34.38897 -13.42876 -11.10773 1.000 71.56832 193 MET A CA 1
ATOM 2529 C C . MET B 2 193 ? 35.21899 -14.56089 -10.52849 1.000 69.06367 193 MET A C 1
ATOM 2530 O O . MET B 2 193 ? 36.16592 -15.01480 -11.18118 1.000 60.65096 193 MET A O 1
ATOM 2535 N N . MET B 2 194 ? 34.88407 -15.02415 -9.32124 1.000 76.59145 194 MET A N 1
ATOM 2536 C CA . MET B 2 194 ? 35.57363 -16.18037 -8.75942 1.000 70.70721 194 MET A CA 1
ATOM 2537 C C . MET B 2 194 ? 35.38978 -17.44205 -9.59685 1.000 73.71813 194 MET A C 1
ATOM 2538 O O . MET B 2 194 ? 36.17859 -18.38257 -9.45322 1.000 78.05658 194 MET A O 1
ATOM 2543 N N . GLU B 2 195 ? 34.37791 -17.48971 -10.46845 1.000 75.59954 195 GLU A N 1
ATOM 2544 C CA . GLU B 2 195 ? 34.11756 -18.70518 -11.23506 1.000 85.36867 195 GLU A CA 1
ATOM 2545 C C . GLU B 2 195 ? 35.11423 -18.92382 -12.36709 1.000 82.23977 195 GLU A C 1
ATOM 2546 O O . GLU B 2 195 ? 35.02030 -19.94535 -13.05737 1.000 77.02125 195 GLU A O 1
ATOM 2552 N N . THR B 2 196 ? 36.05252 -18.00466 -12.58060 1.000 87.96120 196 THR A N 1
ATOM 2553 C CA . THR B 2 196 ? 37.10968 -18.18673 -13.56567 1.000 83.34597 196 THR A CA 1
ATOM 2554 C C . THR B 2 196 ? 38.33692 -18.87833 -12.98778 1.000 80.50257 196 THR A C 1
ATOM 2555 O O . THR B 2 196 ? 39.30102 -19.11607 -13.72307 1.000 84.82508 196 THR A O 1
ATOM 2559 N N . GLY B 2 197 ? 38.32425 -19.20596 -11.69641 1.000 75.49675 197 GLY A N 1
ATOM 2560 C CA . GLY B 2 197 ? 39.45538 -19.81757 -11.03512 1.000 86.45291 197 GLY A CA 1
ATOM 2561 C C . GLY B 2 197 ? 40.29754 -18.86572 -10.21320 1.000 79.60138 197 GLY A C 1
ATOM 2562 O O . GLY B 2 197 ? 41.13777 -19.32723 -9.43089 1.000 96.73456 197 GLY A O 1
ATOM 2563 N N . THR B 2 198 ? 40.09889 -17.55967 -10.36554 1.000 77.06165 198 THR A N 1
ATOM 2564 C CA . THR B 2 198 ? 40.84933 -16.55220 -9.62864 1.000 80.16110 198 THR A CA 1
ATOM 2565 C C . THR B 2 198 ? 39.97659 -15.97860 -8.52012 1.000 72.15543 198 THR A C 1
ATOM 2566 O O . THR B 2 198 ? 38.82040 -15.61551 -8.75962 1.000 76.00751 198 THR A O 1
ATOM 2570 N N . THR B 2 199 ? 40.52932 -15.90360 -7.31340 1.000 77.13064 199 THR A N 1
ATOM 2571 C CA . THR B 2 199 ? 39.83432 -15.34495 -6.16412 1.000 67.50466 199 THR A CA 1
ATOM 2572 C C . THR B 2 199 ? 40.27285 -13.90447 -5.93024 1.000 67.08412 199 THR A C 1
ATOM 2573 O O . THR B 2 199 ? 41.38487 -13.50671 -6.28809 1.000 72.51982 199 THR A O 1
ATOM 2577 N N . PHE B 2 200 ? 39.38268 -13.12470 -5.31697 1.000 65.15637 200 PHE A N 1
ATOM 2578 C CA . PHE B 2 200 ? 39.62280 -11.71255 -5.01566 1.000 61.59277 200 PHE A CA 1
ATOM 2579 C C . PHE B 2 200 ? 39.29815 -11.49376 -3.54085 1.000 68.25076 200 PHE A C 1
ATOM 2580 O O . PHE B 2 200 ? 38.18129 -11.10234 -3.19291 1.000 70.47475 200 PHE A O 1
ATOM 2588 N N . THR B 2 201 ? 40.28127 -11.74677 -2.67454 1.000 64.15772 201 THR A N 1
ATOM 2589 C CA . THR B 2 201 ? 40.09782 -11.62712 -1.23617 1.000 70.45389 201 THR A CA 1
ATOM 2590 C C . THR B 2 201 ? 40.93468 -10.53452 -0.58711 1.000 75.17108 201 THR A C 1
ATOM 2591 O O . THR B 2 201 ? 40.54308 -10.03787 0.47478 1.000 75.92160 201 THR A O 1
ATOM 2595 N N . THR B 2 202 ? 42.06119 -10.14780 -1.18007 1.000 66.64804 202 THR A N 1
ATOM 2596 C CA . THR B 2 202 ? 42.92018 -9.14408 -0.57477 1.000 58.20058 202 THR A CA 1
ATOM 2597 C C . THR B 2 202 ? 42.38321 -7.73831 -0.83651 1.000 56.87673 202 THR A C 1
ATOM 2598 O O . THR B 2 202 ? 41.42558 -7.53183 -1.58733 1.000 57.69727 202 THR A O 1
ATOM 2602 N N . THR B 2 203 ? 43.02579 -6.75976 -0.19528 1.000 69.89869 203 THR A N 1
ATOM 2603 C CA . THR B 2 203 ? 42.63363 -5.36435 -0.36818 1.000 68.31811 203 THR A CA 1
ATOM 2604 C C . THR B 2 203 ? 42.79754 -4.92658 -1.81944 1.000 55.10329 203 THR A C 1
ATOM 2605 O O . THR B 2 203 ? 41.88080 -4.34691 -2.41788 1.000 60.46720 203 THR A O 1
ATOM 2609 N N . ALA B 2 204 ? 43.96519 -5.20832 -2.40513 1.000 58.19273 204 ALA A N 1
ATOM 2610 C CA . ALA B 2 204 ? 44.23553 -4.78153 -3.77322 1.000 57.40405 204 ALA A CA 1
ATOM 2611 C C . ALA B 2 204 ? 43.33338 -5.49779 -4.76926 1.000 47.01006 204 ALA A C 1
ATOM 2612 O O . ALA B 2 204 ? 42.88890 -4.89508 -5.75199 1.000 57.86075 204 ALA A O 1
ATOM 2614 N N . GLU B 2 205 ? 43.04649 -6.78057 -4.53347 1.000 51.92636 205 GLU A N 1
ATOM 2615 C CA . GLU B 2 205 ? 42.15459 -7.51068 -5.43074 1.000 54.76172 205 GLU A CA 1
ATOM 2616 C C . GLU B 2 205 ? 40.74663 -6.92554 -5.40639 1.000 47.73804 205 GLU A C 1
ATOM 2617 O O . GLU B 2 205 ? 40.10949 -6.77249 -6.45726 1.000 60.35565 205 GLU A O 1
ATOM 2623 N N . LYS B 2 206 ? 40.24366 -6.58686 -4.21583 1.000 54.46715 206 LYS A N 1
ATOM 2624 C CA . LYS B 2 206 ? 38.94261 -5.93125 -4.12801 1.000 50.14280 206 LYS A CA 1
ATOM 2625 C C . LYS B 2 206 ? 38.96318 -4.56299 -4.79797 1.000 53.25094 206 LYS A C 1
ATOM 2626 O O . LYS B 2 206 ? 37.96311 -4.15562 -5.40314 1.000 56.54322 206 LYS A O 1
ATOM 2632 N N . GLU B 2 207 ? 40.08707 -3.84442 -4.70719 1.000 53.22141 207 GLU A N 1
ATOM 2633 C CA . GLU B 2 207 ? 40.21741 -2.59547 -5.45123 1.000 55.73544 207 GLU A CA 1
ATOM 2634 C C . GLU B 2 207 ? 40.09990 -2.83728 -6.95194 1.000 52.82459 207 GLU A C 1
ATOM 2635 O O . GLU B 2 207 ? 39.43603 -2.07195 -7.66270 1.000 49.24916 207 GLU A O 1
ATOM 2641 N N . ILE B 2 208 ? 40.74176 -3.89865 -7.44953 1.000 48.54044 208 ILE A N 1
ATOM 2642 C CA . ILE B 2 208 ? 40.62830 -4.24740 -8.86592 1.000 50.34541 208 ILE A CA 1
ATOM 2643 C C . ILE B 2 208 ? 39.18075 -4.53988 -9.23587 1.000 52.55212 208 ILE A C 1
ATOM 2644 O O . ILE B 2 208 ? 38.70300 -4.13294 -10.30289 1.000 50.26113 208 ILE A O 1
ATOM 2649 N N . VAL B 2 209 ? 38.46564 -5.26623 -8.37427 1.000 43.64674 209 VAL A N 1
ATOM 2650 C CA . VAL B 2 209 ? 37.07303 -5.59401 -8.67998 1.000 47.28007 209 VAL A CA 1
ATOM 2651 C C . VAL B 2 209 ? 36.22255 -4.33001 -8.73126 1.000 47.29149 209 VAL A C 1
ATOM 2652 O O . VAL B 2 209 ? 35.35913 -4.17675 -9.60729 1.000 46.31368 209 VAL A O 1
ATOM 2656 N N . ARG B 2 210 ? 36.44713 -3.40696 -7.79376 1.000 45.47605 210 ARG A N 1
ATOM 2657 C CA . ARG B 2 210 ? 35.70463 -2.14982 -7.81587 1.000 51.01427 210 ARG A CA 1
ATOM 2658 C C . ARG B 2 210 ? 36.00227 -1.36064 -9.08594 1.000 46.99234 210 ARG A C 1
ATOM 2659 O O . ARG B 2 210 ? 35.09333 -0.78147 -9.69710 1.000 50.84089 210 ARG A O 1
ATOM 2667 N N . ASN B 2 211 ? 37.27091 -1.33807 -9.50498 1.000 42.88012 211 ASN A N 1
ATOM 2668 C CA . ASN B 2 211 ? 37.63318 -0.63324 -10.73145 1.000 43.99948 211 ASN A CA 1
ATOM 2669 C C . ASN B 2 211 ? 36.97328 -1.26818 -11.94898 1.000 51.51792 211 ASN A C 1
ATOM 2670 O O . ASN B 2 211 ? 36.52666 -0.56393 -12.86304 1.000 47.36003 211 ASN A O 1
ATOM 2675 N N . VAL B 2 212 ? 36.90566 -2.60043 -11.97839 1.000 47.55162 212 VAL A N 1
ATOM 2676 C CA . VAL B 2 212 ? 36.25419 -3.29075 -13.08727 1.000 43.25510 212 VAL A CA 1
ATOM 2677 C C . VAL B 2 212 ? 34.76845 -2.95341 -13.11879 1.000 50.74643 212 VAL A C 1
ATOM 2678 O O . VAL B 2 212 ? 34.18832 -2.72860 -14.18933 1.000 44.07733 212 VAL A O 1
ATOM 2682 N N . LYS B 2 213 ? 34.13173 -2.89973 -11.94525 1.000 42.41428 213 LYS A N 1
ATOM 2683 C CA . LYS B 2 213 ? 32.71658 -2.54060 -11.89381 1.000 47.26097 213 LYS A CA 1
ATOM 2684 C C . LYS B 2 213 ? 32.48865 -1.11793 -12.38800 1.000 51.26031 213 LYS A C 1
ATOM 2685 O O . LYS B 2 213 ? 31.53604 -0.85431 -13.13183 1.000 44.99780 213 LYS A O 1
ATOM 2691 N N . GLU B 2 214 ? 33.35533 -0.18735 -11.98969 1.000 49.68596 214 GLU A N 1
ATOM 2692 C CA . GLU B 2 214 ? 33.15924 1.21012 -12.35374 1.000 47.63537 214 GLU A CA 1
ATOM 2693 C C . GLU B 2 214 ? 33.60313 1.53007 -13.77586 1.000 47.87400 214 GLU A C 1
ATOM 2694 O O . GLU B 2 214 ? 33.22010 2.57959 -14.30320 1.000 52.33613 214 GLU A O 1
ATOM 2700 N N . GLN B 2 215 ? 34.39051 0.66481 -14.40936 1.000 47.86332 215 GLN A N 1
ATOM 2701 C CA . GLN B 2 215 ? 34.94569 0.97365 -15.72268 1.000 47.33767 215 GLN A CA 1
ATOM 2702 C C . GLN B 2 215 ? 34.47493 0.04491 -16.82918 1.000 47.46536 215 GLN A C 1
ATOM 2703 O O . GLN B 2 215 ? 34.31764 0.49047 -17.96897 1.000 51.54624 215 GLN A O 1
ATOM 2709 N N . LEU B 2 216 ? 34.25738 -1.23939 -16.53683 1.000 44.62817 216 LEU A N 1
ATOM 2710 C CA . LEU B 2 216 ? 33.91664 -2.20761 -17.56989 1.000 52.15750 216 LEU A CA 1
ATOM 2711 C C . LEU B 2 216 ? 32.47271 -2.68005 -17.52905 1.000 46.37393 216 LEU A C 1
ATOM 2712 O O . LEU B 2 216 ? 31.96805 -3.14860 -18.55403 1.000 53.60685 216 LEU A O 1
ATOM 2717 N N . CYS B 2 217 ? 31.80241 -2.57773 -16.38723 1.000 42.61924 217 CYS A N 1
ATOM 2718 C CA . CYS B 2 217 ? 30.44464 -3.08543 -16.28246 1.000 54.64485 217 CYS A CA 1
ATOM 2719 C C . CYS B 2 217 ? 29.46545 -2.16750 -17.00488 1.000 43.13843 217 CYS A C 1
ATOM 2720 O O . CYS B 2 217 ? 29.66167 -0.95217 -17.09083 1.000 47.55595 217 CYS A O 1
ATOM 2723 N N . TYR B 2 218 ? 28.40296 -2.77040 -17.53528 1.000 48.34726 218 TYR A N 1
ATOM 2724 C CA . TYR B 2 218 ? 27.36763 -2.03864 -18.25062 1.000 46.82834 218 TYR A CA 1
ATOM 2725 C C . TYR B 2 218 ? 26.05938 -2.80509 -18.13813 1.000 54.41266 218 TYR A C 1
ATOM 2726 O O . TYR B 2 218 ? 26.04641 -4.01602 -17.90758 1.000 48.84210 218 TYR A O 1
ATOM 2735 N N . VAL B 2 219 ? 24.95521 -2.08625 -18.30932 1.000 48.45416 219 VAL A N 1
ATOM 2736 C CA . VAL B 2 219 ? 23.62737 -2.68802 -18.28748 1.000 45.40004 219 VAL A CA 1
ATOM 2737 C C . VAL B 2 219 ? 23.29287 -3.18069 -19.68860 1.000 47.42245 219 VAL A C 1
ATOM 2738 O O . VAL B 2 219 ? 23.42292 -2.43638 -20.66762 1.000 49.64300 219 VAL A O 1
ATOM 2742 N N . ALA B 2 220 ? 22.87279 -4.43886 -19.78969 1.000 40.10550 220 ALA A N 1
ATOM 2743 C CA . ALA B 2 220 ? 22.48704 -5.00447 -21.07425 1.000 53.00649 220 ALA A CA 1
ATOM 2744 C C . ALA B 2 220 ? 21.11432 -4.48589 -21.48271 1.000 55.17704 220 ALA A C 1
ATOM 2745 O O . ALA B 2 220 ? 20.15385 -4.57098 -20.71064 1.000 46.63419 220 ALA A O 1
ATOM 2747 N N . LEU B 2 221 ? 21.02645 -3.93732 -22.69726 1.000 54.51777 221 LEU A N 1
ATOM 2748 C CA . LEU B 2 221 ? 19.73414 -3.49829 -23.21337 1.000 59.16649 221 LEU A CA 1
ATOM 2749 C C . LEU B 2 221 ? 18.77784 -4.67597 -23.35164 1.000 62.47490 221 LEU A C 1
ATOM 2750 O O . LEU B 2 221 ? 17.58473 -4.56087 -23.04697 1.000 63.18211 221 LEU A O 1
ATOM 2755 N N . ASP B 2 222 ? 19.28777 -5.81563 -23.81193 1.000 65.94424 222 ASP A N 1
ATOM 2756 C CA . ASP B 2 222 ? 18.55199 -7.07501 -23.84613 1.000 66.47162 222 ASP A CA 1
ATOM 2757 C C . ASP B 2 222 ? 19.43370 -8.11677 -23.17191 1.000 59.62055 222 ASP A C 1
ATOM 2758 O O . ASP B 2 222 ? 20.46634 -8.50842 -23.72498 1.000 61.42600 222 ASP A O 1
ATOM 2763 N N . PHE B 2 223 ? 19.03181 -8.55817 -21.97687 1.000 65.20967 223 PHE A N 1
ATOM 2764 C CA . PHE B 2 223 ? 19.89109 -9.43537 -21.18729 1.000 65.29386 223 PHE A CA 1
ATOM 2765 C C . PHE B 2 223 ? 20.08981 -10.78680 -21.86316 1.000 72.48308 223 PHE A C 1
ATOM 2766 O O . PHE B 2 223 ? 21.21304 -11.30124 -21.91024 1.000 65.05685 223 PHE A O 1
ATOM 2774 N N . GLU B 2 224 ? 19.01606 -11.37995 -22.39026 1.000 70.95184 224 GLU A N 1
ATOM 2775 C CA . GLU B 2 224 ? 19.14711 -12.67975 -23.04204 1.000 68.05419 224 GLU A CA 1
ATOM 2776 C C . GLU B 2 224 ? 19.90996 -12.56417 -24.35551 1.000 72.09881 224 GLU A C 1
ATOM 2777 O O . GLU B 2 224 ? 20.73860 -13.42572 -24.67822 1.000 72.78100 224 GLU A O 1
ATOM 2783 N N . GLU B 2 225 ? 19.64694 -11.50539 -25.12568 1.000 72.46714 225 GLU A N 1
ATOM 2784 C CA . GLU B 2 225 ? 20.41326 -11.27892 -26.34616 1.000 86.31591 225 GLU A CA 1
ATOM 2785 C C . GLU B 2 225 ? 21.88351 -11.03833 -26.02898 1.000 86.35312 225 GLU A C 1
ATOM 2786 O O . GLU B 2 225 ? 22.76656 -11.48608 -26.76850 1.000 82.72748 225 GLU A O 1
ATOM 2792 N N . GLU B 2 226 ? 22.16615 -10.34523 -24.92258 1.000 80.67670 226 GLU A N 1
ATOM 2793 C CA . GLU B 2 226 ? 23.55252 -10.13730 -24.51663 1.000 80.05022 226 GLU A CA 1
ATOM 2794 C C . GLU B 2 226 ? 24.21422 -11.45020 -24.11979 1.000 77.91221 226 GLU A C 1
ATOM 2795 O O . GLU B 2 226 ? 25.36847 -11.70095 -24.48319 1.000 85.24487 226 GLU A O 1
ATOM 2801 N N . MET B 2 227 ? 23.50088 -12.29496 -23.37026 1.000 73.92400 227 MET A N 1
ATOM 2802 C CA . MET B 2 227 ? 24.01234 -13.62311 -23.04419 1.000 80.49225 227 MET A CA 1
ATOM 2803 C C . MET B 2 227 ? 24.34680 -14.40319 -24.30957 1.000 90.21724 227 MET A C 1
ATOM 2804 O O . MET B 2 227 ? 25.42209 -15.00514 -24.41967 1.000 89.60074 227 MET A O 1
ATOM 2809 N N . THR B 2 228 ? 23.43198 -14.39442 -25.28191 1.000 86.21980 228 THR A N 1
ATOM 2810 C CA . THR B 2 228 ? 23.64677 -15.14314 -26.51685 1.000 90.39188 228 THR A CA 1
ATOM 2811 C C . THR B 2 228 ? 24.84692 -14.60493 -27.28926 1.000 107.85802 228 THR A C 1
ATOM 2812 O O . THR B 2 228 ? 25.70165 -15.37363 -27.74548 1.000 106.65626 228 THR A O 1
ATOM 2816 N N . ASN B 2 229 ? 24.92939 -13.28020 -27.44385 1.000 126.43747 229 ASN A N 1
ATOM 2817 C CA . ASN B 2 229 ? 26.02054 -12.68950 -28.21252 1.000 123.15333 229 ASN A CA 1
ATOM 2818 C C . ASN B 2 229 ? 27.36138 -12.84468 -27.50794 1.000 126.95368 229 ASN A C 1
ATOM 2819 O O . ASN B 2 229 ? 28.40294 -12.89970 -28.17123 1.000 139.08783 229 ASN A O 1
ATOM 2824 N N . SER B 2 230 ? 27.36201 -12.91657 -26.17579 1.000 114.81581 230 SER A N 1
ATOM 2825 C CA . SER B 2 230 ? 28.60576 -13.12765 -25.44820 1.000 115.86564 230 SER A CA 1
ATOM 2826 C C . SER B 2 230 ? 29.01671 -14.59340 -25.44075 1.000 114.53692 230 SER A C 1
ATOM 2827 O O . SER B 2 230 ? 30.20923 -14.89649 -25.32598 1.000 117.49425 230 SER A O 1
ATOM 2830 N N . ALA B 2 231 ? 28.05590 -15.51146 -25.56297 1.000 114.70825 231 ALA A N 1
ATOM 2831 C CA . ALA B 2 231 ? 28.40081 -16.92788 -25.59174 1.000 114.71788 231 ALA A CA 1
ATOM 2832 C C . ALA B 2 231 ? 28.82189 -17.37955 -26.98565 1.000 123.91005 231 ALA A C 1
ATOM 2833 O O . ALA B 2 231 ? 29.73183 -18.20470 -27.12248 1.000 121.93114 231 ALA A O 1
ATOM 2835 N N . LYS B 2 232 ? 28.18125 -16.84909 -28.03000 1.000 147.23087 232 LYS A N 1
ATOM 2836 C CA . LYS B 2 232 ? 28.46248 -17.29775 -29.38876 1.000 148.80609 232 LYS A CA 1
ATOM 2837 C C . LYS B 2 232 ? 29.68912 -16.62876 -29.99612 1.000 150.55453 232 LYS A C 1
ATOM 2838 O O . LYS B 2 232 ? 30.27827 -17.18281 -30.93084 1.000 155.02418 232 LYS A O 1
ATOM 2844 N N . SER B 2 233 ? 30.08875 -15.46143 -29.49302 1.000 148.17467 233 SER A N 1
ATOM 2845 C CA . SER B 2 233 ? 31.21952 -14.72512 -30.04023 1.000 152.26424 233 SER A CA 1
ATOM 2846 C C . SER B 2 233 ? 32.41559 -14.67890 -29.10045 1.000 147.80886 233 SER A C 1
ATOM 2847 O O . SER B 2 233 ? 33.46167 -14.14269 -29.48330 1.000 150.72351 233 SER A O 1
ATOM 2850 N N . ALA B 2 234 ? 32.29059 -15.22718 -27.88869 1.000 135.99816 234 ALA A N 1
ATOM 2851 C CA . ALA B 2 234 ? 33.35867 -15.20025 -26.88667 1.000 129.78527 234 ALA A CA 1
ATOM 2852 C C . ALA B 2 234 ? 33.83353 -13.77289 -26.62218 1.000 132.01231 234 ALA A C 1
ATOM 2853 O O . ALA B 2 234 ? 35.03193 -13.50710 -26.50702 1.000 129.89931 234 ALA A O 1
ATOM 2855 N N . ASN B 2 235 ? 32.88310 -12.84584 -26.52676 1.000 134.85249 235 ASN A N 1
ATOM 2856 C CA . ASN B 2 235 ? 33.21200 -11.44438 -26.30076 1.000 130.97410 235 ASN A CA 1
ATOM 2857 C C . ASN B 2 235 ? 33.72805 -11.25429 -24.88009 1.000 130.61168 235 ASN A C 1
ATOM 2858 O O . ASN B 2 235 ? 32.99922 -11.48596 -23.90956 1.000 131.68712 235 ASN A O 1
ATOM 2863 N N . GLU B 2 236 ? 34.98402 -10.83206 -24.75855 1.000 111.39005 236 GLU A N 1
ATOM 2864 C CA . GLU B 2 236 ? 35.60007 -10.58133 -23.46485 1.000 97.73751 236 GLU A CA 1
ATOM 2865 C C . GLU B 2 236 ? 36.41314 -9.29927 -23.53847 1.000 88.33552 236 GLU A C 1
ATOM 2866 O O . GLU B 2 236 ? 37.13826 -9.07083 -24.51043 1.000 96.00370 236 GLU A O 1
ATOM 2872 N N . GLU B 2 237 ? 36.28613 -8.46572 -22.51163 1.000 90.02962 237 GLU A N 1
ATOM 2873 C CA . GLU B 2 237 ? 37.02809 -7.21665 -22.44752 1.000 88.14831 237 GLU A CA 1
ATOM 2874 C C . GLU B 2 237 ? 38.31272 -7.40321 -21.65071 1.000 78.46059 237 GLU A C 1
ATOM 2875 O O . GLU B 2 237 ? 38.41148 -8.27627 -20.78435 1.000 72.94884 237 GLU A O 1
ATOM 2881 N N . ALA B 2 238 ? 39.30224 -6.57037 -21.95621 1.000 82.70595 238 ALA A N 1
ATOM 2882 C CA . ALA B 2 238 ? 40.62341 -6.65469 -21.34822 1.000 74.57721 238 ALA A CA 1
ATOM 2883 C C . ALA B 2 238 ? 40.79727 -5.51071 -20.35922 1.000 71.89426 238 ALA A C 1
ATOM 2884 O O . ALA B 2 238 ? 40.76307 -4.33830 -20.74798 1.000 82.73715 238 ALA A O 1
ATOM 2886 N N . PHE B 2 239 ? 40.97832 -5.85288 -19.08747 1.000 63.79364 239 PHE A N 1
ATOM 2887 C CA . PHE B 2 239 ? 41.28495 -4.88966 -18.04076 1.000 58.21781 239 PHE A CA 1
ATOM 2888 C C . PHE B 2 239 ? 42.78011 -4.95971 -17.75706 1.000 61.63583 239 PHE A C 1
ATOM 2889 O O . PHE B 2 239 ? 43.30448 -6.03304 -17.44209 1.000 51.85964 239 PHE A O 1
ATOM 2897 N N . GLU B 2 240 ? 43.46658 -3.82881 -17.88148 1.000 63.45870 240 GLU A N 1
ATOM 2898 C CA . GLU B 2 240 ? 44.89892 -3.78150 -17.62700 1.000 54.58354 240 GLU A CA 1
ATOM 2899 C C . GLU B 2 240 ? 45.15008 -3.56188 -16.14098 1.000 55.77174 240 GLU A C 1
ATOM 2900 O O . GLU B 2 240 ? 44.60551 -2.62874 -15.54152 1.000 54.53080 240 GLU A O 1
ATOM 2906 N N . LEU B 2 241 ? 45.97111 -4.42458 -15.55559 1.000 57.39774 241 LEU A N 1
ATOM 2907 C CA . LEU B 2 241 ? 46.34264 -4.36465 -14.15263 1.000 54.79836 241 LEU A CA 1
ATOM 2908 C C . LEU B 2 241 ? 47.52485 -3.42434 -13.95654 1.000 54.84374 241 LEU A C 1
ATOM 2909 O O . LEU B 2 241 ? 48.23138 -3.09128 -14.91326 1.000 60.97483 241 LEU A O 1
ATOM 2914 N N . PRO B 2 242 ? 47.75947 -2.96066 -12.72350 1.000 58.00091 242 PRO A N 1
ATOM 2915 C CA . PRO B 2 242 ? 48.91342 -2.07395 -12.48650 1.000 53.91638 242 PRO A CA 1
ATOM 2916 C C . PRO B 2 242 ? 50.24797 -2.68150 -12.87613 1.000 56.37875 242 PRO A C 1
ATOM 2917 O O . PRO B 2 242 ? 51.16196 -1.94142 -13.26139 1.000 58.11368 242 PRO A O 1
ATOM 2921 N N . ASP B 2 243 ? 50.39631 -4.00072 -12.79069 1.000 56.96303 243 ASP A N 1
ATOM 2922 C CA . ASP B 2 243 ? 51.65698 -4.65143 -13.12264 1.000 59.43639 243 ASP A CA 1
ATOM 2923 C C . ASP B 2 243 ? 51.80178 -4.94644 -14.61013 1.000 60.56219 243 ASP A C 1
ATOM 2924 O O . ASP B 2 243 ? 52.80761 -5.53686 -15.01422 1.000 62.76475 243 ASP A O 1
ATOM 2929 N N . GLY B 2 244 ? 50.82751 -4.55837 -15.43022 1.000 60.02278 244 GLY A N 1
ATOM 2930 C CA . GLY B 2 244 ? 50.88934 -4.76676 -16.85945 1.000 62.79968 244 GLY A CA 1
ATOM 2931 C C . GLY B 2 244 ? 50.19725 -6.01800 -17.35208 1.000 64.08227 244 GLY A C 1
ATOM 2932 O O . GLY B 2 244 ? 49.98624 -6.14988 -18.56426 1.000 68.72102 244 GLY A O 1
ATOM 2933 N N . ASN B 2 245 ? 49.84592 -6.93871 -16.45920 1.000 59.89744 245 ASN A N 1
ATOM 2934 C CA . ASN B 2 245 ? 49.11621 -8.12731 -16.86999 1.000 62.99088 245 ASN A CA 1
ATOM 2935 C C . ASN B 2 245 ? 47.68207 -7.75991 -17.23497 1.000 57.64536 245 ASN A C 1
ATOM 2936 O O . ASN B 2 245 ? 47.13141 -6.76337 -16.76012 1.000 59.08103 245 ASN A O 1
ATOM 2941 N N . VAL B 2 246 ? 47.08020 -8.57392 -18.09716 1.000 59.22061 246 VAL A N 1
ATOM 2942 C CA . VAL B 2 246 ? 45.74467 -8.32515 -18.62728 1.000 59.74262 246 VAL A CA 1
ATOM 2943 C C . VAL B 2 246 ? 44.79288 -9.36291 -18.04896 1.000 63.10818 246 VAL A C 1
ATOM 2944 O O . VAL B 2 246 ? 45.09765 -10.56221 -18.04551 1.000 59.84306 246 VAL A O 1
ATOM 2948 N N . MET B 2 247 ? 43.64932 -8.89932 -17.55203 1.000 57.88184 247 MET A N 1
ATOM 2949 C CA . MET B 2 247 ? 42.58899 -9.75298 -17.03685 1.000 67.87285 247 MET A CA 1
ATOM 2950 C C . MET B 2 247 ? 41.40471 -9.70826 -17.99105 1.000 68.88903 247 MET A C 1
ATOM 2951 O O . MET B 2 247 ? 40.90285 -8.62689 -18.31214 1.000 66.10258 247 MET A O 1
ATOM 2956 N N . MET B 2 248 ? 40.96167 -10.87638 -18.44221 1.000 64.37244 248 MET A N 1
ATOM 2957 C CA . MET B 2 248 ? 39.82878 -10.96835 -19.35283 1.000 70.57875 248 MET A CA 1
ATOM 2958 C C . MET B 2 248 ? 38.54546 -11.10639 -18.54263 1.000 65.28440 248 MET A C 1
ATOM 2959 O O . MET B 2 248 ? 38.41873 -12.02233 -17.72272 1.000 70.74096 248 MET A O 1
ATOM 2964 N N . VAL B 2 249 ? 37.60427 -10.19205 -18.76447 1.000 62.86485 249 VAL A N 1
ATOM 2965 C CA . VAL B 2 249 ? 36.30489 -10.20548 -18.10160 1.000 67.81052 249 VAL A CA 1
ATOM 2966 C C . VAL B 2 249 ? 35.24123 -10.51152 -19.14588 1.000 68.22473 249 VAL A C 1
ATOM 2967 O O . VAL B 2 249 ? 35.20128 -9.87490 -20.20659 1.000 73.49020 249 VAL A O 1
ATOM 2971 N N . GLY B 2 250 ? 34.38157 -11.48251 -18.84496 1.000 62.26657 250 GLY A N 1
ATOM 2972 C CA . GLY B 2 250 ? 33.36819 -11.91927 -19.78558 1.000 68.04403 250 GLY A CA 1
ATOM 2973 C C . GLY B 2 250 ? 31.99139 -11.33970 -19.53290 1.000 66.47659 250 GLY A C 1
ATOM 2974 O O . GLY B 2 250 ? 31.83556 -10.12101 -19.40983 1.000 65.54687 250 GLY A O 1
ATOM 2975 N N . ASN B 2 251 ? 30.98049 -12.20984 -19.45038 1.000 65.56394 251 ASN A N 1
ATOM 2976 C CA . ASN B 2 251 ? 29.60336 -11.75211 -19.29759 1.000 55.20476 251 ASN A CA 1
ATOM 2977 C C . ASN B 2 251 ? 29.35308 -11.07458 -17.95633 1.000 59.44589 251 ASN A C 1
ATOM 2978 O O . ASN B 2 251 ? 28.35094 -10.36070 -17.81859 1.000 55.28687 251 ASN A O 1
ATOM 2983 N N . GLN B 2 252 ? 30.24002 -11.27722 -16.97439 1.000 59.48417 252 GLN A N 1
ATOM 2984 C CA . GLN B 2 252 ? 30.08898 -10.62822 -15.67602 1.000 62.11940 252 GLN A CA 1
ATOM 2985 C C . GLN B 2 252 ? 29.88154 -9.12832 -15.81665 1.000 52.04612 252 GLN A C 1
ATOM 2986 O O . GLN B 2 252 ? 29.13855 -8.53055 -15.02870 1.000 53.93391 252 GLN A O 1
ATOM 2992 N N . ARG B 2 253 ? 30.50429 -8.51572 -16.83070 1.000 44.34533 253 ARG A N 1
ATOM 2993 C CA . ARG B 2 253 ? 30.36702 -7.08030 -17.05629 1.000 47.36401 253 ARG A CA 1
ATOM 2994 C C . ARG B 2 253 ? 28.90940 -6.64255 -17.04884 1.000 55.53325 253 ARG A C 1
ATOM 2995 O O . ARG B 2 253 ? 28.57883 -5.58024 -16.51232 1.000 50.19241 253 ARG A O 1
ATOM 3003 N N . PHE B 2 254 ? 28.01710 -7.44471 -17.62908 1.000 57.04796 254 PHE A N 1
ATOM 3004 C CA . PHE B 2 254 ? 26.60350 -7.10045 -17.61877 1.000 55.91933 254 PHE A CA 1
ATOM 3005 C C . PHE B 2 254 ? 25.78398 -7.97037 -16.67830 1.000 60.18548 254 PHE A C 1
ATOM 3006 O O . PHE B 2 254 ? 24.57783 -7.74309 -16.54385 1.000 60.17761 254 PHE A O 1
ATOM 3014 N N . ARG B 2 255 ? 26.39802 -8.94737 -16.01367 1.000 54.93234 255 ARG A N 1
ATOM 3015 C CA . ARG B 2 255 ? 25.67717 -9.71270 -15.00624 1.000 55.26101 255 ARG A CA 1
ATOM 3016 C C . ARG B 2 255 ? 25.68912 -9.03867 -13.64293 1.000 56.23773 255 ARG A C 1
ATOM 3017 O O . ARG B 2 255 ? 24.79394 -9.29603 -12.83032 1.000 52.50453 255 ARG A O 1
ATOM 3025 N N . CYS B 2 256 ? 26.67461 -8.17442 -13.38160 1.000 49.77986 256 CYS A N 1
ATOM 3026 C CA . CYS B 2 256 ? 26.72521 -7.48724 -12.09283 1.000 51.31306 256 CYS A CA 1
ATOM 3027 C C . CYS B 2 256 ? 25.63764 -6.42450 -11.96556 1.000 49.80897 256 CYS A C 1
ATOM 3028 O O . CYS B 2 256 ? 24.85966 -6.48574 -10.99774 1.000 48.99873 256 CYS A O 1
ATOM 3031 N N . PRO B 2 257 ? 25.50660 -5.44958 -12.87725 1.000 47.76787 257 PRO A N 1
ATOM 3032 C CA . PRO B 2 257 ? 24.44312 -4.44321 -12.71225 1.000 52.04340 257 PRO A CA 1
ATOM 3033 C C . PRO B 2 257 ? 23.04171 -4.97076 -12.98629 1.000 47.54461 257 PRO A C 1
ATOM 3034 O O . PRO B 2 257 ? 22.06971 -4.30551 -12.60281 1.000 47.93541 257 PRO A O 1
ATOM 3038 N N . GLU B 2 258 ? 22.90220 -6.13304 -13.63157 1.000 48.37433 258 GLU A N 1
ATOM 3039 C CA . GLU B 2 258 ? 21.58571 -6.74244 -13.79382 1.000 50.11416 258 GLU A CA 1
ATOM 3040 C C . GLU B 2 258 ? 20.90831 -6.99737 -12.45523 1.000 51.28741 258 GLU A C 1
ATOM 3041 O O . GLU B 2 258 ? 19.67563 -7.07450 -12.39860 1.000 45.87774 258 GLU A O 1
ATOM 3047 N N . VAL B 2 259 ? 21.69247 -7.12890 -11.38232 1.000 49.54721 259 VAL A N 1
ATOM 3048 C CA . VAL B 2 259 ? 21.13588 -7.27403 -10.04048 1.000 46.44779 259 VAL A CA 1
ATOM 3049 C C . VAL B 2 259 ? 20.20273 -6.11244 -9.71762 1.000 50.10450 259 VAL A C 1
ATOM 3050 O O . VAL B 2 259 ? 19.18495 -6.28598 -9.03563 1.000 49.10825 259 VAL A O 1
ATOM 3054 N N . LEU B 2 260 ? 20.52453 -4.91227 -10.21213 1.000 48.30707 260 LEU A N 1
ATOM 3055 C CA . LEU B 2 260 ? 19.66598 -3.75840 -9.95884 1.000 43.50349 260 LEU A CA 1
ATOM 3056 C C . LEU B 2 260 ? 18.27952 -3.94405 -10.56225 1.000 47.28065 260 LEU A C 1
ATOM 3057 O O . LEU B 2 260 ? 17.29795 -3.40711 -10.03703 1.000 45.96999 260 LEU A O 1
ATOM 3062 N N . PHE B 2 261 ? 18.17581 -4.69999 -11.65509 1.000 46.94463 261 PHE A N 1
ATOM 3063 C CA . PHE B 2 261 ? 16.88945 -4.97968 -12.27627 1.000 47.69383 261 PHE A CA 1
ATOM 3064 C C . PHE B 2 261 ? 16.29006 -6.30573 -11.83365 1.000 53.23351 261 PHE A C 1
ATOM 3065 O O . PHE B 2 261 ? 15.06627 -6.46615 -11.89763 1.000 64.01396 261 PHE A O 1
ATOM 3073 N N . LYS B 2 262 ? 17.11575 -7.24848 -11.38154 1.000 50.18022 262 LYS A N 1
ATOM 3074 C CA . LYS B 2 262 ? 16.65832 -8.54172 -10.87478 1.000 56.02981 262 LYS A CA 1
ATOM 3075 C C . LYS B 2 262 ? 17.38238 -8.82038 -9.56526 1.000 57.11174 262 LYS A C 1
ATOM 3076 O O . LYS B 2 262 ? 18.35888 -9.58238 -9.53124 1.000 51.78487 262 LYS A O 1
ATOM 3082 N N . PRO B 2 263 ? 16.93229 -8.21560 -8.46210 1.000 55.78050 263 PRO A N 1
ATOM 3083 C CA . PRO B 2 263 ? 17.61503 -8.42946 -7.17439 1.000 50.41361 263 PRO A CA 1
ATOM 3084 C C . PRO B 2 263 ? 17.60708 -9.87359 -6.70786 1.000 53.11170 263 PRO A C 1
ATOM 3085 O O . PRO B 2 263 ? 18.45066 -10.24257 -5.87954 1.000 53.29516 263 PRO A O 1
ATOM 3089 N N . SER B 2 264 ? 16.69524 -10.70615 -7.21882 1.000 50.22359 264 SER A N 1
ATOM 3090 C CA . SER B 2 264 ? 16.68473 -12.12386 -6.87370 1.000 54.65260 264 SER A CA 1
ATOM 3091 C C . SER B 2 264 ? 17.98855 -12.82630 -7.23062 1.000 54.31075 264 SER A C 1
ATOM 3092 O O . SER B 2 264 ? 18.21142 -13.95198 -6.77164 1.000 67.30478 264 SER A O 1
ATOM 3095 N N . LEU B 2 265 ? 18.85005 -12.19600 -8.03270 1.000 55.91743 265 LEU A N 1
ATOM 3096 C CA . LEU B 2 265 ? 20.16450 -12.75856 -8.31362 1.000 63.28422 265 LEU A CA 1
ATOM 3097 C C . LEU B 2 265 ? 21.03627 -12.84405 -7.06753 1.000 61.70753 265 LEU A C 1
ATOM 3098 O O . LEU B 2 265 ? 21.99959 -13.61742 -7.05609 1.000 69.47581 265 LEU A O 1
ATOM 3103 N N . ILE B 2 266 ? 20.72873 -12.07358 -6.02361 1.000 62.48464 266 ILE A N 1
ATOM 3104 C CA . ILE B 2 266 ? 21.45025 -12.19991 -4.76204 1.000 63.33017 266 ILE A CA 1
ATOM 3105 C C . ILE B 2 266 ? 20.46721 -12.56676 -3.66001 1.000 63.19852 266 ILE A C 1
ATOM 3106 O O . ILE B 2 266 ? 20.65826 -12.19815 -2.49557 1.000 72.76384 266 ILE A O 1
ATOM 3111 N N . GLY B 2 267 ? 19.40822 -13.28998 -4.01952 1.000 59.65800 267 GLY A N 1
ATOM 3112 C CA . GLY B 2 267 ? 18.41924 -13.70860 -3.04636 1.000 71.04214 267 GLY A CA 1
ATOM 3113 C C . GLY B 2 267 ? 17.57639 -12.59775 -2.46644 1.000 68.86666 267 GLY A C 1
ATOM 3114 O O . GLY B 2 267 ? 16.89061 -12.81967 -1.46331 1.000 66.73278 267 GLY A O 1
ATOM 3115 N N . LEU B 2 268 ? 17.60386 -11.40829 -3.06407 1.000 63.70828 268 LEU A N 1
ATOM 3116 C CA . LEU B 2 268 ? 16.83577 -10.26920 -2.56526 1.000 59.00462 268 LEU A CA 1
ATOM 3117 C C . LEU B 2 268 ? 15.46402 -10.22293 -3.24141 1.000 56.64079 268 LEU A C 1
ATOM 3118 O O . LEU B 2 268 ? 15.11345 -9.28787 -3.96280 1.000 51.83335 268 LEU A O 1
ATOM 3123 N N . ASP B 2 269 ? 14.68050 -11.27392 -2.98755 1.000 47.12734 269 ASP A N 1
ATOM 3124 C CA . ASP B 2 269 ? 13.38378 -11.40788 -3.64280 1.000 52.73027 269 ASP A CA 1
ATOM 3125 C C . ASP B 2 269 ? 12.41521 -10.31336 -3.21824 1.000 56.32177 269 ASP A C 1
ATOM 3126 O O . ASP B 2 269 ? 11.54038 -9.92724 -4.00221 1.000 56.56453 269 ASP A O 1
ATOM 3131 N N . GLU B 2 270 ? 12.54850 -9.80285 -1.99376 1.000 53.20604 270 GLU A N 1
ATOM 3132 C CA . GLU B 2 270 ? 11.66437 -8.73990 -1.53655 1.000 55.13610 270 GLU A CA 1
ATOM 3133 C C . GLU B 2 270 ? 12.03102 -7.37778 -2.10910 1.000 48.02710 270 GLU A C 1
ATOM 3134 O O . GLU B 2 270 ? 11.30386 -6.40853 -1.86805 1.000 47.83550 270 GLU A O 1
ATOM 3140 N N . ALA B 2 271 ? 13.13662 -7.27713 -2.85546 1.000 45.29312 271 ALA A N 1
ATOM 3141 C CA . ALA B 2 271 ? 13.46803 -6.04765 -3.56939 1.000 46.37987 271 ALA A CA 1
ATOM 3142 C C . ALA B 2 271 ? 12.96465 -6.14436 -5.00422 1.000 45.27028 271 ALA A C 1
ATOM 3143 O O . ALA B 2 271 ? 13.29964 -7.10579 -5.70581 1.000 49.46493 271 ALA A O 1
ATOM 3145 N N . PRO B 2 272 ? 12.16147 -5.18596 -5.47583 1.000 47.95545 272 PRO A N 1
ATOM 3146 C CA . PRO B 2 272 ? 11.48823 -5.37202 -6.76961 1.000 55.27867 272 PRO A CA 1
ATOM 3147 C C . PRO B 2 272 ? 12.34875 -5.06041 -7.98081 1.000 47.78721 272 PRO A C 1
ATOM 3148 O O . PRO B 2 272 ? 11.99361 -5.48250 -9.08988 1.000 52.09677 272 PRO A O 1
ATOM 3152 N N . GLY B 2 273 ? 13.45563 -4.35030 -7.81649 1.000 42.31223 273 GLY A N 1
ATOM 3153 C CA . GLY B 2 273 ? 14.20532 -3.85750 -8.95071 1.000 42.29800 273 GLY A CA 1
ATOM 3154 C C . GLY B 2 273 ? 13.73672 -2.47888 -9.38524 1.000 45.55132 273 GLY A C 1
ATOM 3155 O O . GLY B 2 273 ? 12.61369 -2.05518 -9.11616 1.000 42.38695 273 GLY A O 1
ATOM 3156 N N . PHE B 2 274 ? 14.63017 -1.77581 -10.08392 1.000 42.21835 274 PHE A N 1
ATOM 3157 C CA . PHE B 2 274 ? 14.41238 -0.36865 -10.42410 1.000 41.14904 274 PHE A CA 1
ATOM 3158 C C . PHE B 2 274 ? 13.07297 -0.09737 -11.10537 1.000 35.21810 274 PHE A C 1
ATOM 3159 O O . PHE B 2 274 ? 12.32485 0.76835 -10.61719 1.000 38.69223 274 PHE A O 1
ATOM 3167 N N . PRO B 2 275 ? 12.70586 -0.77198 -12.20519 1.000 35.33426 275 PRO A N 1
ATOM 3168 C CA . PRO B 2 275 ? 11.42590 -0.43317 -12.85647 1.000 38.11160 275 PRO A CA 1
ATOM 3169 C C . PRO B 2 275 ? 10.22226 -0.65736 -11.95929 1.000 37.81473 275 PRO A C 1
ATOM 3170 O O . PRO B 2 275 ? 9.37022 0.23235 -11.83640 1.000 35.61678 275 PRO A O 1
ATOM 3174 N N . GLU B 2 276 ? 10.13228 -1.82317 -11.31400 1.000 38.62120 276 GLU A N 1
ATOM 3175 C CA . GLU B 2 276 ? 9.01029 -2.07234 -10.41702 1.000 39.56855 276 GLU A CA 1
ATOM 3176 C C . GLU B 2 276 ? 9.07144 -1.17772 -9.18475 1.000 38.22545 276 GLU A C 1
ATOM 3177 O O . GLU B 2 276 ? 8.02735 -0.82195 -8.63336 1.000 38.03930 276 GLU A O 1
ATOM 3183 N N . MET B 2 277 ? 10.27215 -0.79515 -8.74412 1.000 36.00722 277 MET A N 1
ATOM 3184 C CA . MET B 2 277 ? 10.38314 0.15683 -7.64242 1.000 44.64523 277 MET A CA 1
ATOM 3185 C C . MET B 2 277 ? 9.70286 1.47163 -7.99839 1.000 29.27163 277 MET A C 1
ATOM 3186 O O . MET B 2 277 ? 8.86550 1.98477 -7.23980 1.000 41.50435 277 MET A O 1
ATOM 3191 N N . VAL B 2 278 ? 10.05699 2.02967 -9.16035 1.000 36.49618 278 VAL A N 1
ATOM 3192 C CA . VAL B 2 278 ? 9.43237 3.26753 -9.61883 1.000 39.35121 278 VAL A CA 1
ATOM 3193 C C . VAL B 2 278 ? 7.92982 3.07453 -9.78105 1.000 38.87878 278 VAL A C 1
ATOM 3194 O O . VAL B 2 278 ? 7.12901 3.93090 -9.38018 1.000 35.12323 278 VAL A O 1
ATOM 3198 N N . TYR B 2 279 ? 7.52886 1.93737 -10.35705 1.000 39.20556 279 TYR A N 1
ATOM 3199 C CA . TYR B 2 279 ? 6.11838 1.65453 -10.60851 1.000 35.74007 279 TYR A CA 1
ATOM 3200 C C . TYR B 2 279 ? 5.31322 1.64892 -9.31448 1.000 39.18080 279 TYR A C 1
ATOM 3201 O O . TYR B 2 279 ? 4.26294 2.29432 -9.21878 1.000 42.85686 279 TYR A O 1
ATOM 3210 N N . GLN B 2 280 ? 5.79944 0.92749 -8.30183 1.000 37.89695 280 GLN A N 1
ATOM 3211 C CA . GLN B 2 280 ? 5.06277 0.79726 -7.04934 1.000 43.41419 280 GLN A CA 1
ATOM 3212 C C . GLN B 2 280 ? 5.04039 2.11243 -6.27919 1.000 36.64303 280 GLN A C 1
ATOM 3213 O O . GLN B 2 280 ? 4.00714 2.48173 -5.69895 1.000 40.10651 280 GLN A O 1
ATOM 3219 N N . SER B 2 281 ? 6.16259 2.84261 -6.27005 1.000 32.66614 281 SER A N 1
ATOM 3220 C CA . SER B 2 281 ? 6.15766 4.15554 -5.63348 1.000 36.05819 281 SER A CA 1
ATOM 3221 C C . SER B 2 281 ? 5.14392 5.08351 -6.29234 1.000 33.49877 281 SER A C 1
ATOM 3222 O O . SER B 2 281 ? 4.39187 5.78012 -5.60019 1.000 37.34687 281 SER A O 1
ATOM 3225 N N . ILE B 2 282 ? 5.09361 5.09646 -7.62785 1.000 37.12616 282 ILE A N 1
ATOM 3226 C CA . ILE B 2 282 ? 4.12167 5.94118 -8.31922 1.000 33.43559 282 ILE A CA 1
ATOM 3227 C C . ILE B 2 282 ? 2.70126 5.50164 -7.98865 1.000 43.73094 282 ILE A C 1
ATOM 3228 O O . ILE B 2 282 ? 1.82242 6.33203 -7.72293 1.000 36.47796 282 ILE A O 1
ATOM 3233 N N . ASN B 2 283 ? 2.45472 4.19028 -7.98781 1.000 33.30196 283 ASN A N 1
ATOM 3234 C CA . ASN B 2 283 ? 1.11207 3.68287 -7.74288 1.000 39.39481 283 ASN A CA 1
ATOM 3235 C C . ASN B 2 283 ? 0.65816 3.88281 -6.30542 1.000 42.47112 283 ASN A C 1
ATOM 3236 O O . ASN B 2 283 ? -0.53708 3.73850 -6.02734 1.000 37.43298 283 ASN A O 1
ATOM 3241 N N . LYS B 2 284 ? 1.56778 4.20006 -5.38805 1.000 36.56202 284 LYS A N 1
ATOM 3242 C CA . LYS B 2 284 ? 1.13311 4.57036 -4.04647 1.000 37.34887 284 LYS A CA 1
ATOM 3243 C C . LYS B 2 284 ? 0.71986 6.03788 -3.92919 1.000 51.86985 284 LYS A C 1
ATOM 3244 O O . LYS B 2 284 ? 0.35866 6.47272 -2.82973 1.000 45.16376 284 LYS A O 1
ATOM 3250 N N . CYS B 2 285 ? 0.73781 6.80275 -5.01989 1.000 35.53823 285 CYS A N 1
ATOM 3251 C CA . CYS B 2 285 ? 0.47082 8.23454 -4.98407 1.000 40.79507 285 CYS A CA 1
ATOM 3252 C C . CYS B 2 285 ? -0.91739 8.56497 -5.52272 1.000 37.98387 285 CYS A C 1
ATOM 3253 O O . CYS B 2 285 ? -1.54776 7.76857 -6.22376 1.000 44.10247 285 CYS A O 1
ATOM 3256 N N . ASP B 2 286 ? -1.38152 9.76658 -5.17041 1.000 39.25637 286 ASP A N 1
ATOM 3257 C CA . ASP B 2 286 ? -2.56482 10.36400 -5.78253 1.000 35.33495 286 ASP A CA 1
ATOM 3258 C C . ASP B 2 286 ? -2.44752 10.33471 -7.30084 1.000 35.83349 286 ASP A C 1
ATOM 3259 O O . ASP B 2 286 ? -1.48029 10.84586 -7.86860 1.000 40.40953 286 ASP A O 1
ATOM 3264 N N . ILE B 2 287 ? -3.44832 9.74400 -7.96042 1.000 36.21894 287 ILE A N 1
ATOM 3265 C CA . ILE B 2 287 ? -3.37949 9.57427 -9.40832 1.000 44.40821 287 ILE A CA 1
ATOM 3266 C C . ILE B 2 287 ? -3.36095 10.90881 -10.14121 1.000 41.04570 287 ILE A C 1
ATOM 3267 O O . ILE B 2 287 ? -2.88516 10.97880 -11.27988 1.000 45.19126 287 ILE A O 1
ATOM 3272 N N . ASP B 2 288 ? -3.85100 11.97968 -9.50856 1.000 39.91411 288 ASP A N 1
ATOM 3273 C CA . ASP B 2 288 ? -3.82305 13.29610 -10.14081 1.000 40.63613 288 ASP A CA 1
ATOM 3274 C C . ASP B 2 288 ? -2.40070 13.74515 -10.45010 1.000 38.46502 288 ASP A C 1
ATOM 3275 O O . ASP B 2 288 ? -2.18574 14.53420 -11.37651 1.000 39.94421 288 ASP A O 1
ATOM 3280 N N . VAL B 2 289 ? -1.41917 13.26504 -9.68502 1.000 38.75779 289 VAL A N 1
ATOM 3281 C CA . VAL B 2 289 ? -0.01926 13.57268 -9.95836 1.000 42.23382 289 VAL A CA 1
ATOM 3282 C C . VAL B 2 289 ? 0.67181 12.46896 -10.74873 1.000 36.64287 289 VAL A C 1
ATOM 3283 O O . VAL B 2 289 ? 1.80255 12.67925 -11.22194 1.000 40.83922 289 VAL A O 1
ATOM 3287 N N . ARG B 2 290 ? 0.00786 11.32401 -10.95129 1.000 38.25728 290 ARG A N 1
ATOM 3288 C CA . ARG B 2 290 ? 0.65606 10.15138 -11.53738 1.000 44.96412 290 ARG A CA 1
ATOM 3289 C C . ARG B 2 290 ? 1.38141 10.49419 -12.83314 1.000 37.02854 290 ARG A C 1
ATOM 3290 O O . ARG B 2 290 ? 2.58211 10.23219 -12.97364 1.000 39.52885 290 ARG A O 1
ATOM 3298 N N . ARG B 2 291 ? 0.66904 11.10334 -13.78407 1.000 36.24787 291 ARG A N 1
ATOM 3299 C CA . ARG B 2 291 ? 1.27801 11.44038 -15.06711 1.000 46.37495 291 ARG A CA 1
ATOM 3300 C C . ARG B 2 291 ? 2.54424 12.26725 -14.87473 1.000 50.19913 291 ARG A C 1
ATOM 3301 O O . ARG B 2 291 ? 3.59361 11.95720 -15.45336 1.000 47.85250 291 ARG A O 1
ATOM 3309 N N . GLU B 2 292 ? 2.47777 13.30195 -14.02922 1.000 44.19164 292 GLU A N 1
ATOM 3310 C CA . GLU B 2 292 ? 3.64672 14.15471 -13.83846 1.000 44.67274 292 GLU A CA 1
ATOM 3311 C C . GLU B 2 292 ? 4.81341 13.38021 -13.24110 1.000 43.37003 292 GLU A C 1
ATOM 3312 O O . GLU B 2 292 ? 5.97501 13.69812 -13.52029 1.000 41.91776 292 GLU A O 1
ATOM 3318 N N . LEU B 2 293 ? 4.53172 12.35834 -12.43016 1.000 39.35985 293 LEU A N 1
ATOM 3319 C CA . LEU B 2 293 ? 5.61417 11.53017 -11.91150 1.000 39.78951 293 LEU A CA 1
ATOM 3320 C C . LEU B 2 293 ? 6.25579 10.71198 -13.02492 1.000 48.31180 293 LEU A C 1
ATOM 3321 O O . LEU B 2 293 ? 7.48049 10.53679 -13.04841 1.000 41.65863 293 LEU A O 1
ATOM 3326 N N . TYR B 2 294 ? 5.44669 10.22108 -13.96783 1.000 42.52168 294 TYR A N 1
ATOM 3327 C CA . TYR B 2 294 ? 5.98733 9.41499 -15.05781 1.000 40.72043 294 TYR A CA 1
ATOM 3328 C C . TYR B 2 294 ? 6.84914 10.25699 -15.99116 1.000 43.47678 294 TYR A C 1
ATOM 3329 O O . TYR B 2 294 ? 7.85424 9.77295 -16.52431 1.000 42.48535 294 TYR A O 1
ATOM 3338 N N . GLY B 2 295 ? 6.47190 11.51621 -16.20278 1.000 35.73547 295 GLY A N 1
ATOM 3339 C CA . GLY B 2 295 ? 7.20054 12.39274 -17.09377 1.000 41.44742 295 GLY A CA 1
ATOM 3340 C C . GLY B 2 295 ? 8.47259 12.99031 -16.53921 1.000 44.13431 295 GLY A C 1
ATOM 3341 O O . GLY B 2 295 ? 9.16982 13.70620 -17.26307 1.000 48.39813 295 GLY A O 1
ATOM 3342 N N A ASN B 2 296 ? 8.81044 12.71356 -15.26787 0.498 42.72090 296 ASN A N 1
ATOM 3343 N N B ASN B 2 296 ? 8.80262 12.72179 -15.26664 0.502 42.59957 296 ASN A N 1
ATOM 3344 C CA A ASN B 2 296 ? 9.98768 13.28575 -14.61721 0.498 42.42227 296 ASN A CA 1
ATOM 3345 C CA B ASN B 2 296 ? 9.99076 13.27735 -14.62750 0.502 41.37420 296 ASN A CA 1
ATOM 3346 C C A ASN B 2 296 ? 10.59859 12.24649 -13.66826 0.498 37.03495 296 ASN A C 1
ATOM 3347 C C B ASN B 2 296 ? 10.58133 12.23621 -13.67047 0.502 36.92870 296 ASN A C 1
ATOM 3348 O O A ASN B 2 296 ? 10.59432 12.39189 -12.44769 0.498 36.20256 296 ASN A O 1
ATOM 3349 O O B ASN B 2 296 ? 10.54603 12.36950 -12.44927 0.502 34.81977 296 ASN A O 1
ATOM 3358 N N . ILE B 2 297 ? 11.14365 11.17645 -14.23936 1.000 40.53181 297 ILE A N 1
ATOM 3359 C CA . ILE B 2 297 ? 11.81167 10.12636 -13.47755 1.000 37.91290 297 ILE A CA 1
ATOM 3360 C C . ILE B 2 297 ? 13.29844 10.46428 -13.48260 1.000 40.95578 297 ILE A C 1
ATOM 3361 O O . ILE B 2 297 ? 13.99055 10.26713 -14.48529 1.000 42.61709 297 ILE A O 1
ATOM 3366 N N . VAL B 2 298 ? 13.79735 10.97258 -12.35853 1.000 37.44487 298 VAL A N 1
ATOM 3367 C CA . VAL B 2 298 ? 15.15808 11.48909 -12.26514 1.000 37.76626 298 VAL A CA 1
ATOM 3368 C C . VAL B 2 298 ? 16.03579 10.45901 -11.56965 1.000 36.77688 298 VAL A C 1
ATOM 3369 O O . VAL B 2 298 ? 15.71044 9.99134 -10.47163 1.000 42.29853 298 VAL A O 1
ATOM 3373 N N . LEU B 2 299 ? 17.14744 10.10731 -12.20780 1.000 36.97397 299 LEU A N 1
ATOM 3374 C CA . LEU B 2 299 ? 18.11553 9.17225 -11.65578 1.000 40.97810 299 LEU A CA 1
ATOM 3375 C C . LEU B 2 299 ? 19.26435 9.93853 -11.01448 1.000 43.57458 299 LEU A C 1
ATOM 3376 O O . LEU B 2 299 ? 19.71380 10.96027 -11.54175 1.000 40.34674 299 LEU A O 1
ATOM 3381 N N . SER B 2 300 ? 19.73864 9.44102 -9.87552 1.000 37.29142 300 SER A N 1
ATOM 3382 C CA . SER B 2 300 ? 20.85750 10.07029 -9.19130 1.000 47.49131 300 SER A CA 1
ATOM 3383 C C . SER B 2 300 ? 21.60187 9.02228 -8.37935 1.000 46.75357 300 SER A C 1
ATOM 3384 O O . SER B 2 300 ? 21.02052 8.02493 -7.94479 1.000 42.54920 300 SER A O 1
ATOM 3387 N N . GLY B 2 301 ? 22.89036 9.25667 -8.18413 1.000 42.86239 301 GLY A N 1
ATOM 3388 C CA . GLY B 2 301 ? 23.72356 8.35493 -7.41959 1.000 41.88683 301 GLY A CA 1
ATOM 3389 C C . GLY B 2 301 ? 24.68256 7.57641 -8.30753 1.000 48.01643 301 GLY A C 1
ATOM 3390 O O . GLY B 2 301 ? 24.47402 7.40469 -9.51213 1.000 42.99684 301 GLY A O 1
ATOM 3391 N N . GLY B 2 302 ? 25.75405 7.08573 -7.67775 1.000 45.45639 302 GLY A N 1
ATOM 3392 C CA . GLY B 2 302 ? 26.81190 6.42585 -8.42303 1.000 45.10346 302 GLY A CA 1
ATOM 3393 C C . GLY B 2 302 ? 26.38445 5.13056 -9.08234 1.000 44.49326 302 GLY A C 1
ATOM 3394 O O . 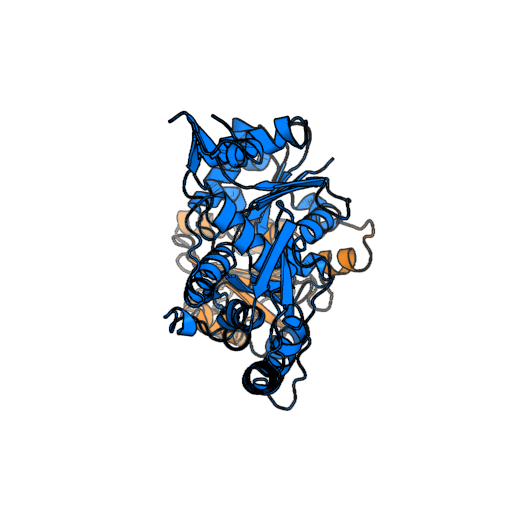GLY B 2 302 ? 26.85783 4.80471 -10.17433 1.000 44.96825 302 GLY A O 1
ATOM 3395 N N . SER B 2 303 ? 25.49186 4.37587 -8.44184 1.000 39.71735 303 SER A N 1
ATOM 3396 C CA . SER B 2 303 ? 25.03910 3.10844 -9.00141 1.000 38.42830 303 SER A CA 1
ATOM 3397 C C . SER B 2 303 ? 24.03479 3.27662 -10.13576 1.000 44.64403 303 SER A C 1
ATOM 3398 O O . SER B 2 303 ? 23.53863 2.26959 -10.65266 1.000 46.52146 303 SER A O 1
ATOM 3401 N N . THR B 2 304 ? 23.71925 4.50747 -10.53571 1.000 40.89640 304 THR A N 1
ATOM 3402 C CA . THR B 2 304 ? 22.90199 4.75236 -11.71562 1.000 43.20189 304 THR A CA 1
ATOM 3403 C C . THR B 2 304 ? 23.74229 5.09661 -12.93702 1.000 45.91504 304 THR A C 1
ATOM 3404 O O . THR B 2 304 ? 23.18374 5.43983 -13.98393 1.000 48.05625 304 THR A O 1
ATOM 3408 N N . MET B 2 305 ? 25.06738 5.00265 -12.83312 1.000 43.12438 305 MET A N 1
ATOM 3409 C CA . MET B 2 305 ? 25.96031 5.45096 -13.89222 1.000 47.72466 305 MET A CA 1
ATOM 3410 C C . MET B 2 305 ? 26.38085 4.34609 -14.84929 1.000 42.61174 305 MET A C 1
ATOM 3411 O O . MET B 2 305 ? 27.18368 4.60650 -15.74940 1.000 58.26412 305 MET A O 1
ATOM 3416 N N . PHE B 2 306 ? 25.86852 3.12935 -14.68600 1.000 46.46873 306 PHE A N 1
ATOM 3417 C CA . PHE B 2 306 ? 26.18230 2.07372 -15.63832 1.000 47.74416 306 PHE A CA 1
ATOM 3418 C C . PHE B 2 306 ? 25.63784 2.43434 -17.01408 1.000 55.87543 306 PHE A C 1
ATOM 3419 O O . PHE B 2 306 ? 24.55373 3.01036 -17.14016 1.000 53.55251 306 PHE A O 1
ATOM 3427 N N . LEU B 2 307 ? 26.40656 2.10550 -18.04893 1.000 55.39531 307 LEU A N 1
ATOM 3428 C CA . LEU B 2 307 ? 25.97133 2.37867 -19.41068 1.000 51.60224 307 LEU A CA 1
ATOM 3429 C C . LEU B 2 307 ? 24.6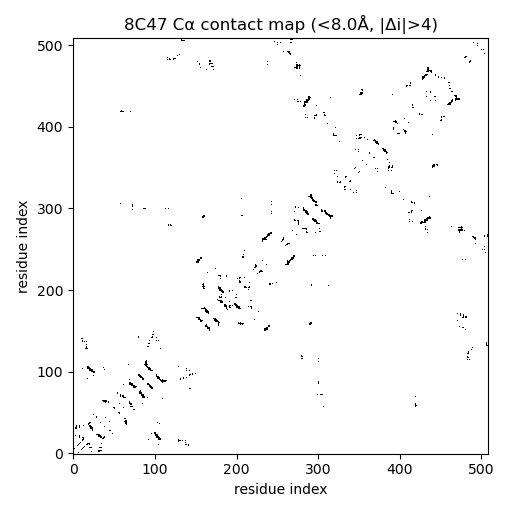9939 1.60155 -19.72443 1.000 50.65293 307 LEU A C 1
ATOM 3430 O O . LEU B 2 307 ? 24.54833 0.44259 -19.32801 1.000 48.38483 307 LEU A O 1
ATOM 3435 N N . ASN B 2 308 ? 23.77606 2.26195 -20.42586 1.000 51.81241 308 ASN A N 1
ATOM 3436 C CA . ASN B 2 308 ? 22.47611 1.75321 -20.86063 1.000 54.97249 308 ASN A CA 1
ATOM 3437 C C . ASN B 2 308 ? 21.47770 1.58908 -19.72080 1.000 49.90078 308 ASN A C 1
ATOM 3438 O O . ASN B 2 308 ? 20.35016 1.14710 -19.97252 1.000 53.65930 308 ASN A O 1
ATOM 3443 N N . LEU B 2 309 ? 21.84206 1.92436 -18.48213 1.000 46.81856 309 LEU A N 1
ATOM 3444 C CA . LEU B 2 309 ? 20.87647 1.84623 -17.38611 1.000 49.38833 309 LEU A CA 1
ATOM 3445 C C . LEU B 2 309 ? 19.68954 2.78262 -17.57935 1.000 49.05230 309 LEU A C 1
ATOM 3446 O O . LEU B 2 309 ? 18.54346 2.33064 -17.40206 1.000 45.84262 309 LEU A O 1
ATOM 3451 N N . PRO B 2 310 ? 19.86642 4.06779 -17.92151 1.000 46.65751 310 PRO A N 1
ATOM 3452 C CA . PRO B 2 310 ? 18.68156 4.92156 -18.11282 1.000 46.87454 310 PRO A CA 1
ATOM 3453 C C . PRO B 2 310 ? 17.78505 4.45665 -19.24415 1.000 46.76746 310 PRO A C 1
ATOM 3454 O O . PRO B 2 310 ? 16.55825 4.47814 -19.10168 1.000 44.65397 310 PRO A O 1
ATOM 3458 N N . GLU B 2 311 ? 18.36440 4.02057 -20.36349 1.000 43.64722 311 GLU A N 1
ATOM 3459 C CA . GLU B 2 311 ? 17.55299 3.59031 -21.49768 1.000 47.18090 311 GLU A CA 1
ATOM 3460 C C . GLU B 2 311 ? 16.79502 2.30412 -21.18129 1.000 50.62459 311 GLU A C 1
ATOM 3461 O O . GLU B 2 311 ? 15.61595 2.16310 -21.53588 1.000 50.53986 311 GLU A O 1
ATOM 3467 N N . ARG B 2 312 ? 17.45102 1.36195 -20.50084 1.000 53.11474 312 ARG A N 1
ATOM 3468 C CA . ARG B 2 312 ? 16.78051 0.13025 -20.09752 1.000 57.63453 312 ARG A CA 1
ATOM 3469 C C . ARG B 2 312 ? 15.64940 0.42219 -19.11943 1.000 48.12038 312 ARG A C 1
ATOM 3470 O O . ARG B 2 312 ? 14.53958 -0.11087 -19.25445 1.000 49.45334 312 ARG A O 1
ATOM 3478 N N . LEU B 2 313 ? 15.91867 1.26857 -18.12074 1.000 44.39157 313 LEU A N 1
ATOM 3479 C CA . LEU B 2 313 ? 14.87861 1.65263 -17.17286 1.000 43.34279 313 LEU A CA 1
ATOM 3480 C C . LEU B 2 313 ? 13.70915 2.32281 -17.88186 1.000 49.63633 313 LEU A C 1
ATOM 3481 O O . LEU B 2 313 ? 12.54464 2.06002 -17.55861 1.000 44.45069 313 LEU A O 1
ATOM 3486 N N . ALA B 2 314 ? 14.00134 3.19144 -18.85364 1.000 43.71139 314 ALA A N 1
ATOM 3487 C CA . ALA B 2 314 ? 12.94131 3.84059 -19.61454 1.000 46.26391 314 ALA A CA 1
ATOM 3488 C C . ALA B 2 314 ? 12.09411 2.81854 -20.35635 1.000 44.57941 314 ALA A C 1
ATOM 3489 O O . ALA B 2 314 ? 10.86037 2.89551 -20.33563 1.000 43.87846 314 ALA A O 1
ATOM 3491 N N . LYS B 2 315 ? 12.73593 1.84525 -21.00930 1.000 43.18280 315 LYS A N 1
ATOM 3492 C CA . LYS B 2 315 ? 11.97223 0.84488 -21.74938 1.000 48.18817 315 LYS A CA 1
ATOM 3493 C C . LYS B 2 315 ? 11.07669 0.03822 -20.81483 1.000 46.12223 315 LYS A C 1
ATOM 3494 O O . LYS B 2 315 ? 9.89365 -0.17941 -21.10598 1.000 52.92309 315 LYS A O 1
ATOM 3500 N N . GLU B 2 316 ? 11.61748 -0.39949 -19.67211 1.000 45.83391 316 GLU A N 1
ATOM 3501 C CA . GLU B 2 316 ? 10.81360 -1.20953 -18.75655 1.000 45.85155 316 GLU A CA 1
ATOM 3502 C C . GLU B 2 316 ? 9.65744 -0.40821 -18.16172 1.000 43.90777 316 GLU A C 1
ATOM 3503 O O . GLU B 2 316 ? 8.52101 -0.90025 -18.09861 1.000 52.27110 316 GLU A O 1
ATOM 3509 N N . ILE B 2 317 ? 9.91875 0.82717 -17.72260 1.000 42.95312 317 ILE A N 1
ATOM 3510 C CA . ILE B 2 317 ? 8.84945 1.61861 -17.12380 1.000 45.44103 317 ILE A CA 1
ATOM 3511 C C . ILE B 2 317 ? 7.80277 1.98828 -18.16886 1.000 46.95208 317 ILE A C 1
ATOM 3512 O O . ILE B 2 317 ? 6.61536 2.11681 -17.84532 1.000 48.07753 317 ILE A O 1
ATOM 3517 N N . SER B 2 318 ? 8.20480 2.13825 -19.43566 1.000 45.16831 318 SER A N 1
ATOM 3518 C CA . SER B 2 318 ? 7.22138 2.35331 -20.48900 1.000 44.16652 318 SER A CA 1
ATOM 3519 C C . SER B 2 318 ? 6.39631 1.09988 -20.73473 1.000 49.13295 318 SER A C 1
ATOM 3520 O O . SER B 2 318 ? 5.20442 1.19445 -21.04809 1.000 50.23120 318 SER A O 1
ATOM 3523 N N . ASN B 2 319 ? 7.01141 -0.07741 -20.59918 1.000 43.80886 319 ASN A N 1
ATOM 3524 C CA . ASN B 2 319 ? 6.25526 -1.31807 -20.72440 1.000 48.16784 319 ASN A CA 1
ATOM 3525 C C . ASN B 2 319 ? 5.26058 -1.48805 -19.58334 1.000 52.97932 319 ASN A C 1
ATOM 3526 O O . ASN B 2 319 ? 4.21190 -2.11592 -19.76805 1.000 56.56612 319 ASN A O 1
ATOM 3531 N N . LEU B 2 320 ? 5.56417 -0.94111 -18.40520 1.000 51.39661 320 LEU A N 1
ATOM 3532 C CA . LEU B 2 320 ? 4.65631 -1.07247 -17.26856 1.000 45.09987 320 LEU A CA 1
ATOM 3533 C C . LEU B 2 320 ? 3.56996 -0.00151 -17.22892 1.000 48.05000 320 LEU A C 1
ATOM 3534 O O . LEU B 2 320 ? 2.47244 -0.26573 -16.72153 1.000 45.00356 320 LEU A O 1
ATOM 3539 N N . ALA B 2 321 ? 3.84099 1.19161 -17.75632 1.000 44.49771 321 ALA A N 1
ATOM 3540 C CA . ALA B 2 321 ? 2.93228 2.31954 -17.60498 1.000 37.03536 321 ALA A CA 1
ATOM 3541 C C . ALA B 2 321 ? 1.63714 2.10457 -18.38676 1.000 45.94331 321 ALA A C 1
ATOM 3542 O O . ALA B 2 321 ? 1.59270 1.31133 -19.33015 1.000 42.78045 321 ALA A O 1
ATOM 3544 N N . PRO B 2 322 ? 0.56181 2.79768 -18.00085 1.000 44.00140 322 PRO A N 1
ATOM 3545 C CA . PRO B 2 322 ? -0.66467 2.76803 -18.80590 1.000 48.04517 322 PRO A CA 1
ATOM 3546 C C . PRO B 2 322 ? -0.41599 3.24337 -20.23056 1.000 54.86961 322 PRO A C 1
ATOM 3547 O O . PRO B 2 322 ? 0.58339 3.89784 -20.53656 1.000 61.47054 322 PRO A O 1
ATOM 3551 N N . SER B 2 323 ? -1.36331 2.90678 -21.10907 1.000 50.65991 323 SER A N 1
ATOM 3552 C CA . SER B 2 323 ? -1.17689 3.14624 -22.53708 1.000 55.92372 323 SER A CA 1
ATOM 3553 C C . SER B 2 323 ? -1.07146 4.63379 -22.85366 1.000 55.73118 323 SER A C 1
ATOM 3554 O O . SER B 2 323 ? -0.28200 5.03592 -23.71622 1.000 65.83996 323 SER A O 1
ATOM 3557 N N . SER B 2 324 ? -1.85335 5.46595 -22.16988 1.000 52.95494 324 SER A N 1
ATOM 3558 C CA . SER B 2 324 ? -1.89051 6.89504 -22.45767 1.000 61.20183 324 SER A CA 1
ATOM 3559 C C . SER B 2 324 ? -0.76725 7.67472 -21.78292 1.000 61.66692 324 SER A C 1
ATOM 3560 O O . SER B 2 324 ? -0.83375 8.90809 -21.73565 1.000 65.32367 324 SER A O 1
ATOM 3563 N N . ILE B 2 325 ? 0.25704 7.00034 -21.26895 1.000 50.92640 325 ILE A N 1
ATOM 3564 C CA . ILE B 2 325 ? 1.33569 7.64926 -20.53511 1.000 52.52061 325 ILE A CA 1
ATOM 3565 C C . ILE B 2 325 ? 2.66208 7.25558 -21.16805 1.000 51.25346 325 ILE A C 1
ATOM 3566 O O . ILE B 2 325 ? 2.94512 6.06399 -21.33417 1.000 56.00655 325 ILE A O 1
ATOM 3571 N N . LYS B 2 326 ? 3.47011 8.25591 -21.52416 1.000 54.06852 326 LYS A N 1
ATOM 3572 C CA . LYS B 2 326 ? 4.81681 8.03328 -22.04293 1.000 53.38088 326 LYS A CA 1
ATOM 3573 C C . LYS B 2 326 ? 5.83401 8.49371 -21.00855 1.000 50.04885 326 LYS A C 1
ATOM 3574 O O . LYS B 2 326 ? 6.10775 9.69959 -20.90241 1.000 50.54070 326 LYS A O 1
ATOM 3580 N N . PRO B 2 327 ? 6.41874 7.58972 -20.22794 1.000 48.82439 327 PRO A N 1
ATOM 3581 C CA . PRO B 2 327 ? 7.37368 8.01105 -19.19854 1.000 45.42937 327 PRO A CA 1
ATOM 3582 C C . PRO B 2 327 ? 8.62427 8.62509 -19.80882 1.000 46.04813 327 PRO A C 1
ATOM 3583 O O . PRO B 2 327 ? 8.96887 8.39493 -20.97004 1.000 45.44986 327 PRO A O 1
ATOM 3587 N N . LYS B 2 328 ? 9.30528 9.42976 -18.99623 1.000 44.75405 328 LYS A N 1
ATOM 3588 C CA . LYS B 2 328 ? 10.54418 10.08175 -19.40403 1.000 42.93027 328 LYS A CA 1
ATOM 3589 C C . LYS B 2 328 ? 11.54567 9.96134 -18.26789 1.000 42.15009 328 LYS A C 1
ATOM 3590 O O . LYS B 2 328 ? 11.26470 10.38703 -17.14346 1.000 41.17222 328 LYS A O 1
ATOM 3596 N N . VAL B 2 329 ? 12.70442 9.37959 -18.55867 1.000 47.29704 329 VAL A N 1
ATOM 3597 C CA . VAL B 2 329 ? 13.77077 9.20704 -17.57953 1.000 45.74454 329 VAL A CA 1
ATOM 3598 C C . VAL B 2 329 ? 14.78321 10.32682 -17.77736 1.000 50.05993 329 VAL A C 1
ATOM 3599 O O . VAL B 2 329 ? 15.29797 10.52182 -18.88532 1.000 48.10490 329 VAL A O 1
ATOM 3603 N N . VAL B 2 330 ? 15.06139 11.06767 -16.70894 1.000 48.60923 330 VAL A N 1
ATOM 3604 C CA . VAL B 2 330 ? 16.05386 12.13565 -16.72033 1.000 45.76873 330 VAL A CA 1
ATOM 3605 C C . VAL B 2 330 ? 17.32784 11.59550 -16.08704 1.000 49.59728 330 VAL A C 1
ATOM 3606 O O . VAL B 2 330 ? 17.31583 11.14613 -14.93438 1.000 45.49208 330 VAL A O 1
ATOM 3610 N N . ALA B 2 331 ? 18.42802 11.63371 -16.83625 1.000 44.89940 331 ALA A N 1
ATOM 3611 C CA . ALA B 2 331 ? 19.69492 11.06971 -16.37203 1.000 47.84338 331 ALA A CA 1
ATOM 3612 C C . ALA B 2 331 ? 20.84376 11.82740 -17.01604 1.000 49.74856 331 ALA A C 1
ATOM 3613 O O . ALA B 2 331 ? 21.37001 11.42274 -18.06100 1.000 58.07701 331 ALA A O 1
ATOM 3615 N N . PRO B 2 332 ? 21.26769 12.93362 -16.41453 1.000 49.20510 332 PRO A N 1
ATOM 3616 C CA . PRO B 2 332 ? 22.40026 13.68671 -16.95847 1.000 56.95684 332 PRO A CA 1
ATOM 3617 C C . PRO B 2 332 ? 23.70609 12.97600 -16.65689 1.000 54.05621 332 PRO A C 1
ATOM 3618 O O . PRO B 2 332 ? 23.76553 12.13521 -15.74834 1.000 52.06761 332 PRO A O 1
ATOM 3622 N N . PRO B 2 333 ? 24.77622 13.27551 -17.39870 1.000 60.63825 333 PRO A N 1
ATOM 3623 C CA . PRO B 2 333 ? 26.07315 12.64075 -17.10386 1.000 65.47398 333 PRO A CA 1
ATOM 3624 C C . PRO B 2 333 ? 26.61117 12.94623 -15.71046 1.000 56.60444 333 PRO A C 1
ATOM 3625 O O . PRO B 2 333 ? 27.56009 12.27825 -15.28083 1.000 57.42943 333 PRO A O 1
ATOM 3629 N N . GLU B 2 334 ? 26.04275 13.91600 -14.99585 1.000 68.40067 334 GLU A N 1
ATOM 3630 C CA . GLU B 2 334 ? 26.48198 14.27356 -13.64838 1.000 59.01113 334 GLU A CA 1
ATOM 3631 C C . GLU B 2 334 ? 25.55348 13.70885 -12.57860 1.000 63.90046 334 GLU A C 1
ATOM 3632 O O . GLU B 2 334 ? 25.28713 14.36992 -11.56887 1.000 69.25197 334 GLU A O 1
ATOM 3638 N N . ARG B 2 335 ? 25.05085 12.48473 -12.76869 1.000 54.13472 335 ARG A N 1
ATOM 3639 C CA . ARG B 2 335 ? 24.11748 11.90341 -11.80686 1.000 51.30885 335 ARG A CA 1
ATOM 3640 C C . ARG B 2 335 ? 24.76894 11.70597 -10.44524 1.000 53.81852 335 ARG A C 1
ATOM 3641 O O . ARG B 2 335 ? 24.14307 11.95946 -9.40918 1.000 53.00820 335 ARG A O 1
ATOM 3649 N N . LYS B 2 336 ? 26.03130 11.26319 -10.43149 1.000 49.49895 336 LYS A N 1
ATOM 3650 C CA . LYS B 2 336 ? 26.67435 10.83563 -9.19152 1.000 56.42488 336 LYS A CA 1
ATOM 3651 C C . LYS B 2 336 ? 26.68637 11.93878 -8.14060 1.000 51.79324 336 LYS A C 1
ATOM 3652 O O . LYS B 2 336 ? 26.62019 11.65193 -6.93912 1.000 60.37761 336 LYS A O 1
ATOM 3658 N N . TYR B 2 337 ? 26.75170 13.19993 -8.56573 1.000 45.53708 337 TYR A N 1
ATOM 3659 C CA . TYR B 2 337 ? 26.80258 14.33011 -7.64783 1.000 51.39865 337 TYR A CA 1
ATOM 3660 C C . TYR B 2 337 ? 25.52846 15.16889 -7.68433 1.000 53.77969 337 TYR A C 1
ATOM 3661 O O . TYR B 2 337 ? 25.52386 16.30136 -7.18668 1.000 48.88820 337 TYR A O 1
ATOM 3670 N N . SER B 2 338 ? 24.44392 14.62668 -8.24956 1.000 47.01781 338 SER A N 1
ATOM 3671 C CA . SER B 2 338 ? 23.19654 15.38050 -8.36151 1.000 55.24017 338 SER A CA 1
ATOM 3672 C C . SER B 2 338 ? 22.76684 15.95267 -7.01518 1.000 47.95413 338 SER A C 1
ATOM 3673 O O . SER B 2 338 ? 22.49185 17.15395 -6.89889 1.000 54.25419 338 SER A O 1
ATOM 3676 N N . VAL B 2 339 ? 22.73293 15.10437 -5.97979 1.000 47.23454 339 VAL A N 1
ATOM 3677 C CA . VAL B 2 339 ? 22.34997 15.54992 -4.63978 1.000 49.41645 339 VAL A CA 1
ATOM 3678 C C . VAL B 2 339 ? 23.14146 16.78308 -4.23290 1.000 48.57018 339 VAL A C 1
ATOM 3679 O O . VAL B 2 339 ? 22.58748 17.74101 -3.67887 1.000 50.00140 339 VAL A O 1
ATOM 3683 N N . TRP B 2 340 ? 24.44935 16.78336 -4.49620 1.000 50.75691 340 TRP A N 1
ATOM 3684 C CA . TRP B 2 340 ? 25.24880 17.94737 -4.13625 1.000 52.20241 340 TRP A CA 1
ATOM 3685 C C . TRP B 2 340 ? 24.86497 19.14870 -4.98910 1.000 51.76081 340 TRP A C 1
ATOM 3686 O O . TRP B 2 340 ? 24.62796 20.24371 -4.46409 1.000 51.10763 340 TRP A O 1
ATOM 3697 N N . ILE B 2 341 ? 24.76310 18.95128 -6.30684 1.000 58.22668 341 ILE A N 1
ATOM 3698 C CA . ILE B 2 341 ? 24.53476 20.07347 -7.21563 1.000 59.37045 341 ILE A CA 1
ATOM 3699 C C . ILE B 2 341 ? 23.23265 20.78287 -6.86426 1.000 56.18678 341 ILE A C 1
ATOM 3700 O O . ILE B 2 341 ? 23.21375 21.99620 -6.61652 1.000 54.20943 341 ILE A O 1
ATOM 3705 N N . GLY B 2 342 ? 22.13100 20.02854 -6.80638 1.000 50.78068 342 GLY A N 1
ATOM 3706 C CA . GLY B 2 342 ? 20.87363 20.60159 -6.34984 1.000 49.56542 342 GLY A CA 1
ATOM 3707 C C . GLY B 2 342 ? 21.01870 21.35966 -5.04633 1.000 55.93385 342 GLY A C 1
ATOM 3708 O O . GLY B 2 342 ? 20.50378 22.47051 -4.90183 1.000 57.99866 342 GLY A O 1
ATOM 3709 N N . GLY B 2 343 ? 21.75449 20.78661 -4.09216 1.000 49.15336 343 GLY A N 1
ATOM 3710 C CA . GLY B 2 343 ? 22.04473 21.51091 -2.86555 1.000 49.73852 343 GLY A CA 1
ATOM 3711 C C . GLY B 2 343 ? 22.66147 22.86837 -3.13755 1.000 60.45967 343 GLY A C 1
ATOM 3712 O O . GLY B 2 343 ? 22.12747 23.90210 -2.72761 1.000 62.85587 343 GLY A O 1
ATOM 3713 N N . SER B 2 344 ? 23.77440 22.88512 -3.87492 1.000 61.00639 344 SER A N 1
ATOM 3714 C CA . SER B 2 344 ? 24.40943 24.14673 -4.23402 1.000 62.20926 344 SER A CA 1
ATOM 3715 C C . SER B 2 344 ? 23.47492 25.04889 -5.02759 1.000 57.82180 344 SER A C 1
ATOM 3716 O O . SER B 2 344 ? 23.65262 26.27136 -5.01496 1.000 68.10874 344 SER A O 1
ATOM 3719 N N . ILE B 2 345 ? 22.48479 24.47663 -5.71289 1.000 59.42537 345 ILE A N 1
ATOM 3720 C CA . ILE B 2 345 ? 21.48204 25.29767 -6.37796 1.000 59.42576 345 ILE A CA 1
ATOM 3721 C C . ILE B 2 345 ? 20.47081 25.82697 -5.36854 1.000 64.58772 345 ILE A C 1
ATOM 3722 O O . ILE B 2 345 ? 20.12477 27.01440 -5.38607 1.000 68.51424 345 ILE A O 1
ATOM 3727 N N . LEU B 2 346 ? 20.00720 24.96581 -4.45581 1.000 60.04308 346 LEU A N 1
ATOM 3728 C CA . LEU B 2 346 ? 18.97107 25.37157 -3.50999 1.000 60.23340 346 LEU A CA 1
ATOM 3729 C C . LEU B 2 346 ? 19.46435 26.48203 -2.59158 1.000 64.91695 346 LEU A C 1
ATOM 3730 O O . LEU B 2 346 ? 18.75249 27.46462 -2.35569 1.000 67.61401 346 LEU A O 1
ATOM 3735 N N . SER B 2 347 ? 20.68688 26.35119 -2.07414 1.000 63.50783 347 SER A N 1
ATOM 3736 C CA . SER B 2 347 ? 21.27549 27.39897 -1.25079 1.000 69.86827 347 SER A CA 1
ATOM 3737 C C . SER B 2 347 ? 21.52369 28.68908 -2.02179 1.000 69.44169 347 SER A C 1
ATOM 3738 O O . SER B 2 347 ? 21.85511 29.70441 -1.40087 1.000 72.96738 347 SER A O 1
ATOM 3741 N N . SER B 2 348 ? 21.37534 28.67815 -3.34665 1.000 73.78644 348 SER A N 1
ATOM 3742 C CA . SER B 2 348 ? 21.59505 29.86642 -4.15819 1.000 76.06030 348 SER A CA 1
ATOM 3743 C C . SER B 2 348 ? 20.31244 30.62004 -4.48241 1.000 70.39335 348 SER A C 1
ATOM 3744 O O . SER B 2 348 ? 20.38661 31.77466 -4.91496 1.000 74.14553 348 SER A O 1
ATOM 3747 N N . LEU B 2 349 ? 19.14990 30.00712 -4.28304 1.000 71.53009 349 LEU A N 1
ATOM 3748 C CA . LEU B 2 349 ? 17.88959 30.64285 -4.63377 1.000 73.46022 349 LEU A CA 1
ATOM 3749 C C . LEU B 2 349 ? 17.50727 31.69476 -3.59824 1.000 75.98871 349 LEU A C 1
ATOM 3750 O O . LEU B 2 349 ? 17.83656 31.58277 -2.41376 1.000 75.45199 349 LEU A O 1
ATOM 3755 N N . THR B 2 350 ? 16.80167 32.72987 -4.06200 1.000 70.69393 350 THR A N 1
ATOM 3756 C CA . THR B 2 350 ? 16.42106 33.82188 -3.17058 1.000 78.87810 350 THR A CA 1
ATOM 3757 C C . THR B 2 350 ? 15.36743 33.37496 -2.16400 1.000 71.82814 350 THR A C 1
ATOM 3758 O O . THR B 2 350 ? 15.36516 33.83342 -1.01540 1.000 70.27538 350 THR A O 1
ATOM 3762 N N . THR B 2 351 ? 14.46362 32.48231 -2.57688 1.000 70.99806 351 THR A N 1
ATOM 3763 C CA . THR B 2 351 ? 13.43483 31.98895 -1.66647 1.000 73.57030 351 THR A CA 1
ATOM 3764 C C . THR B 2 351 ? 14.04232 31.24508 -0.48447 1.000 73.99169 351 THR A C 1
ATOM 3765 O O . THR B 2 351 ? 13.52534 31.32781 0.63615 1.000 70.46170 351 THR A O 1
ATOM 3769 N N . PHE B 2 352 ? 15.14545 30.52950 -0.71099 1.000 71.62217 352 PHE A N 1
ATOM 3770 C CA . PHE B 2 352 ? 15.75277 29.71633 0.33493 1.000 68.66337 352 PHE A CA 1
ATOM 3771 C C . PHE B 2 352 ? 16.45919 30.55103 1.39536 1.000 70.50365 352 PHE A C 1
ATOM 3772 O O . PHE B 2 352 ? 16.75392 30.03059 2.47648 1.000 73.52657 352 PHE A O 1
ATOM 3780 N N . GLN B 2 353 ? 16.73173 31.82891 1.11812 1.000 72.27110 353 GLN A N 1
ATOM 3781 C CA . GLN B 2 353 ? 17.49291 32.64238 2.06183 1.000 71.54894 353 GLN A CA 1
ATOM 3782 C C . GLN B 2 353 ? 16.74877 32.82581 3.37930 1.000 74.95298 353 GLN A C 1
ATOM 3783 O O . GLN B 2 353 ? 17.37943 32.94701 4.43573 1.000 75.75274 353 GLN A O 1
ATOM 3789 N N . THR B 2 354 ? 15.41872 32.84010 3.34343 1.000 72.15578 354 THR A N 1
ATOM 3790 C CA . THR B 2 354 ? 14.61245 32.93056 4.55307 1.000 74.85856 354 THR A CA 1
ATOM 3791 C C . THR B 2 354 ? 14.29840 31.56699 5.15450 1.000 81.86348 354 THR A C 1
ATOM 3792 O O . THR B 2 354 ? 13.65889 31.50305 6.20973 1.000 81.39878 354 THR A O 1
ATOM 3796 N N . MET B 2 355 ? 14.73447 30.48219 4.51550 1.000 70.94678 355 MET A N 1
ATOM 3797 C CA . MET B 2 355 ? 14.46146 29.13463 4.99330 1.000 68.63286 355 MET A CA 1
ATOM 3798 C C . MET B 2 355 ? 15.55881 28.58345 5.89409 1.000 75.22523 355 MET A C 1
ATOM 3799 O O . MET B 2 355 ? 15.38684 27.49502 6.45398 1.000 67.55297 355 MET A O 1
ATOM 3804 N N . TRP B 2 356 ? 16.67440 29.29633 6.04031 1.000 72.16932 356 TRP A N 1
ATOM 3805 C CA . TRP B 2 356 ? 17.72117 28.87007 6.95859 1.000 72.49883 356 TRP A CA 1
ATOM 3806 C C . TRP B 2 356 ? 17.20205 28.87205 8.39085 1.000 86.28103 356 TRP A C 1
ATOM 3807 O O . TRP B 2 356 ? 16.44703 29.76102 8.79487 1.000 85.10092 356 TRP A O 1
ATOM 3818 N N . VAL B 2 357 ? 17.61087 27.86975 9.16183 1.000 76.64989 357 VAL A N 1
ATOM 3819 C CA . VAL B 2 357 ? 17.28912 27.80560 10.58266 1.000 78.92430 357 VAL A CA 1
ATOM 3820 C C . VAL B 2 357 ? 18.38618 28.55426 11.33052 1.000 83.47224 357 VAL A C 1
ATOM 3821 O O . VAL B 2 357 ? 19.51450 28.06944 11.44692 1.000 86.10603 357 VAL A O 1
ATOM 3825 N N . LYS B 2 358 ? 18.05834 29.74348 11.82676 1.000 87.83941 358 LYS A N 1
ATOM 3826 C CA . LYS B 2 358 ? 19.03962 30.56916 12.51075 1.000 91.19523 358 LYS A CA 1
ATOM 3827 C C . LYS B 2 358 ? 19.37090 29.99084 13.88450 1.000 86.10280 358 LYS A C 1
ATOM 3828 O O . LYS B 2 358 ? 18.62270 29.18979 14.45196 1.000 88.17452 358 LYS A O 1
ATOM 3834 N N . LYS B 2 359 ? 20.52027 30.41240 14.41909 1.000 83.90453 359 LYS A N 1
ATOM 3835 C CA . LYS B 2 359 ? 20.92987 29.95956 15.74454 1.000 95.95658 359 LYS A CA 1
ATOM 3836 C C . LYS B 2 359 ? 19.99376 30.47585 16.83005 1.000 101.51802 359 LYS A C 1
ATOM 3837 O O . LYS B 2 359 ? 19.84226 29.82928 17.87320 1.000 99.33609 359 LYS A O 1
ATOM 3843 N N . SER B 2 360 ? 19.36421 31.63327 16.60835 1.000 97.50148 360 SER A N 1
ATOM 3844 C CA . SER B 2 360 ? 18.39527 32.14438 17.57259 1.000 102.56938 360 SER A CA 1
ATOM 3845 C C . SER B 2 360 ? 17.19317 31.21575 17.68767 1.000 100.83680 360 SER A C 1
ATOM 3846 O O . SER B 2 360 ? 16.70069 30.96157 18.79341 1.000 104.28609 360 SER A O 1
ATOM 3849 N N . GLU B 2 361 ? 16.70766 30.69910 16.55584 1.000 104.39407 361 GLU A N 1
ATOM 3850 C CA . GLU B 2 361 ? 15.61553 29.73360 16.59457 1.000 108.56484 361 GLU A CA 1
ATOM 3851 C C . GLU B 2 361 ? 16.02046 28.46084 17.32661 1.000 109.70125 361 GLU A C 1
ATOM 3852 O O . GLU B 2 361 ? 15.18949 27.84422 18.00489 1.000 109.43457 361 GLU A O 1
ATOM 3858 N N . TYR B 2 362 ? 17.28803 28.05493 17.20584 1.000 101.66062 362 TYR A N 1
ATOM 3859 C CA . TYR B 2 362 ? 17.76481 26.88866 17.94253 1.000 102.82810 362 TYR A CA 1
ATOM 3860 C C . TYR B 2 362 ? 17.81575 27.16550 19.44000 1.000 105.42680 362 TYR A C 1
ATOM 3861 O O . TYR B 2 362 ? 17.43885 26.31017 20.24921 1.000 102.86462 362 TYR A O 1
ATOM 3870 N N . ASP B 2 363 ? 18.29259 28.35075 19.82890 1.000 103.24050 363 ASP A N 1
ATOM 3871 C CA . ASP B 2 363 ? 18.32416 28.70247 21.24451 1.000 108.50040 363 ASP A CA 1
ATOM 3872 C C . ASP B 2 363 ? 16.92010 28.83725 21.81790 1.000 109.99638 363 ASP A C 1
ATOM 3873 O O . ASP B 2 363 ? 16.71805 28.61967 23.01775 1.000 111.78100 363 ASP A O 1
ATOM 3878 N N . GLU B 2 364 ? 15.94373 29.19388 20.98261 1.000 115.63787 364 GLU A N 1
ATOM 3879 C CA . GLU B 2 364 ? 14.57393 29.35045 21.46101 1.000 118.59953 364 GLU A CA 1
ATOM 3880 C C . GLU B 2 364 ? 13.85718 28.00710 21.56461 1.000 119.56645 364 GLU A C 1
ATOM 3881 O O . GLU B 2 364 ? 13.46541 27.58331 22.65726 1.000 117.54415 364 GLU A O 1
ATOM 3887 N N . SER B 2 365 ? 13.67449 27.32295 20.43358 1.000 112.09329 365 SER A N 1
ATOM 3888 C CA . SER B 2 365 ? 12.86155 26.11313 20.40304 1.000 106.54506 365 SER A CA 1
ATOM 3889 C C . SER B 2 365 ? 13.64822 24.83968 20.68245 1.000 103.44596 365 SER A C 1
ATOM 3890 O O . SER B 2 365 ? 13.04052 23.8206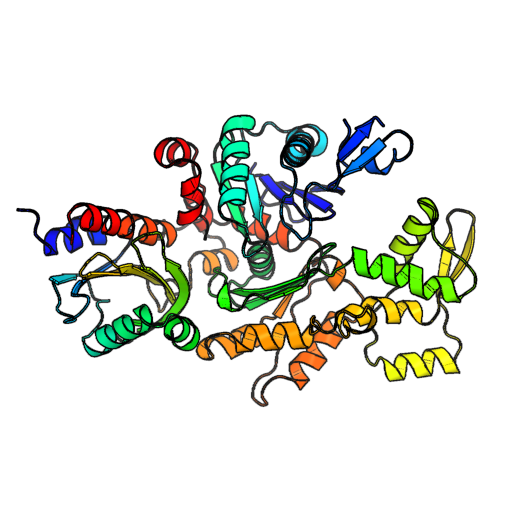3 21.03013 1.000 107.25370 365 SER A O 1
ATOM 3893 N N . GLY B 2 366 ? 14.96995 24.86445 20.53899 1.000 98.62212 366 GLY A N 1
ATOM 3894 C CA . GLY B 2 366 ? 15.77493 23.68766 20.76175 1.000 100.69597 366 GLY A CA 1
ATOM 3895 C C . GLY B 2 366 ? 16.03631 22.92148 19.48098 1.000 106.33564 366 GLY A C 1
ATOM 3896 O O . GLY B 2 366 ? 15.73128 23.38617 18.37796 1.000 102.87766 366 GLY A O 1
ATOM 3897 N N . PRO B 2 367 ? 16.61212 21.72107 19.60457 1.000 107.57378 367 PRO A N 1
ATOM 3898 C CA . PRO B 2 367 ? 16.90988 20.91716 18.40670 1.000 103.38036 367 PRO A CA 1
ATOM 3899 C C . PRO B 2 367 ? 15.67496 20.42326 17.67128 1.000 104.06913 367 PRO A C 1
ATOM 3900 O O . PRO B 2 367 ? 15.80335 19.96627 16.52782 1.000 105.22697 367 PRO A O 1
ATOM 3904 N N . SER B 2 368 ? 14.49206 20.49495 18.28089 1.000 104.66554 368 SER A N 1
ATOM 3905 C CA . SER B 2 368 ? 13.27350 20.02396 17.63659 1.000 102.65767 368 SER A CA 1
ATOM 3906 C C . SER B 2 368 ? 12.76931 20.96644 16.55492 1.000 95.63511 368 SER A C 1
ATOM 3907 O O . SER B 2 368 ? 11.84862 20.59706 15.81690 1.000 94.48379 368 SER A O 1
ATOM 3910 N N . ILE B 2 369 ? 13.34877 22.16316 16.43906 1.000 95.85905 369 ILE A N 1
ATOM 3911 C CA . ILE B 2 369 ? 12.83942 23.14108 15.48465 1.000 90.14128 369 ILE A CA 1
ATOM 3912 C C . ILE B 2 369 ? 12.95564 22.62597 14.05605 1.000 90.75367 369 ILE A C 1
ATOM 3913 O O . ILE B 2 369 ? 12.10585 22.92850 13.20824 1.000 88.13553 369 ILE A O 1
ATOM 3918 N N . VAL B 2 370 ? 13.97901 21.81597 13.76987 1.000 87.21973 370 VAL A N 1
ATOM 3919 C CA . VAL B 2 370 ? 14.14641 21.27600 12.42645 1.000 83.19935 370 VAL A CA 1
ATOM 3920 C C . VAL B 2 370 ? 13.01369 20.33242 12.04888 1.000 81.26876 370 VAL A C 1
ATOM 3921 O O . VAL B 2 370 ? 12.83864 20.02468 10.86418 1.000 78.64846 370 VAL A O 1
ATOM 3925 N N . HIS B 2 371 ? 12.23550 19.85827 13.02416 1.000 77.81457 371 HIS A N 1
ATOM 3926 C CA . HIS B 2 371 ? 11.07206 19.04750 12.68910 1.000 83.74424 371 HIS A CA 1
ATOM 3927 C C . HIS B 2 371 ? 9.97739 19.89137 12.05424 1.000 82.91751 371 HIS A C 1
ATOM 3928 O O . HIS B 2 371 ? 9.19856 19.38365 11.23920 1.000 72.71804 371 HIS A O 1
ATOM 3935 N N . ASN B 2 372 ? 9.90834 21.17608 12.40423 1.000 73.64373 372 ASN A N 1
ATOM 3936 C CA . ASN B 2 372 ? 8.91892 22.06677 11.81343 1.000 78.52251 372 ASN A CA 1
ATOM 3937 C C . ASN B 2 372 ? 9.45384 22.78827 10.58293 1.000 75.42025 372 ASN A C 1
ATOM 3938 O O . ASN B 2 372 ? 8.74697 22.89548 9.57568 1.000 73.35061 372 ASN A O 1
ATOM 3943 N N . LYS B 2 373 ? 10.69718 23.27155 10.63861 1.000 74.81019 373 LYS A N 1
ATOM 3944 C CA . LYS B 2 373 ? 11.24641 24.07923 9.55649 1.000 71.70682 373 LYS A CA 1
ATOM 3945 C C . LYS B 2 373 ? 11.81499 23.24891 8.41361 1.000 69.46901 373 LYS A C 1
ATOM 3946 O O . LYS B 2 373 ? 11.89683 23.75015 7.28676 1.000 69.09454 373 LYS A O 1
ATOM 3952 N N . CYS B 2 374 ? 12.20900 22.00427 8.66836 1.000 67.21725 374 CYS A N 1
ATOM 3953 C CA . CYS B 2 374 ? 12.83057 21.14965 7.65865 1.000 60.99631 374 CYS A CA 1
ATOM 3954 C C . CYS B 2 374 ? 11.94343 19.92475 7.45441 1.000 72.99196 374 CYS A C 1
ATOM 3955 O O . CYS B 2 374 ? 12.12414 18.89507 8.10928 1.000 65.69052 374 CYS A O 1
ATOM 3958 N N . PHE B 2 375 ? 10.98510 20.04161 6.54067 1.000 68.24173 375 PHE A N 1
ATOM 3959 C CA . PHE B 2 375 ? 10.10098 18.93043 6.20909 1.000 70.45419 375 PHE A CA 1
ATOM 3960 C C . PHE B 2 375 ? 9.88915 18.84243 4.70076 1.000 66.92146 375 PHE A C 1
ATOM 3961 O O . PHE B 2 375 ? 9.80847 17.75050 4.13809 1.000 69.13824 375 PHE A O 1
#

Nearest PDB structures (foldseek):
  8c47-assembly1_B  TM=1.007E+00  e=3.371E-35  Leishmania major
  5em0-assembly1_A  TM=8.464E-01  e=1.448E-11  Artemisia vulgaris
  1ypr-assembly2_B  TM=8.889E-01  e=6.992E-11  Saccharomyces cerevisiae
  3dav-assembly2_B  TM=8.860E-01  e=2.173E-10  Schizosaccharomyces pombe
  8ti6-assembly1_A  TM=8.531E-01  e=1.969E-09  Tyrophagus putrescentiae